Protein AF-0000000086677355 (afdb_homodimer)

Structure (mmCIF, N/CA/C/O backbone):
data_AF-0000000086677355-model_v1
#
loop_
_entity.id
_entity.type
_entity.pdbx_description
1 polymer 'NAD-dependent epimerase'
#
loop_
_atom_site.group_PDB
_atom_site.id
_atom_site.type_symbol
_atom_site.label_atom_id
_atom_site.label_alt_id
_atom_site.label_comp_id
_atom_site.label_asym_id
_atom_site.label_entity_id
_atom_site.label_seq_id
_atom_site.pdbx_PDB_ins_code
_atom_site.Cartn_x
_atom_site.Cartn_y
_atom_site.Cartn_z
_atom_site.occupancy
_atom_site.B_iso_or_equiv
_atom_site.auth_seq_id
_atom_site.auth_comp_id
_atom_site.auth_asym_id
_atom_site.auth_atom_id
_atom_site.pdbx_PDB_model_num
ATOM 1 N N . MET A 1 1 ? 23.484 11.992 4.848 1 61.31 1 MET A N 1
ATOM 2 C CA . MET A 1 1 ? 23.391 13.281 5.531 1 61.31 1 MET A CA 1
ATOM 3 C C . MET A 1 1 ? 21.922 13.68 5.719 1 61.31 1 MET A C 1
ATOM 5 O O . MET A 1 1 ? 21.297 14.227 4.805 1 61.31 1 MET A O 1
ATOM 9 N N . THR A 1 2 ? 21.109 13.203 6.734 1 86.5 2 THR A N 1
ATOM 10 C CA . THR A 1 2 ? 19.656 13.07 6.742 1 86.5 2 THR A CA 1
ATOM 11 C C . THR A 1 2 ? 19 14.336 7.293 1 86.5 2 THR A C 1
ATOM 13 O O . THR A 1 2 ? 17.875 14.688 6.898 1 86.5 2 THR A O 1
ATOM 16 N N . ALA A 1 3 ? 19.844 15.25 7.812 1 96.44 3 ALA A N 1
ATOM 17 C CA . ALA A 1 3 ? 19.25 16.484 8.312 1 96.44 3 ALA A CA 1
ATOM 18 C C . ALA A 1 3 ? 19.406 17.609 7.297 1 96.44 3 ALA A C 1
ATOM 20 O O . ALA A 1 3 ? 20.484 17.828 6.75 1 96.44 3 ALA A O 1
ATOM 21 N N . VAL A 1 4 ? 18.375 18.438 7.023 1 98.06 4 VAL A N 1
ATOM 22 C CA . VAL A 1 4 ? 18.406 19.547 6.082 1 98.06 4 VAL A CA 1
ATOM 23 C C . VAL A 1 4 ? 17.906 20.812 6.766 1 98.06 4 VAL A C 1
ATOM 25 O O . VAL A 1 4 ? 16.734 20.922 7.117 1 98.06 4 VAL A O 1
ATOM 28 N N . PRO A 1 5 ? 18.781 21.781 6.934 1 98.19 5 PRO A N 1
ATOM 29 C CA . PRO A 1 5 ? 18.344 23.031 7.559 1 98.19 5 PRO A CA 1
ATOM 30 C C . PRO A 1 5 ? 17.344 23.781 6.703 1 98.19 5 PRO A C 1
ATOM 32 O O . PRO A 1 5 ? 17.438 23.781 5.473 1 98.19 5 PRO A O 1
ATOM 35 N N . VAL A 1 6 ? 16.438 24.453 7.375 1 98.69 6 VAL A N 1
ATOM 36 C CA . VAL A 1 6 ? 15.445 25.25 6.668 1 98.69 6 VAL A CA 1
ATOM 37 C C . VAL A 1 6 ? 16.094 26.531 6.156 1 98.69 6 VAL A C 1
ATOM 39 O O . VAL A 1 6 ? 15.797 26.984 5.047 1 98.69 6 VAL A O 1
ATOM 42 N N . LYS A 1 7 ? 16.953 27.078 7.027 1 98.56 7 LYS A N 1
ATOM 43 C CA . LYS A 1 7 ? 17.625 28.312 6.637 1 98.56 7 LYS A CA 1
ATOM 44 C C . LYS A 1 7 ? 18.406 28.141 5.344 1 98.56 7 LYS A C 1
ATOM 46 O O . LYS A 1 7 ? 19.266 27.25 5.25 1 98.56 7 LYS A O 1
ATOM 51 N N . GLY A 1 8 ? 18.047 28.891 4.375 1 98.56 8 GLY A N 1
ATOM 52 C CA . GLY A 1 8 ? 18.766 28.859 3.113 1 98.56 8 GLY A CA 1
ATOM 53 C C . GLY A 1 8 ? 18.25 27.797 2.16 1 98.56 8 GLY A C 1
ATOM 54 O O . GLY A 1 8 ? 18.703 27.703 1.016 1 98.56 8 GLY A O 1
ATOM 55 N N . ALA A 1 9 ? 17.266 27.078 2.584 1 98.69 9 ALA A N 1
ATOM 56 C CA . ALA A 1 9 ? 16.797 25.938 1.79 1 98.69 9 ALA A CA 1
ATOM 57 C C . ALA A 1 9 ? 15.844 26.391 0.697 1 98.69 9 ALA A C 1
ATOM 59 O O . ALA A 1 9 ? 15.211 27.453 0.817 1 98.69 9 ALA A O 1
ATOM 60 N N . LYS A 1 10 ? 15.805 25.656 -0.384 1 98.94 10 LYS A N 1
ATOM 61 C CA . LYS A 1 10 ? 14.766 25.719 -1.406 1 98.94 10 LYS A CA 1
ATOM 62 C C . LYS A 1 10 ? 13.781 24.562 -1.269 1 98.94 10 LYS A C 1
ATOM 64 O O . LYS A 1 10 ? 14.188 23.391 -1.275 1 98.94 10 LYS A O 1
ATOM 69 N N . ALA A 1 11 ? 12.477 24.922 -1.156 1 98.94 11 ALA A N 1
ATOM 70 C CA . ALA A 1 11 ? 11.508 23.891 -0.833 1 98.94 11 ALA A CA 1
ATOM 71 C C . ALA A 1 11 ? 10.336 23.906 -1.807 1 98.94 11 ALA A C 1
ATOM 73 O O . ALA A 1 11 ? 9.938 24.969 -2.287 1 98.94 11 ALA A O 1
ATOM 74 N N . LEU A 1 12 ? 9.867 22.734 -2.166 1 99 12 LEU A N 1
ATOM 75 C CA . LEU A 1 12 ? 8.57 22.547 -2.807 1 99 12 LEU A CA 1
ATOM 76 C C . LEU A 1 12 ? 7.551 22 -1.814 1 99 12 LEU A C 1
ATOM 78 O O . LEU A 1 12 ? 7.824 21.031 -1.109 1 99 12 LEU A O 1
ATOM 82 N N . VAL A 1 13 ? 6.398 22.641 -1.669 1 99 13 VAL A N 1
ATOM 83 C CA . VAL A 1 13 ? 5.301 22.172 -0.831 1 99 13 VAL A CA 1
ATOM 84 C C . VAL A 1 13 ? 4.078 21.875 -1.697 1 99 13 VAL A C 1
ATOM 86 O O . VAL A 1 13 ? 3.422 22.797 -2.191 1 99 13 VAL A O 1
ATOM 89 N N . THR A 1 14 ? 3.785 20.609 -1.92 1 98.94 14 THR A N 1
ATOM 90 C CA . THR A 1 14 ? 2.521 20.297 -2.574 1 98.94 14 THR A CA 1
ATOM 91 C C . THR A 1 14 ? 1.366 20.344 -1.578 1 98.94 14 THR A C 1
ATOM 93 O O . THR A 1 14 ? 1.521 19.953 -0.42 1 98.94 14 THR A O 1
ATOM 96 N N . GLY A 1 15 ? 0.233 20.812 -2.07 1 98.62 15 GLY A N 1
ATOM 97 C CA . GLY A 1 15 ? -0.863 21.031 -1.139 1 98.62 15 GLY A CA 1
ATOM 98 C C . GLY A 1 15 ? -0.597 22.156 -0.156 1 98.62 15 GLY A C 1
ATOM 99 O O . GLY A 1 15 ? -1.086 22.125 0.975 1 98.62 15 GLY A O 1
ATOM 100 N N . GLY A 1 16 ? 0.199 23.109 -0.591 1 98.75 16 GLY A N 1
ATOM 101 C CA . GLY A 1 16 ? 0.692 24.125 0.321 1 98.75 16 GLY A CA 1
ATOM 102 C C . GLY A 1 16 ? -0.352 25.172 0.67 1 98.75 16 GLY A C 1
ATOM 103 O O . GLY A 1 16 ? -0.162 25.969 1.597 1 98.75 16 GLY A O 1
ATOM 104 N N . ALA A 1 17 ? -1.46 25.156 -0.023 1 98.25 17 ALA A N 1
ATOM 105 C CA . ALA A 1 17 ? -2.529 26.109 0.282 1 98.25 17 ALA A CA 1
ATOM 106 C C . ALA A 1 17 ? -3.604 25.453 1.152 1 98.25 17 ALA A C 1
ATOM 108 O O . ALA A 1 17 ? -4.625 26.078 1.455 1 98.25 17 ALA A O 1
ATOM 109 N N . GLY A 1 18 ? -3.373 24.219 1.511 1 97 18 GLY A N 1
ATOM 110 C CA . GLY A 1 18 ? -4.301 23.5 2.373 1 97 18 GLY A CA 1
ATOM 111 C C . GLY A 1 18 ? -4.086 23.797 3.848 1 97 18 GLY A C 1
ATOM 112 O O . GLY A 1 18 ? -3.334 24.703 4.207 1 97 18 GLY A O 1
ATOM 113 N N . THR A 1 19 ? -4.77 23.031 4.703 1 96.19 19 THR A N 1
ATOM 114 C CA . THR A 1 19 ? -4.754 23.219 6.152 1 96.19 19 THR A CA 1
ATOM 115 C C . THR A 1 19 ? -3.342 23.047 6.703 1 96.19 19 THR A C 1
ATOM 117 O O . THR A 1 19 ? -2.756 23.984 7.246 1 96.19 19 THR A O 1
ATOM 120 N N . ILE A 1 20 ? -2.723 21.891 6.512 1 98.12 20 ILE A N 1
ATOM 121 C CA . ILE A 1 20 ? -1.401 21.594 7.059 1 98.12 20 ILE A CA 1
ATOM 122 C C . ILE A 1 20 ? -0.333 22.312 6.234 1 98.12 20 ILE A C 1
ATOM 124 O O . ILE A 1 20 ? 0.571 22.938 6.789 1 98.12 20 ILE A O 1
ATOM 128 N N . GLY A 1 21 ? -0.482 22.266 4.902 1 98.75 21 GLY A N 1
ATOM 129 C CA . GLY A 1 21 ? 0.514 22.812 3.994 1 98.75 21 GLY A CA 1
ATOM 130 C C . GLY A 1 21 ? 0.771 24.281 4.207 1 98.75 21 GLY A C 1
ATOM 131 O O . GLY A 1 21 ? 1.92 24.734 4.195 1 98.75 21 GLY A O 1
ATOM 132 N N . SER A 1 22 ? -0.271 25.062 4.445 1 98.69 22 SER A N 1
ATOM 133 C CA . SER A 1 22 ? -0.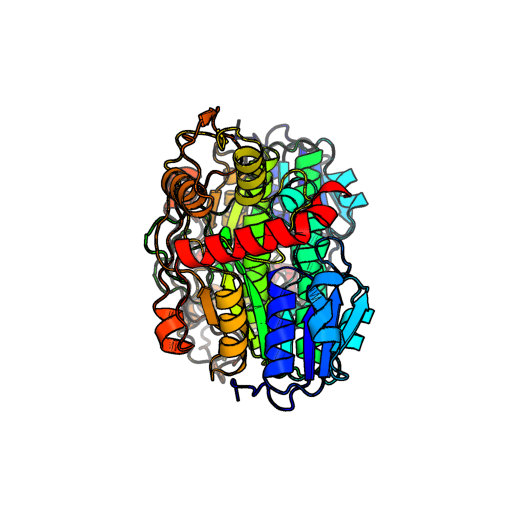108 26.5 4.594 1 98.69 22 SER A CA 1
ATOM 134 C C . SER A 1 22 ? 0.648 26.844 5.875 1 98.69 22 SER A C 1
ATOM 136 O O . SER A 1 22 ? 1.409 27.812 5.91 1 98.69 22 SER A O 1
ATOM 138 N N . HIS A 1 23 ? 0.451 26.062 6.914 1 98.75 23 HIS A N 1
ATOM 139 C CA . HIS A 1 23 ? 1.209 26.25 8.141 1 98.75 23 HIS A CA 1
ATOM 140 C C . HIS A 1 23 ? 2.676 25.891 7.953 1 98.75 23 HIS A C 1
ATOM 142 O O . HIS A 1 23 ? 3.562 26.531 8.516 1 98.75 23 HIS A O 1
ATOM 148 N N . VAL A 1 24 ? 2.934 24.812 7.172 1 98.94 24 VAL A N 1
ATOM 149 C CA . VAL A 1 24 ? 4.305 24.422 6.863 1 98.94 24 VAL A CA 1
ATOM 150 C C . VAL A 1 24 ? 4.996 25.531 6.074 1 98.94 24 VAL A C 1
ATOM 152 O O . VAL A 1 24 ? 6.148 25.859 6.352 1 98.94 24 VAL A O 1
ATOM 155 N N . VAL A 1 25 ? 4.281 26.109 5.102 1 98.94 25 VAL A N 1
ATOM 156 C CA . VAL A 1 25 ? 4.82 27.203 4.297 1 98.94 25 VAL A CA 1
ATOM 157 C C . VAL A 1 25 ? 5.207 28.359 5.203 1 98.94 25 VAL A C 1
ATOM 159 O O . VAL A 1 25 ? 6.297 28.922 5.07 1 98.94 25 VAL A O 1
ATOM 162 N N . ASP A 1 26 ? 4.336 28.719 6.184 1 98.88 26 ASP A N 1
ATOM 163 C CA . ASP A 1 26 ? 4.645 29.797 7.129 1 98.88 26 ASP A CA 1
ATOM 164 C C . ASP A 1 26 ? 5.938 29.5 7.883 1 98.88 26 ASP A C 1
ATOM 166 O O . ASP A 1 26 ? 6.797 30.375 8.016 1 98.88 26 ASP A O 1
ATOM 170 N N . LEU A 1 27 ? 6.074 28.297 8.352 1 98.88 27 LEU A N 1
ATOM 171 C CA . LEU A 1 27 ? 7.23 27.922 9.164 1 98.88 27 LEU A CA 1
ATOM 172 C C . LEU A 1 27 ? 8.508 27.922 8.32 1 98.88 27 LEU A C 1
ATOM 174 O O . LEU A 1 27 ? 9.586 28.234 8.82 1 98.88 27 LEU A O 1
ATOM 178 N N . LEU A 1 28 ? 8.398 27.516 7.043 1 98.94 28 LEU A N 1
ATOM 179 C CA . LEU A 1 28 ? 9.547 27.562 6.148 1 98.94 28 LEU A CA 1
ATOM 180 C C . LEU A 1 28 ? 10.039 29 5.953 1 98.94 28 LEU A C 1
ATOM 182 O O . LEU A 1 28 ? 11.242 29.25 5.992 1 98.94 28 LEU A O 1
ATOM 186 N N . VAL A 1 29 ? 9.086 29.922 5.746 1 98.75 29 VAL A N 1
ATOM 187 C CA . VAL A 1 29 ? 9.43 31.328 5.578 1 98.75 29 VAL A CA 1
ATOM 188 C C . VAL A 1 29 ? 10.078 31.859 6.855 1 98.75 29 VAL A C 1
ATOM 190 O O . VAL A 1 29 ? 11.141 32.469 6.809 1 98.75 29 VAL A O 1
ATOM 193 N N . GLU A 1 30 ? 9.43 31.547 7.973 1 98.44 30 GLU A N 1
ATOM 194 C CA . GLU A 1 30 ? 9.945 31.984 9.273 1 98.44 30 GLU A CA 1
ATOM 195 C C . GLU A 1 30 ? 11.336 31.406 9.531 1 98.44 30 GLU A C 1
ATOM 197 O O . GLU A 1 30 ? 12.172 32.062 10.164 1 98.44 30 GLU A O 1
ATOM 202 N N . GLY A 1 31 ? 11.586 30.219 9.062 1 98.5 31 GLY A N 1
ATOM 203 C CA . GLY A 1 31 ? 12.844 29.516 9.289 1 98.5 31 GLY A CA 1
ATOM 204 C C . GLY A 1 31 ? 13.953 29.984 8.367 1 98.5 31 GLY A C 1
ATOM 205 O O . GLY A 1 31 ? 15.102 29.562 8.508 1 98.5 31 GLY A O 1
ATOM 206 N N . GLY A 1 32 ? 13.633 30.734 7.359 1 98.5 32 GLY A N 1
ATOM 207 C CA . GLY A 1 32 ? 14.664 31.344 6.539 1 98.5 32 GLY A CA 1
ATOM 208 C C . GLY A 1 32 ? 14.883 30.625 5.223 1 98.5 32 GLY A C 1
ATOM 209 O O . GLY A 1 32 ? 15.961 30.719 4.629 1 98.5 32 GLY A O 1
ATOM 210 N N . ALA A 1 33 ? 13.906 29.906 4.77 1 98.81 33 ALA A N 1
ATOM 211 C CA . ALA A 1 33 ? 14.016 29.328 3.43 1 98.81 33 ALA A CA 1
ATOM 212 C C . ALA A 1 33 ? 14.18 30.422 2.377 1 98.81 33 ALA A C 1
ATOM 214 O O . ALA A 1 33 ? 13.531 31.469 2.453 1 98.81 33 ALA A O 1
ATOM 215 N N . THR A 1 34 ? 15.023 30.172 1.412 1 98.62 34 THR A N 1
ATOM 216 C CA . THR A 1 34 ? 15.297 31.188 0.412 1 98.62 34 THR A CA 1
ATOM 217 C C . THR A 1 34 ? 14.289 31.109 -0.734 1 98.62 34 THR A C 1
ATOM 219 O O . THR A 1 34 ? 14.086 32.094 -1.458 1 98.62 34 THR A O 1
ATOM 222 N N . GLU A 1 35 ? 13.711 29.938 -0.895 1 98.88 35 GLU A N 1
ATOM 223 C CA . GLU A 1 35 ? 12.68 29.719 -1.906 1 98.88 35 GLU A CA 1
ATOM 224 C C . GLU A 1 35 ? 11.664 28.688 -1.438 1 98.88 35 GLU A C 1
ATOM 226 O O . GLU A 1 35 ? 12.031 27.609 -0.965 1 98.88 35 GLU A O 1
ATOM 231 N N . VAL A 1 36 ? 10.438 29.062 -1.499 1 98.94 36 VAL A N 1
ATOM 232 C CA . VAL A 1 36 ? 9.344 28.141 -1.235 1 98.94 36 VAL A CA 1
ATOM 233 C C . VAL A 1 36 ? 8.352 28.172 -2.398 1 98.94 36 VAL A C 1
ATOM 235 O O . VAL A 1 36 ? 7.66 29.172 -2.609 1 98.94 36 VAL A O 1
ATOM 238 N N . VAL A 1 37 ? 8.305 27.094 -3.178 1 98.94 37 VAL A N 1
ATOM 239 C CA . VAL A 1 37 ? 7.301 26.953 -4.227 1 98.94 37 VAL A CA 1
ATOM 240 C C . VAL A 1 37 ? 6.121 26.125 -3.705 1 98.94 37 VAL A C 1
ATOM 242 O O . VAL A 1 37 ? 6.297 25.016 -3.223 1 98.94 37 VAL A O 1
ATOM 245 N N . VAL A 1 38 ? 4.953 26.719 -3.768 1 98.94 38 VAL A N 1
ATOM 246 C CA . VAL A 1 38 ? 3.713 26.062 -3.385 1 98.94 38 VAL A CA 1
ATOM 247 C C . VAL A 1 38 ? 3.006 25.531 -4.629 1 98.94 38 VAL A C 1
ATOM 249 O O . VAL A 1 38 ? 2.711 26.281 -5.555 1 98.94 38 VAL A O 1
ATOM 252 N N . LEU A 1 39 ? 2.814 24.25 -4.711 1 98.94 39 LEU A N 1
ATOM 253 C CA . LEU A 1 39 ? 1.989 23.625 -5.742 1 98.94 39 LEU A CA 1
ATOM 254 C C . LEU A 1 39 ? 0.632 23.219 -5.184 1 98.94 39 LEU A C 1
ATOM 256 O O . LEU A 1 39 ? 0.558 22.406 -4.262 1 98.94 39 LEU A O 1
ATOM 260 N N . ASP A 1 40 ? -0.403 23.812 -5.707 1 98.75 40 ASP A N 1
ATOM 261 C CA . ASP A 1 40 ? -1.759 23.516 -5.242 1 98.75 40 ASP A CA 1
ATOM 262 C C . ASP A 1 40 ? -2.775 23.734 -6.363 1 98.75 40 ASP A C 1
ATOM 264 O O . ASP A 1 40 ? -2.656 24.672 -7.148 1 98.75 40 ASP A O 1
ATOM 268 N N . ASN A 1 41 ? -3.781 22.828 -6.402 1 98.12 41 ASN A N 1
ATOM 269 C CA . ASN A 1 41 ? -4.809 23.016 -7.422 1 98.12 41 ASN A CA 1
ATOM 270 C C . ASN A 1 41 ? -6.039 23.719 -6.855 1 98.12 41 ASN A C 1
ATOM 272 O O . ASN A 1 41 ? -7.031 23.906 -7.559 1 98.12 41 ASN A O 1
ATOM 276 N N . LEU A 1 42 ? -6.086 23.969 -5.574 1 95.62 42 LEU A N 1
ATOM 277 C CA . LEU A 1 42 ? -7.027 24.812 -4.84 1 95.62 42 LEU A CA 1
ATOM 278 C C . LEU A 1 42 ? -8.391 24.141 -4.742 1 95.62 42 LEU A C 1
ATOM 280 O O . LEU A 1 42 ? -9.406 24.812 -4.516 1 95.62 42 LEU A O 1
ATOM 284 N N . VAL A 1 43 ? -8.406 22.781 -4.969 1 90.25 43 VAL A N 1
ATOM 285 C CA . VAL A 1 43 ? -9.664 22.062 -4.781 1 90.25 43 VAL A CA 1
ATOM 286 C C . VAL A 1 43 ? -10.031 22.047 -3.301 1 90.25 43 VAL A C 1
ATOM 288 O O . VAL A 1 43 ? -11.203 22.188 -2.947 1 90.25 43 VAL A O 1
ATOM 291 N N . ARG A 1 44 ? -8.992 21.875 -2.451 1 87.62 44 ARG A N 1
ATOM 292 C CA . ARG A 1 44 ? -9.219 21.875 -1.008 1 87.62 44 ARG A CA 1
ATOM 293 C C . ARG A 1 44 ? -8.484 23.031 -0.337 1 87.62 44 ARG A C 1
ATOM 295 O O . ARG A 1 44 ? -8.766 23.359 0.816 1 87.62 44 ARG A O 1
ATOM 302 N N . GLY A 1 45 ? -7.508 23.562 -1.072 1 92.25 45 GLY A N 1
ATOM 303 C CA . GLY A 1 45 ? -6.738 24.688 -0.562 1 92.25 45 GLY A CA 1
ATOM 304 C C . GLY A 1 45 ? -7.383 26.031 -0.851 1 92.25 45 GLY A C 1
ATOM 305 O O . GLY A 1 45 ? -8.273 26.141 -1.701 1 92.25 45 GLY A O 1
ATOM 306 N N . ARG A 1 46 ? -6.922 27.016 -0.056 1 93.62 46 ARG A N 1
ATOM 307 C CA . ARG A 1 46 ? -7.402 28.375 -0.245 1 93.62 46 ARG A CA 1
ATOM 308 C C . ARG A 1 46 ? -6.242 29.359 -0.378 1 93.62 46 ARG A C 1
ATOM 310 O O . ARG A 1 46 ? -5.25 29.25 0.35 1 93.62 46 ARG A O 1
ATOM 317 N N . LEU A 1 47 ? -6.5 30.281 -1.272 1 95.56 47 LEU A N 1
ATOM 318 C CA . LEU A 1 47 ? -5.477 31.297 -1.479 1 95.56 47 LEU A CA 1
ATOM 319 C C . LEU A 1 47 ? -5.25 32.094 -0.205 1 95.56 47 LEU A C 1
ATOM 321 O O . LEU A 1 47 ? -4.117 32.469 0.103 1 95.56 47 LEU A O 1
ATOM 325 N N . SER A 1 48 ? -6.32 32.344 0.538 1 94.38 48 SER A N 1
ATOM 326 C CA . SER A 1 48 ? -6.254 33.188 1.734 1 94.38 48 SER A CA 1
ATOM 327 C C . SER A 1 48 ? -5.387 32.531 2.811 1 94.38 48 SER A C 1
ATOM 329 O O . SER A 1 48 ? -4.875 33.219 3.699 1 94.38 48 SER A O 1
ATOM 331 N N . ASN A 1 49 ? -5.211 31.203 2.729 1 96.5 49 ASN A N 1
ATOM 332 C CA . ASN A 1 49 ? -4.348 30.5 3.678 1 96.5 49 ASN A CA 1
ATOM 333 C C . ASN A 1 49 ? -2.891 30.922 3.518 1 96.5 49 ASN A C 1
ATOM 335 O O . ASN A 1 49 ? -2.08 30.719 4.426 1 96.5 49 ASN A O 1
ATOM 339 N N . LEU A 1 50 ? -2.578 31.531 2.373 1 97.75 50 LEU A N 1
ATOM 340 C CA . LEU A 1 50 ? -1.193 31.875 2.061 1 97.75 50 LEU A CA 1
ATOM 341 C C . LEU A 1 50 ? -0.971 33.375 2.143 1 97.75 50 LEU A C 1
ATOM 343 O O . LEU A 1 50 ? 0.102 33.875 1.787 1 97.75 50 LEU A O 1
ATOM 347 N N . ASP A 1 51 ? -1.962 34.156 2.561 1 95.81 51 ASP A N 1
ATOM 348 C CA . ASP A 1 51 ? -1.888 35.594 2.561 1 95.81 51 ASP A CA 1
ATOM 349 C C . ASP A 1 51 ? -0.623 36.094 3.266 1 95.81 51 ASP A C 1
ATOM 351 O O . ASP A 1 51 ? 0.083 36.969 2.752 1 95.81 51 ASP A O 1
ATOM 355 N N . GLY A 1 52 ? -0.328 35.531 4.422 1 95.81 52 GLY A N 1
ATOM 356 C CA . GLY A 1 52 ? 0.861 35.938 5.164 1 95.81 52 GLY A CA 1
ATOM 357 C C . GLY A 1 52 ? 2.152 35.531 4.465 1 95.81 52 GLY A C 1
ATOM 358 O O . GLY A 1 52 ? 3.061 36.375 4.332 1 95.81 52 GLY A O 1
ATOM 359 N N . ALA A 1 53 ? 2.186 34.375 3.98 1 97.75 53 ALA A N 1
ATOM 360 C CA . ALA A 1 53 ? 3.402 33.812 3.379 1 97.75 53 ALA A CA 1
ATOM 361 C C . ALA A 1 53 ? 3.73 34.531 2.07 1 97.75 53 ALA A C 1
ATOM 363 O O . ALA A 1 53 ? 4.902 34.719 1.741 1 97.75 53 ALA A O 1
ATOM 364 N N . LEU A 1 54 ? 2.701 34.906 1.324 1 97.06 54 LEU A N 1
ATOM 365 C CA . LEU A 1 54 ? 2.885 35.469 -0.001 1 97.06 54 LEU A CA 1
ATOM 366 C C . LEU A 1 54 ? 3.43 36.906 0.098 1 97.06 54 LEU A C 1
ATOM 368 O O . LEU A 1 54 ? 3.828 37.469 -0.91 1 97.06 54 LEU A O 1
ATOM 372 N N . ARG A 1 55 ? 3.5 37.438 1.275 1 96.56 55 ARG A N 1
ATOM 373 C CA . ARG A 1 55 ? 4.141 38.719 1.476 1 96.56 55 ARG A CA 1
ATOM 374 C C . ARG A 1 55 ? 5.66 38.594 1.367 1 96.56 55 ARG A C 1
ATOM 376 O O . ARG A 1 55 ? 6.352 39.594 1.171 1 96.56 55 ARG A O 1
ATOM 383 N N . SER A 1 56 ? 6.121 37.438 1.585 1 96.75 56 SER A N 1
ATOM 384 C CA . SER A 1 56 ? 7.547 37.156 1.428 1 96.75 56 SER A CA 1
ATOM 385 C C . SER A 1 56 ? 7.914 36.969 -0.038 1 96.75 56 SER A C 1
ATOM 387 O O . SER A 1 56 ? 7.203 36.281 -0.768 1 96.75 56 SER A O 1
ATOM 389 N N . ASP A 1 57 ? 9.031 37.438 -0.473 1 96.69 57 ASP A N 1
ATOM 390 C CA . ASP A 1 57 ? 9.531 37.281 -1.834 1 96.69 57 ASP A CA 1
ATOM 391 C C . ASP A 1 57 ? 10.023 35.844 -2.055 1 96.69 57 ASP A C 1
ATOM 393 O O . ASP A 1 57 ? 10.234 35.438 -3.193 1 96.69 57 ASP A O 1
ATOM 397 N N . ALA A 1 58 ? 10.117 35.125 -0.936 1 97.94 58 ALA A N 1
ATOM 398 C CA . ALA A 1 58 ? 10.648 33.781 -1.016 1 97.94 58 ALA A CA 1
ATOM 399 C C . ALA A 1 58 ? 9.578 32.781 -1.455 1 97.94 58 ALA A C 1
ATOM 401 O O . ALA A 1 58 ? 9.883 31.641 -1.818 1 97.94 58 ALA A O 1
ATOM 402 N N . VAL A 1 59 ? 8.312 33.25 -1.488 1 98.81 59 VAL A N 1
ATOM 403 C CA . VAL A 1 59 ? 7.219 32.281 -1.694 1 98.81 59 VAL A CA 1
ATOM 404 C C . VAL A 1 59 ? 6.543 32.562 -3.037 1 98.81 59 VAL A C 1
ATOM 406 O O . VAL A 1 59 ? 6.27 33.719 -3.373 1 98.81 59 VAL A O 1
ATOM 409 N N . ARG A 1 60 ? 6.293 31.578 -3.791 1 98.25 60 ARG A N 1
ATOM 410 C CA . ARG A 1 60 ? 5.449 31.703 -4.977 1 98.25 60 ARG A CA 1
ATOM 411 C C . ARG A 1 60 ? 4.469 30.531 -5.074 1 98.25 60 ARG A C 1
ATOM 413 O O . ARG A 1 60 ? 4.82 29.391 -4.77 1 98.25 60 ARG A O 1
ATOM 420 N N . LEU A 1 61 ? 3.311 30.828 -5.512 1 98.62 61 LEU A N 1
ATOM 421 C CA . LEU A 1 61 ? 2.262 29.828 -5.723 1 98.62 61 LEU A CA 1
ATOM 422 C C . LEU A 1 61 ? 2.17 29.438 -7.191 1 98.62 61 LEU A C 1
ATOM 424 O O . LEU A 1 61 ? 2.152 30.312 -8.07 1 98.62 61 LEU A O 1
ATOM 428 N N . VAL A 1 62 ? 2.168 28.188 -7.461 1 98.88 62 VAL A N 1
ATOM 429 C CA . VAL A 1 62 ? 1.842 27.625 -8.766 1 98.88 62 VAL A CA 1
ATOM 430 C C . VAL A 1 62 ? 0.534 26.844 -8.68 1 98.88 62 VAL A C 1
ATOM 432 O O . VAL A 1 62 ? 0.462 25.812 -8.008 1 98.88 62 VAL A O 1
ATOM 435 N N . GLU A 1 63 ? -0.49 27.391 -9.305 1 98.75 63 GLU A N 1
ATOM 436 C CA . GLU A 1 63 ? -1.726 26.609 -9.391 1 98.75 63 GLU A CA 1
ATOM 437 C C . GLU A 1 63 ? -1.586 25.453 -10.383 1 98.75 63 GLU A C 1
ATOM 439 O O . GLU A 1 63 ? -1.376 25.688 -11.578 1 98.75 63 GLU A O 1
ATOM 444 N N . GLY A 1 64 ? -1.594 24.234 -9.867 1 98.75 64 GLY A N 1
ATOM 445 C CA . GLY A 1 64 ? -1.388 23.047 -10.672 1 98.75 64 GLY A CA 1
ATOM 446 C C . GLY A 1 64 ? -1.707 21.766 -9.93 1 98.75 64 GLY A C 1
ATOM 447 O O . GLY A 1 64 ? -2.121 21.797 -8.773 1 98.75 64 GLY A O 1
ATOM 448 N N . ASP A 1 65 ? -1.621 20.703 -10.641 1 98.69 65 ASP A N 1
ATOM 449 C CA . ASP A 1 65 ? -2.023 19.375 -10.164 1 98.69 65 ASP A CA 1
ATOM 450 C C . ASP A 1 65 ? -0.833 18.422 -10.117 1 98.69 65 ASP A C 1
ATOM 452 O O . ASP A 1 65 ? 0.002 18.422 -11.031 1 98.69 65 ASP A O 1
ATOM 456 N N . ILE A 1 66 ? -0.757 17.656 -9.031 1 98.88 66 ILE A N 1
ATOM 457 C CA . ILE A 1 66 ? 0.378 16.75 -8.898 1 98.88 66 ILE A CA 1
ATOM 458 C C . ILE A 1 66 ? 0.246 15.609 -9.906 1 98.88 66 ILE A C 1
ATOM 460 O O . ILE A 1 66 ? 1.195 14.852 -10.117 1 98.88 66 ILE A O 1
ATOM 464 N N . ARG A 1 67 ? -0.903 15.398 -10.547 1 98.75 67 ARG A N 1
ATOM 465 C CA . ARG A 1 67 ? -1.076 14.406 -11.602 1 98.75 67 ARG A CA 1
ATOM 466 C C . ARG A 1 67 ? -0.313 14.797 -12.859 1 98.75 67 ARG A C 1
ATOM 468 O O . ARG A 1 67 ? -0.094 13.969 -13.742 1 98.75 67 ARG A O 1
ATOM 475 N N . ASP A 1 68 ? 0.014 16.078 -12.984 1 98.88 68 ASP A N 1
ATOM 476 C CA . ASP A 1 68 ? 0.839 16.562 -14.086 1 98.88 68 ASP A CA 1
ATOM 477 C C . ASP A 1 68 ? 2.318 16.281 -13.828 1 98.88 68 ASP A C 1
ATOM 479 O O . ASP A 1 68 ? 3.016 17.109 -13.242 1 98.88 68 ASP A O 1
ATOM 483 N N . ALA A 1 69 ? 2.812 15.195 -14.359 1 98.75 69 ALA A N 1
ATOM 484 C CA . ALA A 1 69 ? 4.172 14.734 -14.094 1 98.75 69 ALA A CA 1
ATOM 485 C C . ALA A 1 69 ? 5.203 15.758 -14.57 1 98.75 69 ALA A C 1
ATOM 487 O O . ALA A 1 69 ? 6.227 15.961 -13.914 1 98.75 69 ALA A O 1
ATOM 488 N N . GLY A 1 70 ? 4.93 16.297 -15.734 1 98.81 70 GLY A N 1
ATOM 489 C CA . GLY A 1 70 ? 5.848 17.297 -16.25 1 98.81 70 GLY A CA 1
ATOM 490 C C . GLY A 1 70 ? 5.977 18.516 -15.352 1 98.81 70 GLY A C 1
ATOM 491 O O . GLY A 1 70 ? 7.086 18.984 -15.094 1 98.81 70 GLY A O 1
ATOM 492 N N . LEU A 1 71 ? 4.906 19.031 -14.875 1 98.94 71 LEU A N 1
ATOM 493 C CA . LEU A 1 71 ? 4.902 20.188 -13.969 1 98.94 71 LEU A CA 1
ATOM 494 C C . LEU A 1 71 ? 5.625 19.859 -12.672 1 98.94 71 LEU A C 1
ATOM 496 O O . LEU A 1 71 ? 6.43 20.656 -12.18 1 98.94 71 LEU A O 1
ATOM 500 N N . VAL A 1 72 ? 5.316 18.703 -12.117 1 98.94 72 VAL A N 1
ATOM 501 C CA . VAL A 1 72 ? 5.926 18.281 -10.859 1 98.94 72 VAL A CA 1
ATOM 502 C C . VAL A 1 72 ? 7.441 18.188 -11.023 1 98.94 72 VAL A C 1
ATOM 504 O O . VAL A 1 72 ? 8.195 18.656 -10.172 1 98.94 72 VAL A O 1
ATOM 507 N N . LYS A 1 73 ? 7.879 17.594 -12.102 1 98.88 73 LYS A N 1
ATOM 508 C CA . LYS A 1 73 ? 9.305 17.484 -12.383 1 98.88 73 LYS A CA 1
ATOM 509 C C . LYS A 1 73 ? 9.969 18.859 -12.477 1 98.88 73 LYS A C 1
ATOM 511 O O . LYS A 1 73 ? 11.031 19.078 -11.891 1 98.88 73 LYS A O 1
ATOM 516 N N . GLU A 1 74 ? 9.336 19.719 -13.203 1 98.88 74 GLU A N 1
ATOM 517 C CA . GLU A 1 74 ? 9.859 21.078 -13.367 1 98.88 74 GLU A CA 1
ATOM 518 C C . GLU A 1 74 ? 10.008 21.766 -12.023 1 98.88 74 GLU A C 1
ATOM 520 O O . GLU A 1 74 ? 11.062 22.328 -11.719 1 98.88 74 GLU A O 1
ATOM 525 N N . LEU A 1 75 ? 8.984 21.719 -11.18 1 98.94 75 LEU A N 1
ATOM 526 C CA . LEU A 1 75 ? 8.953 22.469 -9.922 1 98.94 75 LEU A CA 1
ATOM 527 C C . LEU A 1 75 ? 9.891 21.828 -8.898 1 98.94 75 LEU A C 1
ATOM 529 O O . LEU A 1 75 ? 10.336 22.516 -7.965 1 98.94 75 LEU A O 1
ATOM 533 N N . THR A 1 76 ? 10.172 20.547 -9.016 1 98.94 76 THR A N 1
ATOM 534 C CA . THR A 1 76 ? 11.023 19.844 -8.07 1 98.94 76 THR A CA 1
ATOM 535 C C . THR A 1 76 ? 12.5 20.141 -8.328 1 98.94 76 THR A C 1
ATOM 537 O O . THR A 1 76 ? 13.32 20.047 -7.418 1 98.94 76 THR A O 1
ATOM 540 N N . GLY A 1 77 ? 12.828 20.484 -9.609 1 98.81 77 GLY A N 1
ATOM 541 C CA . GLY A 1 77 ? 14.211 20.766 -9.969 1 98.81 77 GLY A CA 1
ATOM 542 C C . GLY A 1 77 ? 14.867 21.797 -9.078 1 98.81 77 GLY A C 1
ATOM 543 O O . GLY A 1 77 ? 14.305 22.859 -8.836 1 98.81 77 GLY A O 1
ATOM 544 N N . GLY A 1 78 ? 16.109 21.469 -8.492 1 98.56 78 GLY A N 1
ATOM 545 C CA . GLY A 1 78 ? 16.906 22.406 -7.723 1 98.56 78 GLY A CA 1
ATOM 546 C C . GLY A 1 78 ? 16.453 22.531 -6.281 1 98.56 78 GLY A C 1
ATOM 547 O O . GLY A 1 78 ? 16.984 23.344 -5.52 1 98.56 78 GLY A O 1
ATOM 548 N N . LYS A 1 79 ? 15.461 21.812 -5.848 1 98.88 79 LYS A N 1
ATOM 549 C CA . LYS A 1 79 ? 14.945 21.922 -4.48 1 98.88 79 LYS A CA 1
ATOM 550 C C . LYS A 1 79 ? 15.758 21.047 -3.527 1 98.88 79 LYS A C 1
ATOM 552 O O . LYS A 1 79 ? 16.219 19.953 -3.898 1 98.88 79 LYS A O 1
ATOM 557 N N . ASP A 1 80 ? 15.922 21.516 -2.314 1 98.81 80 ASP A N 1
ATOM 558 C CA . ASP A 1 80 ? 16.531 20.75 -1.235 1 98.81 80 ASP A CA 1
ATOM 559 C C . ASP A 1 80 ? 15.508 19.859 -0.537 1 98.81 80 ASP A C 1
ATOM 561 O O . ASP A 1 80 ? 15.797 18.719 -0.19 1 98.81 80 ASP A O 1
ATOM 565 N N . LEU A 1 81 ? 14.32 20.469 -0.33 1 98.94 81 LEU A N 1
ATOM 566 C CA . LEU A 1 81 ? 13.266 19.828 0.449 1 98.94 81 LEU A CA 1
ATOM 567 C C . LEU A 1 81 ? 11.969 19.75 -0.355 1 98.94 81 LEU A C 1
ATOM 569 O O . LEU A 1 81 ? 11.625 20.672 -1.084 1 98.94 81 LEU A O 1
ATOM 573 N N . VAL A 1 82 ? 11.305 18.641 -0.244 1 99 82 VAL A N 1
ATOM 574 C CA . VAL A 1 82 ? 9.938 18.516 -0.73 1 99 82 VAL A CA 1
ATOM 575 C C . VAL A 1 82 ? 9.016 18.109 0.419 1 99 82 VAL A C 1
ATOM 577 O O . VAL A 1 82 ? 9.258 17.109 1.092 1 99 82 VAL A O 1
ATOM 580 N N . PHE A 1 83 ? 8.039 18.922 0.72 1 99 83 PHE A N 1
ATOM 581 C CA . PHE A 1 83 ? 6.938 18.578 1.609 1 99 83 PHE A CA 1
ATOM 582 C C . PHE A 1 83 ? 5.703 18.172 0.812 1 99 83 PHE A C 1
ATOM 584 O O . PHE A 1 83 ? 5.094 19 0.137 1 99 83 PHE A O 1
ATOM 591 N N . HIS A 1 84 ? 5.344 16.906 0.857 1 99 84 HIS A N 1
ATOM 592 C CA . HIS A 1 84 ? 4.219 16.406 0.077 1 99 84 HIS A CA 1
ATOM 593 C C . HIS A 1 84 ? 2.959 16.297 0.931 1 99 84 HIS A C 1
ATOM 595 O O . HIS A 1 84 ? 2.752 15.281 1.612 1 99 84 HIS A O 1
ATOM 601 N N . LEU A 1 85 ? 2.08 17.297 0.768 1 98.81 85 LEU A N 1
ATOM 602 C CA . LEU A 1 85 ? 0.904 17.391 1.625 1 98.81 85 LEU A CA 1
ATOM 603 C C . LEU A 1 85 ? -0.375 17.391 0.794 1 98.81 85 LEU A C 1
ATOM 605 O O . LEU A 1 85 ? -1.478 17.422 1.344 1 98.81 85 LEU A O 1
ATOM 609 N N . ALA A 1 86 ? -0.259 17.297 -0.53 1 98.5 86 ALA A N 1
ATOM 610 C CA . ALA A 1 86 ? -1.43 17.266 -1.403 1 98.5 86 ALA A CA 1
ATOM 611 C C . ALA A 1 86 ? -2.203 15.969 -1.232 1 98.5 86 ALA A C 1
ATOM 613 O O . ALA A 1 86 ? -1.621 14.883 -1.274 1 98.5 86 ALA A O 1
ATOM 614 N N . ALA A 1 87 ? -3.418 16.062 -1.022 1 96.81 87 ALA A N 1
ATOM 615 C CA . ALA A 1 87 ? -4.297 14.906 -0.906 1 96.81 87 ALA A CA 1
ATOM 616 C C . ALA A 1 87 ? -5.754 15.297 -1.108 1 96.81 87 ALA A C 1
ATOM 618 O O . ALA A 1 87 ? -6.09 16.484 -1.114 1 96.81 87 ALA A O 1
ATOM 619 N N . ILE A 1 88 ? -6.566 14.359 -1.33 1 94.62 88 ILE A N 1
ATOM 620 C CA . ILE A 1 88 ? -8.008 14.547 -1.294 1 94.62 88 ILE A CA 1
ATOM 621 C C . ILE A 1 88 ? -8.594 13.812 -0.089 1 94.62 88 ILE A C 1
ATOM 623 O O . ILE A 1 88 ? -7.926 12.977 0.521 1 94.62 88 ILE A O 1
ATOM 627 N N . ARG A 1 89 ? -9.797 14.148 0.255 1 91 89 ARG A N 1
ATOM 628 C CA . ARG A 1 89 ? -10.398 13.625 1.475 1 91 89 ARG A CA 1
ATOM 629 C C . ARG A 1 89 ? -10.766 12.156 1.317 1 91 89 ARG A C 1
ATOM 631 O O . ARG A 1 89 ? -11.016 11.688 0.203 1 91 89 ARG A O 1
ATOM 638 N N . ILE A 1 90 ? -10.859 11.516 2.467 1 92.19 90 ILE A N 1
ATOM 639 C CA . ILE A 1 90 ? -11.18 10.094 2.537 1 92.19 90 ILE A CA 1
ATOM 640 C C . ILE A 1 90 ? -12.539 9.844 1.881 1 92.19 90 ILE A C 1
ATOM 642 O O . ILE A 1 90 ? -12.711 8.859 1.157 1 92.19 90 ILE A O 1
ATOM 646 N N . THR A 1 91 ? -13.516 10.703 2.09 1 88.56 91 THR A N 1
ATOM 647 C CA . THR A 1 91 ? -14.859 10.508 1.561 1 88.56 91 THR A CA 1
ATOM 648 C C . THR A 1 91 ? -14.867 10.617 0.039 1 88.56 91 THR A C 1
ATOM 650 O O . THR A 1 91 ? -15.586 9.875 -0.64 1 88.56 91 THR A O 1
ATOM 653 N N . GLN A 1 92 ? -14.047 11.539 -0.421 1 91.88 92 GLN A N 1
ATOM 654 C CA . GLN A 1 92 ? -13.93 11.68 -1.869 1 91.88 92 GLN A CA 1
ATOM 655 C C . GLN A 1 92 ? -13.281 10.445 -2.49 1 91.88 92 GLN A C 1
ATOM 657 O O . GLN A 1 92 ? -13.625 10.055 -3.607 1 91.88 92 GLN A O 1
ATOM 662 N N . CYS A 1 93 ? -12.344 9.836 -1.812 1 94.75 93 CYS A N 1
ATOM 663 C CA . CYS A 1 93 ? -11.711 8.609 -2.289 1 94.75 93 CYS A CA 1
ATOM 664 C C . CYS A 1 93 ? -12.742 7.496 -2.453 1 94.75 93 CYS A C 1
ATOM 666 O O . CYS A 1 93 ? -12.672 6.719 -3.404 1 94.75 93 CYS A O 1
ATOM 668 N N . ALA A 1 94 ? -13.672 7.43 -1.541 1 93.81 94 ALA A N 1
ATOM 669 C CA . ALA A 1 94 ? -14.719 6.418 -1.608 1 93.81 94 ALA A CA 1
ATOM 670 C C . ALA A 1 94 ? -15.695 6.715 -2.742 1 93.81 94 ALA A C 1
ATOM 672 O O . ALA A 1 94 ? -16.156 5.797 -3.424 1 93.81 94 ALA A O 1
ATOM 673 N N . GLU A 1 95 ? -15.961 8 -2.936 1 94.19 95 GLU A N 1
ATOM 674 C CA . GLU A 1 95 ? -16.906 8.43 -3.957 1 94.19 95 GLU A CA 1
ATOM 675 C C . GLU A 1 95 ? -16.344 8.211 -5.359 1 94.19 95 GLU A C 1
ATOM 677 O O . GLU A 1 95 ? -17.094 7.875 -6.285 1 94.19 95 GLU A O 1
ATOM 682 N N . ASP A 1 96 ? -15.148 8.422 -5.48 1 97.31 96 ASP A N 1
ATOM 683 C CA . ASP A 1 96 ? -14.469 8.305 -6.766 1 97.31 96 ASP A CA 1
ATOM 684 C C . ASP A 1 96 ? -13.086 7.664 -6.602 1 97.31 96 ASP A C 1
ATOM 686 O O . ASP A 1 96 ? -12.07 8.352 -6.66 1 97.31 96 ASP A O 1
ATOM 690 N N . PRO A 1 97 ? -13.07 6.324 -6.527 1 98 97 PRO A N 1
ATOM 691 C CA . PRO A 1 97 ? -11.805 5.633 -6.285 1 98 97 PRO A CA 1
ATOM 692 C C . PRO A 1 97 ? -10.797 5.836 -7.414 1 98 97 PRO A C 1
ATOM 694 O O . PRO A 1 97 ? -9.586 5.848 -7.176 1 98 97 PRO A O 1
ATOM 697 N N . ARG A 1 98 ? -11.266 5.953 -8.664 1 98.44 98 ARG A N 1
ATOM 698 C CA . ARG A 1 98 ? -10.352 6.211 -9.773 1 98.44 98 ARG A CA 1
ATOM 699 C C . ARG A 1 98 ? -9.617 7.531 -9.586 1 98.44 98 ARG A C 1
ATOM 701 O O . ARG A 1 98 ? -8.398 7.598 -9.75 1 98.44 98 ARG A O 1
ATOM 708 N N . LEU A 1 99 ? -10.375 8.555 -9.242 1 98.19 99 LEU A N 1
ATOM 709 C CA . LEU A 1 99 ? -9.742 9.836 -8.938 1 98.19 99 LEU A CA 1
ATOM 710 C C . LEU A 1 99 ? -8.75 9.688 -7.793 1 98.19 99 LEU A C 1
ATOM 712 O O . LEU A 1 99 ? -7.656 10.258 -7.836 1 98.19 99 LEU A O 1
ATOM 716 N N . ALA A 1 100 ? -9.141 8.969 -6.762 1 98.5 100 ALA A N 1
ATOM 717 C CA . ALA A 1 100 ? -8.258 8.742 -5.617 1 98.5 100 ALA A CA 1
ATOM 718 C C . ALA A 1 100 ? -6.953 8.086 -6.059 1 98.5 100 ALA A C 1
ATOM 720 O O . ALA A 1 100 ? -5.871 8.484 -5.621 1 98.5 100 ALA A O 1
ATOM 721 N N . ASN A 1 101 ? -7.031 7.051 -6.918 1 98.88 101 ASN A N 1
ATOM 722 C CA . ASN A 1 101 ? -5.844 6.387 -7.445 1 98.88 101 ASN A CA 1
ATOM 723 C C . ASN A 1 101 ? -4.957 7.359 -8.219 1 98.88 101 ASN A C 1
ATOM 725 O O . ASN A 1 101 ? -3.734 7.355 -8.055 1 98.88 101 ASN A O 1
ATOM 729 N N . GLU A 1 102 ? -5.539 8.164 -9 1 98.75 102 GLU A N 1
ATOM 730 C CA . GLU A 1 102 ? -4.809 9.102 -9.844 1 98.75 102 GLU A CA 1
ATOM 731 C C . GLU A 1 102 ? -4.098 10.164 -9 1 98.75 102 GLU A C 1
ATOM 733 O O . GLU A 1 102 ? -2.965 10.547 -9.297 1 98.75 102 GLU A O 1
ATOM 738 N N . VAL A 1 103 ? -4.738 10.609 -7.945 1 98.69 103 VAL A N 1
ATOM 739 C CA . VAL A 1 103 ? -4.195 11.711 -7.16 1 98.69 103 VAL A CA 1
ATOM 740 C C . VAL A 1 103 ? -3.25 11.164 -6.09 1 98.69 103 VAL A C 1
ATOM 742 O O . VAL A 1 103 ? -2.068 11.516 -6.062 1 98.69 103 VAL A O 1
ATOM 745 N N . LEU A 1 104 ? -3.709 10.25 -5.285 1 98.81 104 LEU A N 1
ATOM 746 C CA . LEU A 1 104 ? -2.971 9.836 -4.098 1 98.81 104 LEU A CA 1
ATOM 747 C C . LEU A 1 104 ? -1.876 8.844 -4.457 1 98.81 104 LEU A C 1
ATOM 749 O O . LEU A 1 104 ? -0.863 8.75 -3.76 1 98.81 104 LEU A O 1
ATOM 753 N N . VAL A 1 105 ? -2.076 8.086 -5.547 1 98.88 105 VAL A N 1
ATOM 754 C CA . VAL A 1 105 ? -1.104 7.055 -5.902 1 98.88 105 VAL A CA 1
ATOM 755 C C . VAL A 1 105 ? -0.208 7.559 -7.031 1 98.88 105 VAL A C 1
ATOM 757 O O . VAL A 1 105 ? 0.977 7.824 -6.82 1 98.88 105 VAL A O 1
ATOM 760 N N . ASP A 1 106 ? -0.816 7.875 -8.18 1 98.88 106 ASP A N 1
ATOM 761 C CA . ASP A 1 106 ? -0.035 8.312 -9.328 1 98.88 106 ASP A CA 1
ATOM 762 C C . ASP A 1 106 ? 0.587 9.688 -9.078 1 98.88 106 ASP A C 1
ATOM 764 O O . ASP A 1 106 ? 1.745 9.922 -9.43 1 98.88 106 ASP A O 1
ATOM 768 N N . GLY A 1 107 ? -0.201 10.617 -8.555 1 98.94 107 GLY A N 1
ATOM 769 C CA . GLY A 1 107 ? 0.326 11.93 -8.234 1 98.94 107 GLY A CA 1
ATOM 770 C C . GLY A 1 107 ? 1.479 11.891 -7.25 1 98.94 107 GLY A C 1
ATOM 771 O O . GLY A 1 107 ? 2.486 12.578 -7.438 1 98.94 107 GLY A O 1
ATOM 772 N N . THR A 1 108 ? 1.315 11.117 -6.164 1 98.94 108 THR A N 1
ATOM 773 C CA . THR A 1 108 ? 2.389 10.969 -5.188 1 98.94 108 THR A CA 1
ATOM 774 C C . THR A 1 108 ? 3.613 10.312 -5.824 1 98.94 108 THR A C 1
ATOM 776 O O . THR A 1 108 ? 4.746 10.711 -5.551 1 98.94 108 THR A O 1
ATOM 779 N N . PHE A 1 109 ? 3.396 9.297 -6.684 1 98.94 109 PHE A N 1
ATOM 780 C CA . PHE A 1 109 ? 4.5 8.68 -7.414 1 98.94 109 PHE A CA 1
ATOM 781 C C . PHE A 1 109 ? 5.27 9.727 -8.211 1 98.94 109 PHE A C 1
ATOM 783 O O . PHE A 1 109 ? 6.5 9.719 -8.234 1 98.94 109 PHE A O 1
ATOM 790 N N . ASN A 1 110 ? 4.523 10.648 -8.914 1 98.94 110 ASN A N 1
ATOM 791 C CA . ASN A 1 110 ? 5.168 11.727 -9.648 1 98.94 110 ASN A CA 1
ATOM 792 C C . ASN A 1 110 ? 6.09 12.547 -8.75 1 98.94 110 ASN A C 1
ATOM 794 O O . ASN A 1 110 ? 7.199 12.898 -9.148 1 98.94 110 ASN A O 1
ATOM 798 N N . VAL A 1 111 ? 5.656 12.836 -7.559 1 99 111 VAL A N 1
ATOM 799 C CA . VAL A 1 111 ? 6.414 13.648 -6.613 1 99 111 VAL A CA 1
ATOM 800 C C . VAL A 1 111 ? 7.668 12.898 -6.176 1 99 111 VAL A C 1
ATOM 802 O O . VAL A 1 111 ? 8.766 13.461 -6.184 1 99 111 VAL A O 1
ATOM 805 N N . VAL A 1 112 ? 7.52 11.633 -5.809 1 98.94 112 VAL A N 1
ATOM 806 C CA . VAL A 1 112 ? 8.625 10.828 -5.312 1 98.94 112 VAL A CA 1
ATOM 807 C C . VAL A 1 112 ? 9.656 10.617 -6.422 1 98.94 112 VAL A C 1
ATOM 809 O O . VAL A 1 112 ? 10.859 10.758 -6.195 1 98.94 112 VAL A O 1
ATOM 812 N N . GLU A 1 113 ? 9.156 10.281 -7.617 1 98.94 113 GLU A N 1
ATOM 813 C CA . GLU A 1 113 ? 10.039 10.062 -8.758 1 98.94 113 GLU A CA 1
ATOM 814 C C . GLU A 1 113 ? 10.812 11.328 -9.102 1 98.94 113 GLU A C 1
ATOM 816 O O . GLU A 1 113 ? 12.023 11.281 -9.32 1 98.94 113 GLU A O 1
ATOM 821 N N . ALA A 1 114 ? 10.109 12.453 -9.156 1 98.94 114 ALA A N 1
ATOM 822 C CA . ALA A 1 114 ? 10.75 13.727 -9.461 1 98.94 114 ALA A CA 1
ATOM 823 C C . ALA A 1 114 ? 11.805 14.078 -8.414 1 98.94 114 ALA A C 1
ATOM 825 O O . ALA A 1 114 ? 12.883 14.57 -8.758 1 98.94 114 ALA A O 1
ATOM 826 N N . ALA A 1 115 ? 11.5 13.875 -7.152 1 98.94 115 ALA A N 1
ATOM 827 C CA . ALA A 1 115 ? 12.438 14.164 -6.07 1 98.94 115 ALA A CA 1
ATOM 828 C C . ALA A 1 115 ? 13.711 13.336 -6.211 1 98.94 115 ALA A C 1
ATOM 830 O O . ALA A 1 115 ? 14.82 13.859 -6.078 1 98.94 115 ALA A O 1
ATOM 831 N N . ALA A 1 116 ? 13.531 12.039 -6.449 1 98.81 116 ALA A N 1
ATOM 832 C CA . ALA A 1 116 ? 14.688 11.156 -6.621 1 98.81 116 ALA A CA 1
ATOM 833 C C . ALA A 1 116 ? 15.547 11.602 -7.797 1 98.81 116 ALA A C 1
ATOM 835 O O . ALA A 1 116 ? 16.781 11.656 -7.691 1 98.81 116 ALA A O 1
ATOM 836 N N . GLU A 1 117 ? 14.906 11.938 -8.906 1 98.62 117 GLU A N 1
ATOM 837 C CA . GLU A 1 117 ? 15.609 12.32 -10.125 1 98.62 117 GLU A CA 1
ATOM 838 C C . GLU A 1 117 ? 16.344 13.656 -9.945 1 98.62 117 GLU A C 1
ATOM 840 O O . GLU A 1 117 ? 17.422 13.852 -10.484 1 98.62 117 GLU A O 1
ATOM 845 N N . ALA A 1 118 ? 15.742 14.523 -9.172 1 98.75 118 ALA A N 1
ATOM 846 C CA . ALA A 1 118 ? 16.281 15.875 -9.023 1 98.75 118 ALA A CA 1
ATOM 847 C C . ALA A 1 118 ? 17.344 15.922 -7.938 1 98.75 118 ALA A C 1
ATOM 849 O O . ALA A 1 118 ? 18.016 16.938 -7.762 1 98.75 118 ALA A O 1
ATOM 850 N N . GLY A 1 119 ? 17.5 14.812 -7.199 1 98.25 119 GLY A N 1
ATOM 851 C CA . GLY A 1 119 ? 18.469 14.797 -6.117 1 98.25 119 GLY A CA 1
ATOM 852 C C . GLY A 1 119 ? 18.031 15.609 -4.91 1 98.25 119 GLY A C 1
ATOM 853 O O . GLY A 1 119 ? 18.844 16.266 -4.266 1 98.25 119 GLY A O 1
ATOM 854 N N . VAL A 1 120 ? 16.734 15.734 -4.648 1 98.75 120 VAL A N 1
ATOM 855 C CA . VAL A 1 120 ? 16.203 16.344 -3.438 1 98.75 120 VAL A CA 1
ATOM 856 C C . VAL A 1 120 ? 16.859 15.719 -2.209 1 98.75 120 VAL A C 1
ATOM 858 O O . VAL A 1 120 ? 17.047 14.5 -2.158 1 98.75 120 VAL A O 1
ATOM 861 N N . LYS A 1 121 ? 17.172 16.547 -1.26 1 98.75 121 LYS A N 1
ATOM 862 C CA . LYS A 1 121 ? 17.891 16.047 -0.095 1 98.75 121 LYS A CA 1
ATOM 863 C C . LYS A 1 121 ? 16.984 15.242 0.817 1 98.75 121 LYS A C 1
ATOM 865 O O . LYS A 1 121 ? 17.406 14.234 1.39 1 98.75 121 LYS A O 1
ATOM 870 N N . LYS A 1 122 ? 15.758 15.664 0.96 1 98.88 122 LYS A N 1
ATOM 871 C CA . LYS A 1 122 ? 14.844 14.938 1.837 1 98.88 122 LYS A CA 1
ATOM 872 C C . LYS A 1 122 ? 13.391 15.227 1.479 1 98.88 122 LYS A C 1
ATOM 874 O O . LYS A 1 122 ? 13.023 16.375 1.235 1 98.88 122 LYS A O 1
ATOM 879 N N . VAL A 1 123 ? 12.57 14.219 1.4 1 98.94 123 VAL A N 1
ATOM 880 C CA . VAL A 1 123 ? 11.125 14.336 1.229 1 98.94 123 VAL A CA 1
ATOM 881 C C . VAL A 1 123 ? 10.422 14.133 2.57 1 98.94 123 VAL A C 1
ATOM 883 O O . VAL A 1 123 ? 10.695 13.148 3.27 1 98.94 123 VAL A O 1
ATOM 886 N N . ILE A 1 124 ? 9.602 15.07 3.021 1 98.94 124 ILE A N 1
ATOM 887 C CA . ILE A 1 124 ? 8.695 14.891 4.148 1 98.94 124 ILE A CA 1
ATOM 888 C C . ILE A 1 124 ? 7.277 14.641 3.633 1 98.94 124 ILE A C 1
ATOM 890 O O . ILE A 1 124 ? 6.68 15.516 3.002 1 98.94 124 ILE A O 1
ATOM 894 N N . ALA A 1 125 ? 6.816 13.445 3.879 1 98.94 125 ALA A N 1
ATOM 895 C CA . ALA A 1 125 ? 5.551 13.031 3.273 1 98.94 125 ALA A CA 1
ATOM 896 C C . ALA A 1 125 ? 4.461 12.883 4.328 1 98.94 125 ALA A C 1
ATOM 898 O O . ALA A 1 125 ? 4.723 12.406 5.434 1 98.94 125 ALA A O 1
ATOM 899 N N . SER A 1 126 ? 3.281 13.273 3.91 1 98.75 126 SER A N 1
ATOM 900 C CA . SER A 1 126 ? 2.113 13.07 4.762 1 98.75 126 SER A CA 1
ATOM 901 C C . SER A 1 126 ? 1.572 11.656 4.633 1 98.75 126 SER A C 1
ATOM 903 O O . SER A 1 126 ? 1.258 11.203 3.529 1 98.75 126 SER A O 1
ATOM 905 N N . SER A 1 127 ? 1.51 10.992 5.691 1 98.81 127 SER A N 1
ATOM 906 C CA . SER A 1 127 ? 0.738 9.758 5.82 1 98.81 127 SER A CA 1
ATOM 907 C C . SER A 1 127 ? -0.433 9.938 6.781 1 98.81 127 SER A C 1
ATOM 909 O O . SER A 1 127 ? -0.999 11.031 6.879 1 98.81 127 SER A O 1
ATOM 911 N N . SER A 1 128 ? -0.971 8.859 7.297 1 98.44 128 SER A N 1
ATOM 912 C CA . SER A 1 128 ? -2.223 8.977 8.039 1 98.44 128 SER A CA 1
ATOM 913 C C . SER A 1 128 ? -2.398 7.812 9.008 1 98.44 128 SER A C 1
ATOM 915 O O . SER A 1 128 ? -1.957 6.695 8.734 1 98.44 128 SER A O 1
ATOM 917 N N . ALA A 1 129 ? -3.09 8.141 10.094 1 98 129 ALA A N 1
ATOM 918 C CA . ALA A 1 129 ? -3.52 7.086 11.008 1 98 129 ALA A CA 1
ATOM 919 C C . ALA A 1 129 ? -4.445 6.098 10.305 1 98 129 ALA A C 1
ATOM 921 O O . ALA A 1 129 ? -4.645 4.977 10.781 1 98 129 ALA A O 1
ATOM 922 N N . SER A 1 130 ? -5.027 6.473 9.148 1 97.38 130 SER A N 1
ATOM 923 C CA . SER A 1 130 ? -5.945 5.613 8.414 1 97.38 130 SER A CA 1
ATOM 924 C C . SER A 1 130 ? -5.258 4.324 7.965 1 97.38 130 SER A C 1
ATOM 926 O O . SER A 1 130 ? -5.922 3.342 7.637 1 97.38 130 SER A O 1
ATOM 928 N N . VAL A 1 131 ? -3.916 4.289 7.957 1 98.56 131 VAL A N 1
ATOM 929 C CA . VAL A 1 131 ? -3.18 3.098 7.551 1 98.56 131 VAL A CA 1
ATOM 930 C C . VAL A 1 131 ? -3.506 1.942 8.492 1 98.56 131 VAL A C 1
ATOM 932 O O . VAL A 1 131 ? -3.506 0.779 8.086 1 98.56 131 VAL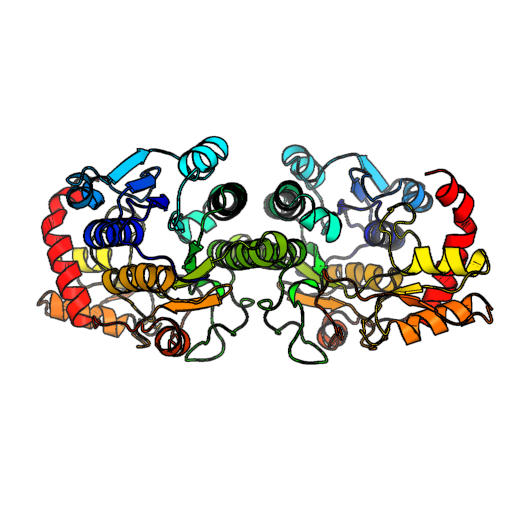 A O 1
ATOM 935 N N . TYR A 1 132 ? -3.916 2.27 9.719 1 98.25 132 TYR A N 1
ATOM 936 C CA . TYR A 1 132 ? -4.098 1.243 10.742 1 98.25 132 TYR A CA 1
ATOM 937 C C . TYR A 1 132 ? -5.508 0.672 10.695 1 98.25 132 TYR A C 1
ATOM 939 O O . TYR A 1 132 ? -5.773 -0.393 11.258 1 98.25 132 TYR A O 1
ATOM 947 N N . GLY A 1 133 ? -6.445 1.326 10.008 1 96.94 133 GLY A N 1
ATOM 948 C CA . GLY A 1 133 ? -7.828 0.966 10.281 1 96.94 133 GLY A CA 1
ATOM 949 C C . GLY A 1 133 ? -8.148 0.894 11.758 1 96.94 133 GLY A C 1
ATOM 950 O O . GLY A 1 133 ? -7.738 1.765 12.531 1 96.94 133 GLY A O 1
ATOM 951 N N . LEU A 1 134 ? -8.977 0.009 12.125 1 96.25 134 LEU A N 1
ATOM 952 C CA . LEU A 1 134 ? -9.164 -0.204 13.555 1 96.25 134 LEU A CA 1
ATOM 953 C C . LEU A 1 134 ? -8.023 -1.027 14.141 1 96.25 134 LEU A C 1
ATOM 955 O O . LEU A 1 134 ? -8.023 -2.256 14.039 1 96.25 134 LEU A O 1
ATOM 959 N N . ALA A 1 135 ? -7.074 -0.346 14.773 1 97.62 135 ALA A N 1
ATOM 960 C CA . ALA A 1 135 ? -5.914 -1.002 15.375 1 97.62 135 ALA A CA 1
ATOM 961 C C . ALA A 1 135 ? -6.344 -2.018 16.422 1 97.62 135 ALA A C 1
ATOM 963 O O . ALA A 1 135 ? -7.469 -1.964 16.938 1 97.62 135 ALA A O 1
ATOM 964 N N . GLU A 1 136 ? -5.457 -2.922 16.766 1 97.75 136 GLU A N 1
ATOM 965 C CA . GLU A 1 136 ? -5.734 -3.965 17.75 1 97.75 136 GLU A CA 1
ATOM 966 C C . GLU A 1 136 ? -5.02 -3.686 19.078 1 97.75 136 GLU A C 1
ATOM 968 O O . GLU A 1 136 ? -5.332 -4.297 20.094 1 97.75 136 GLU A O 1
ATOM 973 N N . GLN A 1 137 ? -4.098 -2.785 19.016 1 97.94 137 GLN A N 1
ATOM 974 C CA . GLN A 1 137 ? -3.297 -2.447 20.188 1 97.94 137 GLN A CA 1
ATOM 975 C C . GLN A 1 137 ? -3.25 -0.937 20.406 1 97.94 137 GLN A C 1
ATOM 977 O O . GLN A 1 137 ? -3.08 -0.172 19.453 1 97.94 137 GLN A O 1
ATOM 982 N N . PHE A 1 138 ? -3.41 -0.537 21.719 1 98.19 138 PHE A N 1
ATOM 983 C CA . PHE A 1 138 ? -3.396 0.875 22.078 1 98.19 138 PHE A CA 1
ATOM 984 C C . PHE A 1 138 ? -2.494 1.113 23.297 1 98.19 138 PHE A C 1
ATOM 986 O O . PHE A 1 138 ? -2.463 0.303 24.219 1 98.19 138 PHE A O 1
ATOM 993 N N . PRO A 1 139 ? -1.845 2.139 23.406 1 98.62 139 PRO A N 1
ATOM 994 C CA . PRO A 1 139 ? -1.637 3.016 22.25 1 98.62 139 PRO A CA 1
ATOM 995 C C . PRO A 1 139 ? -0.979 2.297 21.078 1 98.62 139 PRO A C 1
ATOM 997 O O . PRO A 1 139 ? -0.224 1.341 21.281 1 98.62 139 PRO A O 1
ATOM 1000 N N . THR A 1 140 ? -1.3 2.668 19.844 1 98.81 140 THR A N 1
ATOM 1001 C CA . THR A 1 140 ? -0.87 2.021 18.609 1 98.81 140 THR A CA 1
ATOM 1002 C C . THR A 1 140 ? 0.514 2.514 18.203 1 98.81 140 THR A C 1
ATOM 1004 O O . THR A 1 140 ? 0.73 3.717 18.047 1 98.81 140 THR A O 1
ATOM 1007 N N . THR A 1 141 ? 1.464 1.652 18.031 1 98.75 141 THR A N 1
ATOM 1008 C CA . THR A 1 141 ? 2.805 2.02 17.594 1 98.75 141 THR A CA 1
ATOM 1009 C C . THR A 1 141 ? 2.9 1.992 16.078 1 98.75 141 THR A C 1
ATOM 1011 O O . THR A 1 141 ? 2.002 1.484 15.398 1 98.75 141 THR A O 1
ATOM 1014 N N . GLU A 1 142 ? 3.98 2.492 15.531 1 98.69 142 GLU A N 1
ATOM 1015 C CA . GLU A 1 142 ? 4.188 2.57 14.086 1 98.69 142 GLU A CA 1
ATOM 1016 C C . GLU A 1 142 ? 4.402 1.185 13.484 1 98.69 142 GLU A C 1
ATOM 1018 O O . GLU A 1 142 ? 4.367 1.021 12.266 1 98.69 142 GLU A O 1
ATOM 1023 N N . ARG A 1 143 ? 4.508 0.176 14.297 1 98 143 ARG A N 1
ATOM 1024 C CA . ARG A 1 143 ? 4.793 -1.172 13.812 1 98 143 ARG A CA 1
ATOM 1025 C C . ARG A 1 143 ? 3.508 -1.982 13.672 1 98 143 ARG A C 1
ATOM 1027 O O . ARG A 1 143 ? 3.525 -3.09 13.133 1 98 143 ARG A O 1
ATOM 1034 N N . HIS A 1 144 ? 2.391 -1.448 14.18 1 98.56 144 HIS A N 1
ATOM 1035 C CA . HIS A 1 144 ? 1.108 -2.125 14.016 1 98.56 144 HIS A CA 1
ATOM 1036 C C . HIS A 1 144 ? 0.79 -2.346 12.539 1 98.56 144 HIS A C 1
ATOM 1038 O O . HIS A 1 144 ? 1.008 -1.458 11.711 1 98.56 144 HIS A O 1
ATOM 1044 N N . HIS A 1 145 ? 0.299 -3.533 12.133 1 98.12 145 HIS A N 1
ATOM 1045 C CA . HIS A 1 145 ? 0.024 -3.865 10.742 1 98.12 145 HIS A CA 1
ATOM 1046 C C . HIS A 1 145 ? -1.134 -3.035 10.195 1 98.12 145 HIS A C 1
ATOM 1048 O O . HIS A 1 145 ? -1.982 -2.568 10.961 1 98.12 145 HIS A O 1
ATOM 1054 N N . PRO A 1 146 ? -1.216 -2.854 8.914 1 98.25 146 PRO A N 1
ATOM 1055 C CA . PRO A 1 146 ? -2.248 -2.02 8.297 1 98.25 146 PRO A CA 1
ATOM 1056 C C . PRO A 1 146 ? -3.461 -2.826 7.836 1 98.25 146 PRO A C 1
ATOM 1058 O O . PRO A 1 146 ? -4.316 -2.307 7.117 1 98.25 146 PRO A O 1
ATOM 1061 N N . TYR A 1 147 ? -3.627 -4.059 8.18 1 97.94 147 TYR A N 1
ATOM 1062 C CA . TYR A 1 147 ? -4.504 -4.988 7.477 1 97.94 147 TYR A CA 1
ATOM 1063 C C . TYR A 1 147 ? -5.945 -4.844 7.953 1 97.94 147 TYR A C 1
ATOM 1065 O O . TYR A 1 147 ? -6.855 -5.449 7.387 1 97.94 147 TYR A O 1
ATOM 1073 N N . ASN A 1 148 ? -6.176 -3.896 8.945 1 97.25 148 ASN A N 1
ATOM 1074 C CA . ASN A 1 148 ? -7.547 -3.611 9.359 1 97.25 148 ASN A CA 1
ATOM 1075 C C . ASN A 1 148 ? -8.102 -2.375 8.656 1 97.25 148 ASN A C 1
ATOM 1077 O O . ASN A 1 148 ? -9.25 -1.99 8.883 1 97.25 148 ASN A O 1
ATOM 1081 N N . ASN A 1 149 ? -7.344 -1.74 7.852 1 97.06 149 ASN A N 1
ATOM 1082 C CA . ASN A 1 149 ? -7.84 -0.635 7.039 1 97.06 149 ASN A CA 1
ATOM 1083 C C . ASN A 1 149 ? -8.727 -1.132 5.898 1 97.06 149 ASN A C 1
ATOM 1085 O O . ASN A 1 149 ? -8.344 -2.037 5.156 1 97.06 149 ASN A O 1
ATOM 1089 N N . ASP A 1 150 ? -9.883 -0.529 5.758 1 96.19 150 ASP A N 1
ATOM 1090 C CA . ASP A 1 150 ? -10.766 -0.909 4.664 1 96.19 150 ASP A CA 1
ATOM 1091 C C . ASP A 1 150 ? -11.094 0.291 3.779 1 96.19 150 ASP A C 1
ATOM 1093 O O . ASP A 1 150 ? -12.086 0.279 3.047 1 96.19 150 ASP A O 1
ATOM 1097 N N . THR A 1 151 ? -10.328 1.387 3.875 1 96.75 151 THR A N 1
ATOM 1098 C CA . THR A 1 151 ? -10.523 2.559 3.027 1 96.75 151 THR A CA 1
ATOM 1099 C C . THR A 1 151 ? -9.453 2.619 1.938 1 96.75 151 THR A C 1
ATOM 1101 O O . THR A 1 151 ? -8.297 2.264 2.174 1 96.75 151 THR A O 1
ATOM 1104 N N . PHE A 1 152 ? -9.891 3.125 0.762 1 98.06 152 PHE A N 1
ATOM 1105 C CA . PHE A 1 152 ? -8.922 3.324 -0.312 1 98.06 152 PHE A CA 1
ATOM 1106 C C . PHE A 1 152 ? -7.891 4.375 0.078 1 98.06 152 PHE A C 1
ATOM 1108 O O . PHE A 1 152 ? -6.719 4.266 -0.287 1 98.06 152 PHE A O 1
ATOM 1115 N N . TYR A 1 153 ? -8.305 5.398 0.848 1 98 153 TYR A N 1
ATOM 1116 C CA . TYR A 1 153 ? -7.418 6.445 1.349 1 98 153 TYR A CA 1
ATOM 1117 C C . TYR A 1 153 ? -6.277 5.848 2.16 1 98 153 TYR A C 1
ATOM 1119 O O . TYR A 1 153 ? -5.105 6.121 1.887 1 98 153 TYR A O 1
ATOM 1127 N N . GLY A 1 154 ? -6.598 4.98 3.168 1 98.12 154 GLY A N 1
ATOM 1128 C CA . GLY A 1 154 ? -5.578 4.336 3.975 1 98.12 154 GLY A CA 1
ATOM 1129 C C . GLY A 1 154 ? -4.66 3.434 3.17 1 98.12 154 GLY A C 1
ATOM 1130 O O . GLY A 1 154 ? -3.453 3.385 3.416 1 98.12 154 GLY A O 1
ATOM 1131 N N . ALA A 1 155 ? -5.234 2.742 2.201 1 98.62 155 ALA A N 1
ATOM 1132 C CA . ALA A 1 155 ? -4.43 1.884 1.334 1 98.62 155 ALA A CA 1
ATOM 1133 C C . ALA A 1 155 ? -3.426 2.703 0.528 1 98.62 155 ALA A C 1
ATOM 1135 O O . ALA A 1 155 ? -2.264 2.314 0.392 1 98.62 155 ALA A O 1
ATOM 1136 N N . ALA A 1 156 ? -3.908 3.83 0.01 1 98.88 156 ALA A N 1
ATOM 1137 C CA . ALA A 1 156 ? -3.039 4.703 -0.778 1 98.88 156 ALA A CA 1
ATOM 1138 C C . ALA A 1 156 ? -1.905 5.262 0.076 1 98.88 156 ALA A C 1
ATOM 1140 O O . ALA A 1 156 ? -0.756 5.316 -0.367 1 98.88 156 ALA A O 1
ATOM 1141 N N . LYS A 1 157 ? -2.219 5.676 1.264 1 98.88 157 LYS A N 1
ATOM 1142 C CA . LYS A 1 157 ? -1.192 6.238 2.137 1 98.88 157 LYS A CA 1
ATOM 1143 C C . LYS A 1 157 ? -0.171 5.176 2.537 1 98.88 157 LYS A C 1
ATOM 1145 O O . LYS A 1 157 ? 1.029 5.453 2.59 1 98.88 157 LYS A O 1
ATOM 1150 N N . ALA A 1 158 ? -0.612 3.961 2.855 1 98.88 158 ALA A N 1
ATOM 1151 C CA . ALA A 1 158 ? 0.321 2.869 3.129 1 98.88 158 ALA A CA 1
ATOM 1152 C C . ALA A 1 158 ? 1.215 2.598 1.923 1 98.88 158 ALA A C 1
ATOM 1154 O O . ALA A 1 158 ? 2.414 2.355 2.074 1 98.88 158 ALA A O 1
ATOM 1155 N N . PHE A 1 159 ? 0.613 2.66 0.803 1 98.94 159 PHE A N 1
ATOM 1156 C CA . PHE A 1 159 ? 1.374 2.471 -0.426 1 98.94 159 PHE A CA 1
ATOM 1157 C C . PHE A 1 159 ? 2.414 3.572 -0.595 1 98.94 159 PHE A C 1
ATOM 1159 O O . PHE A 1 159 ? 3.537 3.311 -1.027 1 98.94 159 PHE A O 1
ATOM 1166 N N . ASN A 1 160 ? 2.049 4.828 -0.352 1 98.94 160 ASN A N 1
ATOM 1167 C CA . ASN A 1 160 ? 2.99 5.941 -0.433 1 98.94 160 ASN A CA 1
ATOM 1168 C C . ASN A 1 160 ? 4.223 5.699 0.431 1 98.94 160 ASN A C 1
ATOM 1170 O O . ASN A 1 160 ? 5.348 5.973 0.007 1 98.94 160 ASN A O 1
ATOM 1174 N N . GLU A 1 161 ? 4.027 5.191 1.671 1 98.94 161 GLU A N 1
ATOM 1175 C CA . GLU A 1 161 ? 5.152 4.855 2.541 1 98.94 161 GLU A CA 1
ATOM 1176 C C . GLU A 1 161 ? 6.059 3.812 1.892 1 98.94 161 GLU A C 1
ATOM 1178 O O . GLU A 1 161 ? 7.281 3.949 1.915 1 98.94 161 GLU A O 1
ATOM 1183 N N . GLY A 1 162 ? 5.414 2.748 1.334 1 98.75 162 GLY A N 1
ATOM 1184 C CA . GLY A 1 162 ? 6.176 1.718 0.649 1 98.75 162 GLY A CA 1
ATOM 1185 C C . GLY A 1 162 ? 6.941 2.24 -0.552 1 98.75 162 GLY A C 1
ATOM 1186 O O . GLY A 1 162 ? 8.062 1.807 -0.816 1 98.75 162 GLY A O 1
ATOM 1187 N N . THR A 1 163 ? 6.34 3.148 -1.293 1 98.88 163 THR A N 1
ATOM 1188 C CA . THR A 1 163 ? 6.988 3.766 -2.447 1 98.88 163 THR A CA 1
ATOM 1189 C C . THR A 1 163 ? 8.219 4.559 -2.016 1 98.88 163 THR A C 1
ATOM 1191 O O . THR A 1 163 ? 9.297 4.406 -2.6 1 98.88 163 THR A O 1
ATOM 1194 N N . LEU A 1 164 ? 8.062 5.336 -0.992 1 98.88 164 LEU A N 1
ATOM 1195 C CA . LEU A 1 164 ? 9.188 6.105 -0.465 1 98.88 164 LEU A CA 1
ATOM 1196 C C . LEU A 1 164 ? 10.328 5.184 -0.039 1 98.88 164 LEU A C 1
ATOM 1198 O O . LEU A 1 164 ? 11.484 5.426 -0.381 1 98.88 164 LEU A O 1
ATOM 1202 N N . ARG A 1 165 ? 10 4.152 0.692 1 98.19 165 ARG A N 1
ATOM 1203 C CA . ARG A 1 165 ? 11.016 3.223 1.171 1 98.19 165 ARG A CA 1
ATOM 1204 C C . ARG A 1 165 ? 11.719 2.531 0.006 1 98.19 165 ARG A C 1
ATOM 1206 O O . ARG A 1 165 ? 12.938 2.332 0.038 1 98.19 165 ARG A O 1
ATOM 1213 N N . SER A 1 166 ? 10.938 2.146 -1.015 1 97.62 166 SER A N 1
ATOM 1214 C CA . SER A 1 166 ? 11.539 1.504 -2.18 1 97.62 166 SER A CA 1
ATOM 1215 C C . SER A 1 166 ? 12.5 2.443 -2.898 1 97.62 166 SER A C 1
ATOM 1217 O O . SER A 1 166 ? 13.57 2.025 -3.338 1 97.62 166 SER A O 1
ATOM 1219 N N . PHE A 1 167 ? 12.133 3.719 -3.043 1 98.25 167 PHE A N 1
ATOM 1220 C CA . PHE A 1 167 ? 13 4.684 -3.713 1 98.25 167 PHE A CA 1
ATOM 1221 C C . PHE A 1 167 ? 14.219 4.996 -2.861 1 98.25 167 PHE A C 1
ATOM 1223 O O . PHE A 1 167 ? 15.297 5.297 -3.391 1 98.25 167 PHE A O 1
ATOM 1230 N N . HIS A 1 168 ? 14.062 4.965 -1.541 1 97.81 168 HIS A N 1
ATOM 1231 C CA . HIS A 1 168 ? 15.234 5.074 -0.678 1 97.81 168 HIS A CA 1
ATOM 1232 C C . HIS A 1 168 ? 16.219 3.938 -0.938 1 97.81 168 HIS A C 1
ATOM 1234 O O . HIS A 1 168 ? 17.422 4.168 -1.062 1 97.81 168 HIS A O 1
ATOM 1240 N N . ALA A 1 169 ? 15.703 2.762 -1.019 1 95.88 169 ALA A N 1
ATOM 1241 C CA . ALA A 1 169 ? 16.531 1.573 -1.222 1 95.88 169 ALA A CA 1
ATOM 1242 C C . ALA A 1 169 ? 17.172 1.584 -2.604 1 95.88 169 ALA A C 1
ATOM 1244 O O . ALA A 1 169 ? 18.344 1.235 -2.75 1 95.88 169 ALA A O 1
ATOM 1245 N N . MET A 1 170 ? 16.422 2.004 -3.602 1 94.88 170 MET A N 1
ATOM 1246 C CA . MET A 1 170 ? 16.859 1.887 -4.988 1 94.88 170 MET A CA 1
ATOM 1247 C C . MET A 1 170 ? 17.734 3.074 -5.387 1 94.88 170 MET A C 1
ATOM 1249 O O . MET A 1 170 ? 18.656 2.932 -6.191 1 94.88 170 MET A O 1
ATOM 1253 N N . LYS A 1 171 ? 17.375 4.254 -4.855 1 95.88 171 LYS A N 1
ATOM 1254 C CA . LYS A 1 171 ? 17.969 5.469 -5.418 1 95.88 171 LYS A CA 1
ATOM 1255 C C . LYS A 1 171 ? 18.594 6.332 -4.328 1 95.88 171 LYS A C 1
ATOM 1257 O O . LYS A 1 171 ? 19.172 7.383 -4.617 1 95.88 171 LYS A O 1
ATOM 1262 N N . GLY A 1 172 ? 18.484 5.938 -3.092 1 97.12 172 GLY A N 1
ATOM 1263 C CA . GLY A 1 172 ? 19.094 6.676 -1.999 1 97.12 172 GLY A CA 1
ATOM 1264 C C . GLY A 1 172 ? 18.312 7.898 -1.581 1 97.12 172 GLY A C 1
ATOM 1265 O O . GLY A 1 172 ? 18.828 8.766 -0.879 1 97.12 172 GLY A O 1
ATOM 1266 N N . LEU A 1 173 ? 17.031 8.023 -1.994 1 98.38 173 LEU A N 1
ATOM 1267 C CA . LEU A 1 173 ? 16.203 9.172 -1.646 1 98.38 173 LEU A CA 1
ATOM 1268 C C . LEU A 1 173 ? 15.883 9.18 -0.153 1 98.38 173 LEU A C 1
ATOM 1270 O O . LEU A 1 173 ? 15.234 8.266 0.354 1 98.38 173 LEU A O 1
ATOM 1274 N N . ASP A 1 174 ? 16.344 10.172 0.589 1 98.81 174 ASP A N 1
ATOM 1275 C CA . ASP A 1 174 ? 15.992 10.305 2.002 1 98.81 174 ASP A CA 1
ATOM 1276 C C . ASP A 1 174 ? 14.562 10.812 2.172 1 98.81 174 ASP A C 1
ATOM 1278 O O . ASP A 1 174 ? 14.109 11.68 1.418 1 98.81 174 ASP A O 1
ATOM 1282 N N . TYR A 1 175 ? 13.891 10.25 3.201 1 98.81 175 TYR A N 1
ATOM 1283 C CA . TYR A 1 175 ? 12.508 10.656 3.449 1 98.81 175 TYR A CA 1
ATOM 1284 C C . TYR A 1 175 ? 12.125 10.438 4.906 1 98.81 175 TYR A C 1
ATOM 1286 O O . TYR A 1 175 ? 12.812 9.711 5.633 1 98.81 175 TYR A O 1
ATOM 1294 N N . VAL A 1 176 ? 11.102 11.133 5.348 1 98.88 176 VAL A N 1
ATOM 1295 C CA . VAL A 1 176 ? 10.344 10.859 6.562 1 98.88 176 VAL A CA 1
ATOM 1296 C C . VAL A 1 176 ? 8.844 10.945 6.262 1 98.88 176 VAL A C 1
ATOM 1298 O O . VAL A 1 176 ? 8.398 11.867 5.57 1 98.88 176 VAL A O 1
ATOM 1301 N N . ALA A 1 177 ? 8.125 9.938 6.645 1 98.94 177 ALA A N 1
ATOM 1302 C CA . ALA A 1 177 ? 6.668 10 6.543 1 98.94 177 ALA A CA 1
ATOM 1303 C C . ALA A 1 177 ? 6.027 10.211 7.914 1 98.94 177 ALA A C 1
ATOM 1305 O O . ALA A 1 177 ? 6.492 9.656 8.914 1 98.94 177 ALA A O 1
ATOM 1306 N N . LEU A 1 178 ? 5.012 11.016 7.957 1 99 178 LEU A N 1
ATOM 1307 C CA . LEU A 1 178 ? 4.336 11.375 9.195 1 99 178 LEU A CA 1
ATOM 1308 C C . LEU A 1 178 ? 2.881 10.922 9.18 1 99 178 LEU A C 1
ATOM 1310 O O . LEU A 1 178 ? 2.098 11.367 8.336 1 99 178 LEU A O 1
ATOM 1314 N N . ARG A 1 179 ? 2.502 10.031 10.055 1 98.94 179 ARG A N 1
ATOM 1315 C CA . ARG A 1 179 ? 1.124 9.562 10.18 1 98.94 179 ARG A CA 1
ATOM 1316 C C . ARG A 1 179 ? 0.321 10.477 11.102 1 98.94 179 ARG A C 1
ATOM 1318 O O . ARG A 1 179 ? 0.397 10.352 12.32 1 98.94 179 ARG A O 1
ATOM 1325 N N . TYR A 1 180 ? -0.454 11.344 10.477 1 98.75 180 TYR A N 1
ATOM 1326 C CA . TYR A 1 180 ? -1.26 12.297 11.242 1 98.75 180 TYR A CA 1
ATOM 1327 C C . TYR A 1 180 ? -2.486 11.609 11.836 1 98.75 180 TYR A C 1
ATOM 1329 O O . TYR A 1 180 ? -3.139 10.805 11.172 1 98.75 180 TYR A O 1
ATOM 1337 N N . PHE A 1 181 ? -2.723 11.984 13.125 1 97.94 181 PHE A N 1
ATOM 1338 C CA . PHE A 1 181 ? -3.955 11.547 13.766 1 97.94 181 PHE A CA 1
ATOM 1339 C C . PHE A 1 181 ? -4.953 12.695 13.859 1 97.94 181 PHE A C 1
ATOM 1341 O O . PHE A 1 181 ? -4.676 13.711 14.5 1 97.94 181 PHE A O 1
ATOM 1348 N N . ASN A 1 182 ? -6.121 12.703 13.328 1 95.25 182 ASN A N 1
ATOM 1349 C CA . ASN A 1 182 ? -7.293 13.57 13.438 1 95.25 182 ASN A CA 1
ATOM 1350 C C . ASN A 1 182 ? -6.898 15.031 13.602 1 95.25 182 ASN A C 1
ATOM 1352 O O . ASN A 1 182 ? -7.137 15.633 14.648 1 95.25 182 ASN A O 1
ATOM 1356 N N . VAL A 1 183 ? -6.445 15.602 12.602 1 96.62 183 VAL A N 1
ATOM 1357 C CA . VAL A 1 183 ? -5.926 16.969 12.562 1 96.62 183 VAL A CA 1
ATOM 1358 C C . VAL A 1 183 ? -7.078 17.969 12.68 1 96.62 183 VAL A C 1
ATOM 1360 O O . VAL A 1 183 ? -8.141 17.75 12.086 1 96.62 183 VAL A O 1
ATOM 1363 N N . TYR A 1 184 ? -6.879 18.984 13.453 1 95.56 184 TYR A N 1
ATOM 1364 C CA . TYR A 1 184 ? -7.836 20.094 13.516 1 95.56 184 TYR A CA 1
ATOM 1365 C C . TYR A 1 184 ? -7.129 21.422 13.742 1 95.56 184 TYR A C 1
ATOM 1367 O O . TYR A 1 184 ? -5.98 21.453 14.195 1 95.56 184 TYR A O 1
ATOM 1375 N N . GLY A 1 185 ? -7.742 22.469 13.383 1 96.5 185 GLY A N 1
ATOM 1376 C CA . GLY A 1 185 ? -7.211 23.797 13.68 1 96.5 185 GLY A CA 1
ATOM 1377 C C . GLY A 1 185 ? -7.547 24.828 12.617 1 96.5 185 GLY A C 1
ATOM 1378 O O . GLY A 1 185 ? -8.312 24.547 11.688 1 96.5 185 GLY A O 1
ATOM 1379 N N . PRO A 1 186 ? -7.078 26 12.805 1 95.31 186 PRO A N 1
ATOM 1380 C CA . PRO A 1 186 ? -7.328 27.078 11.844 1 95.31 186 PRO A CA 1
ATOM 1381 C C . PRO A 1 186 ? -6.957 26.703 10.414 1 95.31 186 PRO A C 1
ATOM 1383 O O . PRO A 1 186 ? -6.043 25.891 10.203 1 95.31 186 PRO A O 1
ATOM 1386 N N . ARG A 1 187 ? -7.676 27.25 9.43 1 94.31 187 ARG A N 1
ATOM 1387 C CA . ARG A 1 187 ? -7.473 27.109 7.992 1 94.31 187 ARG A CA 1
ATOM 1388 C C . ARG A 1 187 ? -7.992 25.766 7.492 1 94.31 187 ARG A C 1
ATOM 1390 O O . ARG A 1 187 ? -7.812 25.422 6.324 1 94.31 187 ARG A O 1
ATOM 1397 N N . MET A 1 188 ? -8.656 25.047 8.453 1 91.62 188 MET A N 1
ATOM 1398 C CA . MET A 1 188 ? -9.266 23.797 8 1 91.62 188 MET A CA 1
ATOM 1399 C C . MET A 1 188 ? -10.438 24.062 7.062 1 91.62 188 MET A C 1
ATOM 1401 O O . MET A 1 188 ? -10.922 25.203 6.988 1 91.62 188 MET A O 1
ATOM 1405 N N . ASP A 1 189 ? -10.75 23.109 6.277 1 78.88 189 ASP A N 1
ATOM 1406 C CA . ASP A 1 189 ? -11.789 23.234 5.262 1 78.88 189 ASP A CA 1
ATOM 1407 C C . ASP A 1 189 ? -13.133 23.578 5.898 1 78.88 189 ASP A C 1
ATOM 1409 O O . ASP A 1 189 ? -13.633 22.828 6.742 1 78.88 189 ASP A O 1
ATOM 1413 N N . ILE A 1 190 ? -13.75 24.703 5.586 1 69.62 190 ILE A N 1
ATOM 1414 C CA . ILE A 1 190 ? -15 25.141 6.195 1 69.62 190 ILE A CA 1
ATOM 1415 C C . ILE A 1 190 ? -16.156 24.938 5.215 1 69.62 190 ILE A C 1
ATOM 1417 O O . ILE A 1 190 ? -17.328 25.078 5.586 1 69.62 190 ILE A O 1
ATOM 1421 N N . HIS A 1 191 ? -15.891 24.766 3.922 1 57.97 191 HIS A N 1
ATOM 1422 C CA . HIS A 1 191 ? -16.969 24.75 2.938 1 57.97 191 HIS A CA 1
ATOM 1423 C C . HIS A 1 191 ? -17.359 23.312 2.561 1 57.97 191 HIS A C 1
ATOM 1425 O O . HIS A 1 191 ? -18.328 23.109 1.848 1 57.97 191 HIS A O 1
ATOM 1431 N N . GLY A 1 192 ? -16.672 22.453 2.916 1 51.12 192 GLY A N 1
ATOM 1432 C CA . GLY A 1 192 ? -17.062 21.172 2.322 1 51.12 192 GLY A CA 1
ATOM 1433 C C . GLY A 1 192 ? -18.344 20.625 2.904 1 51.12 192 GLY A C 1
ATOM 1434 O O . GLY A 1 192 ? -18.578 20.703 4.113 1 51.12 192 GLY A O 1
ATOM 1435 N N . LEU A 1 193 ? -19.469 20.547 2.041 1 44.78 193 LEU A N 1
ATOM 1436 C CA . LEU A 1 193 ? -20.734 19.938 2.416 1 44.78 193 LEU A CA 1
ATOM 1437 C C . LEU A 1 193 ? -20.547 18.922 3.539 1 44.78 193 LEU A C 1
ATOM 1439 O O . LEU A 1 193 ? -21.375 18.812 4.441 1 44.78 193 LEU A O 1
ATOM 1443 N N . TYR A 1 194 ? -19.656 18.078 3.32 1 44.69 194 TYR A N 1
ATOM 1444 C CA . TYR A 1 194 ? -19.344 17.047 4.312 1 44.69 194 TYR A CA 1
ATOM 1445 C C . TYR A 1 194 ? -18.156 17.469 5.172 1 44.69 194 TYR A C 1
ATOM 1447 O O . TYR A 1 194 ? -17.016 17.062 4.918 1 44.69 194 TYR A O 1
ATOM 1455 N N . THR A 1 195 ? -18.312 18.672 5.594 1 54.72 195 THR A N 1
ATOM 1456 C CA . THR A 1 195 ? -17.203 19.203 6.379 1 54.72 195 THR A CA 1
ATOM 1457 C C . THR A 1 195 ? -17.031 18.422 7.68 1 54.72 195 THR A C 1
ATOM 1459 O O . THR A 1 195 ? -17.922 17.672 8.078 1 54.72 195 THR A O 1
ATOM 1462 N N . GLU A 1 196 ? -15.961 18.719 8.383 1 67.94 196 GLU A N 1
ATOM 1463 C CA . GLU A 1 196 ? -15.438 18.141 9.617 1 67.94 196 GLU A CA 1
ATOM 1464 C C . GLU A 1 196 ? -16.406 18.359 10.781 1 67.94 196 GLU A C 1
ATOM 1466 O O . GLU A 1 196 ? -17.078 19.375 10.852 1 67.94 196 GLU A O 1
ATOM 1471 N N . VAL A 1 197 ? -16.812 17.422 11.492 1 82.81 197 VAL A N 1
ATOM 1472 C CA . VAL A 1 197 ? -17.688 17.344 12.664 1 82.81 197 VAL A CA 1
ATOM 1473 C C . VAL A 1 197 ? -17.547 18.625 13.484 1 82.81 197 VAL A C 1
ATOM 1475 O O . VAL A 1 197 ? -18.531 19.188 13.953 1 82.81 197 VAL A O 1
ATOM 1478 N N . LEU A 1 198 ? -16.453 19.234 13.523 1 91.06 198 LEU A N 1
ATOM 1479 C CA . LEU A 1 198 ? -16.188 20.406 14.344 1 91.06 198 LEU A CA 1
ATOM 1480 C C . LEU A 1 198 ? -16.844 21.656 13.758 1 91.06 198 LEU A C 1
ATOM 1482 O O . LEU A 1 198 ? -17.422 22.453 14.484 1 91.06 198 LEU A O 1
ATOM 1486 N N . ILE A 1 199 ? -16.781 21.766 12.469 1 89.12 199 ILE A N 1
ATOM 1487 C CA . ILE A 1 199 ? -17.359 22.938 11.812 1 89.12 199 ILE A CA 1
ATOM 1488 C C . ILE A 1 199 ? -18.891 22.906 11.945 1 89.12 199 ILE A C 1
ATOM 1490 O O . ILE A 1 199 ? -19.5 23.906 12.305 1 89.12 199 ILE A O 1
ATOM 1494 N N . ARG A 1 200 ? -19.438 21.766 11.734 1 89.38 200 ARG A N 1
ATOM 1495 C CA . ARG A 1 200 ? -20.875 21.609 11.852 1 89.38 200 ARG A CA 1
ATOM 1496 C C . ARG A 1 200 ? -21.344 21.891 13.281 1 89.38 200 ARG A C 1
ATOM 1498 O O . ARG A 1 200 ? -22.375 22.531 13.492 1 89.38 200 ARG A O 1
ATOM 1505 N N . TRP A 1 201 ? -20.609 21.438 14.156 1 94.06 201 TRP A N 1
ATOM 1506 C CA . TRP A 1 201 ? -20.969 21.656 15.555 1 94.06 201 TRP A CA 1
ATOM 1507 C C . TRP A 1 201 ? -20.859 23.125 15.93 1 94.06 201 TRP A C 1
ATOM 1509 O O . TRP A 1 201 ? -21.719 23.656 16.625 1 94.06 201 TRP A O 1
ATOM 1519 N N . MET A 1 202 ? -19.844 23.781 15.492 1 94.25 202 MET A N 1
ATOM 1520 C CA . MET A 1 202 ? -19.672 25.203 15.789 1 94.25 202 MET A CA 1
ATOM 1521 C C . MET A 1 202 ? -20.828 26.016 15.203 1 94.25 202 MET A C 1
ATOM 1523 O O . MET A 1 202 ? -21.344 26.922 15.859 1 94.25 202 MET A O 1
ATOM 1527 N N . GLU A 1 203 ? -21.219 25.609 14.023 1 92 203 GLU A N 1
ATOM 1528 C CA . GLU A 1 203 ? -22.344 26.281 13.391 1 92 203 GLU A CA 1
ATOM 1529 C C . GLU A 1 203 ? -23.625 26.094 14.195 1 92 203 GLU A C 1
ATOM 1531 O O . GLU A 1 203 ? -24.375 27.047 14.414 1 92 203 GLU A O 1
ATOM 1536 N N . ARG A 1 204 ? -23.859 24.938 14.594 1 94.38 204 ARG A N 1
ATOM 1537 C CA . ARG A 1 204 ? -25.062 24.625 15.367 1 94.38 204 ARG A CA 1
ATOM 1538 C C . ARG A 1 204 ? -25.062 25.375 16.703 1 94.38 204 ARG A C 1
ATOM 1540 O O . ARG A 1 204 ? -26.031 26.047 17.047 1 94.38 204 ARG A O 1
ATOM 1547 N N . ILE A 1 205 ? -24.016 25.312 17.375 1 96.19 205 ILE A N 1
ATOM 1548 C CA . ILE A 1 205 ? -23.891 25.938 18.688 1 96.19 205 ILE A CA 1
ATOM 1549 C C . ILE A 1 205 ? -24.078 27.453 18.562 1 96.19 205 ILE A C 1
ATOM 1551 O O . ILE A 1 205 ? -24.797 28.062 19.359 1 96.19 205 ILE A O 1
ATOM 1555 N N . GLU A 1 206 ? -23.422 28 17.562 1 94.56 206 GLU A N 1
ATOM 1556 C CA . GLU A 1 206 ? -23.547 29.438 17.328 1 94.56 206 GLU A CA 1
ATOM 1557 C C . GLU A 1 206 ? -24.984 29.812 17.047 1 94.56 206 GLU A C 1
ATOM 1559 O O . GLU A 1 206 ? -25.438 30.906 17.422 1 94.56 206 GLU A O 1
ATOM 1564 N N . ALA A 1 207 ? -25.719 28.938 16.422 1 95.31 207 ALA A N 1
ATOM 1565 C CA . ALA A 1 207 ? -27.109 29.172 16.078 1 95.31 207 ALA A CA 1
ATOM 1566 C C . ALA A 1 207 ? -28.031 28.844 17.25 1 95.31 207 ALA A C 1
ATOM 1568 O O . ALA A 1 207 ? -29.266 28.953 17.125 1 95.31 207 ALA A O 1
ATOM 1569 N N . GLY A 1 208 ? -27.469 28.391 18.234 1 96.88 208 GLY A N 1
ATOM 1570 C CA . GLY A 1 208 ? -28.266 28.062 19.406 1 96.88 208 GLY A CA 1
ATOM 1571 C C . GLY A 1 208 ? -28.859 26.672 19.375 1 96.88 208 GLY A C 1
ATOM 1572 O O . GLY A 1 208 ? -29.828 26.375 20.078 1 96.88 208 GLY A O 1
ATOM 1573 N N . THR A 1 209 ? -28.328 25.875 18.547 1 97.12 209 THR A N 1
ATOM 1574 C CA . THR A 1 209 ? -28.781 24.5 18.438 1 97.12 209 THR A CA 1
ATOM 1575 C C . THR A 1 209 ? -27.688 23.531 18.938 1 97.12 209 THR A C 1
ATOM 1577 O O . THR A 1 209 ? -26.5 23.781 18.734 1 97.12 209 THR A O 1
ATOM 1580 N N . PRO A 1 210 ? -28.109 22.453 19.609 1 97.25 210 PRO A N 1
ATOM 1581 C CA . PRO A 1 210 ? -27.141 21.5 20.141 1 97.25 210 PRO A CA 1
ATOM 1582 C C . PRO A 1 210 ? -26.281 20.844 19.047 1 97.25 210 PRO A C 1
ATOM 1584 O O . PRO A 1 210 ? -26.797 20.547 17.953 1 97.25 210 PRO A O 1
ATOM 1587 N N . PRO A 1 211 ? -24.984 20.672 19.344 1 96.38 211 PRO A N 1
ATOM 1588 C CA . PRO A 1 211 ? -24.25 19.797 18.422 1 96.38 211 PRO A CA 1
ATOM 1589 C C . PRO A 1 211 ? -24.844 18.391 18.328 1 96.38 211 PRO A C 1
ATOM 1591 O O . PRO A 1 211 ? -25.328 17.844 19.328 1 96.38 211 PRO A O 1
ATOM 1594 N N . LEU A 1 212 ? -24.859 17.828 17.188 1 94.75 212 LEU A N 1
ATOM 1595 C CA . LEU A 1 212 ? -25.469 16.516 16.922 1 94.75 212 LEU A CA 1
ATOM 1596 C C . LEU A 1 212 ? -24.391 15.438 16.828 1 94.75 212 LEU A C 1
ATOM 1598 O O . LEU A 1 212 ? -23.5 15.508 15.977 1 94.75 212 LEU A O 1
ATOM 1602 N N . ILE A 1 213 ? -24.406 14.516 17.688 1 93.5 213 ILE A N 1
ATOM 1603 C CA . ILE A 1 213 ? -23.516 13.367 17.656 1 93.5 213 ILE A CA 1
ATOM 1604 C C . ILE A 1 213 ? -24.219 12.172 17.016 1 93.5 213 ILE A C 1
ATOM 1606 O O . ILE A 1 213 ? -25.266 11.734 17.5 1 93.5 213 ILE A O 1
ATOM 1610 N N . LEU A 1 214 ? -23.797 11.758 15.93 1 88.69 214 LEU A N 1
ATOM 1611 C CA . LEU A 1 214 ? -24.328 10.539 15.336 1 88.69 214 LEU A CA 1
ATOM 1612 C C . LEU A 1 214 ? -23.797 9.305 16.062 1 88.69 214 LEU A C 1
ATOM 1614 O O . LEU A 1 214 ? -22.578 9.078 16.078 1 88.69 214 LEU A O 1
ATOM 1618 N N . GLY A 1 215 ? -24.625 8.484 16.609 1 89.69 215 GLY A N 1
ATOM 1619 C CA . GLY A 1 215 ? -24.234 7.414 17.516 1 89.69 215 GLY A CA 1
ATOM 1620 C C . GLY A 1 215 ? -24.312 7.812 18.969 1 89.69 215 GLY A C 1
ATOM 1621 O O . GLY A 1 215 ? -25.125 8.648 19.359 1 89.69 215 GLY A O 1
ATOM 1622 N N . ASP A 1 216 ? -23.5 7.086 19.797 1 92.44 216 ASP A N 1
ATOM 1623 C CA . ASP A 1 216 ? -23.594 7.336 21.219 1 92.44 216 ASP A CA 1
ATOM 1624 C C . ASP A 1 216 ? -22.438 8.211 21.703 1 92.44 216 ASP A C 1
ATOM 1626 O O . ASP A 1 216 ? -22.328 8.508 22.891 1 92.44 216 ASP A O 1
ATOM 1630 N N . GLY A 1 217 ? -21.562 8.516 20.781 1 93.06 217 GLY A N 1
ATOM 1631 C CA . GLY A 1 217 ? -20.5 9.469 21.047 1 93.06 217 GLY A CA 1
ATOM 1632 C C . GLY A 1 217 ? -19.328 8.859 21.797 1 93.06 217 GLY A C 1
ATOM 1633 O O . GLY A 1 217 ? -18.422 9.57 22.219 1 93.06 217 GLY A O 1
ATOM 1634 N N . THR A 1 218 ? -19.312 7.523 21.875 1 94.38 218 THR A N 1
ATOM 1635 C CA . THR A 1 218 ? -18.281 6.871 22.688 1 94.38 218 THR A CA 1
ATOM 1636 C C . THR A 1 218 ? -17.031 6.59 21.859 1 94.38 218 THR A C 1
ATOM 1638 O O . THR A 1 218 ? -15.977 6.277 22.406 1 94.38 218 THR A O 1
ATOM 1641 N N . GLN A 1 219 ? -17.141 6.715 20.516 1 93.38 219 GLN A N 1
ATOM 1642 C CA . GLN A 1 219 ? -15.961 6.559 19.672 1 93.38 219 GLN A CA 1
ATOM 1643 C C . GLN A 1 219 ? -14.891 7.594 20.031 1 93.38 219 GLN A C 1
ATOM 1645 O O . GLN A 1 219 ? -15.219 8.734 20.375 1 93.38 219 GLN A O 1
ATOM 1650 N N . THR A 1 220 ? -13.664 7.164 20.031 1 95.69 220 THR A N 1
ATOM 1651 C CA . THR A 1 220 ? -12.586 8.039 20.484 1 95.69 220 THR A CA 1
ATOM 1652 C C . THR A 1 220 ? -11.617 8.328 19.344 1 95.69 220 THR A C 1
ATOM 1654 O O . THR A 1 220 ? -11.492 7.527 18.406 1 95.69 220 THR A O 1
ATOM 1657 N N . MET A 1 221 ? -11.023 9.461 19.344 1 96.31 221 MET A N 1
ATOM 1658 C CA . MET A 1 221 ? -9.984 9.922 18.438 1 96.31 221 MET A CA 1
ATOM 1659 C C . MET A 1 221 ? -8.812 10.531 19.188 1 96.31 221 MET A C 1
ATOM 1661 O O . MET A 1 221 ? -8.922 10.828 20.391 1 96.31 221 MET A O 1
ATOM 1665 N N . ASP A 1 222 ? -7.707 10.586 18.609 1 98 222 ASP A N 1
ATOM 1666 C CA . ASP A 1 222 ? -6.516 11.266 19.109 1 98 222 ASP A CA 1
ATOM 1667 C C . ASP A 1 222 ? -6.242 12.547 18.328 1 98 222 ASP A C 1
ATOM 1669 O O . ASP A 1 222 ? -5.469 12.539 17.375 1 98 222 ASP A O 1
ATOM 1673 N N . PHE A 1 223 ? -6.836 13.672 18.797 1 97.19 223 PHE A N 1
ATOM 1674 C CA . PHE A 1 223 ? -6.812 14.938 18.062 1 97.19 223 PHE A CA 1
ATOM 1675 C C . PHE A 1 223 ? -5.465 15.633 18.234 1 97.19 223 PHE A C 1
ATOM 1677 O O . PHE A 1 223 ? -4.887 15.625 19.312 1 97.19 223 PHE A O 1
ATOM 1684 N N . VAL A 1 224 ? -4.984 16.172 17.156 1 98.25 224 VAL A N 1
ATOM 1685 C CA . VAL A 1 224 ? -3.74 16.922 17.203 1 98.25 224 VAL A CA 1
ATOM 1686 C C . VAL A 1 224 ? -3.895 18.219 16.406 1 98.25 224 VAL A C 1
ATOM 1688 O O . VAL A 1 224 ? -4.449 18.219 15.305 1 98.25 224 VAL A O 1
ATOM 1691 N N . HIS A 1 225 ? -3.498 19.297 17 1 98.44 225 HIS A N 1
ATOM 1692 C CA . HIS A 1 225 ? -3.658 20.625 16.422 1 98.44 225 HIS A CA 1
ATOM 1693 C C . HIS A 1 225 ? -2.74 20.812 15.219 1 98.44 225 HIS A C 1
ATOM 1695 O O . HIS A 1 225 ? -1.589 20.375 15.234 1 98.44 225 HIS A O 1
ATOM 1701 N N . VAL A 1 226 ? -3.164 21.516 14.234 1 98.19 226 VAL A N 1
ATOM 1702 C CA . VAL A 1 226 ? -2.469 21.688 12.961 1 98.19 226 VAL A CA 1
ATOM 1703 C C . VAL A 1 226 ? -1.128 22.375 13.188 1 98.19 226 VAL A C 1
ATOM 1705 O O . VAL A 1 226 ? -0.146 22.094 12.5 1 98.19 226 VAL A O 1
ATOM 1708 N N . ALA A 1 227 ? -1.035 23.266 14.117 1 98.56 227 ALA A N 1
ATOM 1709 C CA . ALA A 1 227 ? 0.226 23.938 14.414 1 98.56 227 ALA A CA 1
ATOM 1710 C C . ALA A 1 227 ? 1.293 22.938 14.852 1 98.56 227 ALA A C 1
ATOM 1712 O O . ALA A 1 227 ? 2.461 23.062 14.477 1 98.56 227 ALA A O 1
ATOM 1713 N N . ASP A 1 228 ? 0.884 22 15.68 1 98.81 228 ASP A N 1
ATOM 1714 C CA . ASP A 1 228 ? 1.806 20.953 16.125 1 98.81 228 ASP A CA 1
ATOM 1715 C C . ASP A 1 228 ? 2.203 20.047 14.969 1 98.81 228 ASP A C 1
ATOM 1717 O O . ASP A 1 228 ? 3.35 19.594 14.891 1 98.81 228 ASP A O 1
ATOM 1721 N N . ILE A 1 229 ? 1.284 19.75 14.094 1 98.75 229 ILE A N 1
ATOM 1722 C CA . ILE A 1 229 ? 1.566 18.938 12.914 1 98.75 229 ILE A CA 1
ATOM 1723 C C . ILE A 1 229 ? 2.588 19.656 12.023 1 98.75 229 ILE A C 1
ATOM 1725 O O . ILE A 1 229 ? 3.533 19.031 11.539 1 98.75 229 ILE A O 1
ATOM 1729 N N . ALA A 1 230 ? 2.365 20.922 11.789 1 98.88 230 ALA A N 1
ATOM 1730 C CA . ALA A 1 230 ? 3.297 21.703 10.969 1 98.88 230 ALA A CA 1
ATOM 1731 C C . ALA A 1 230 ? 4.703 21.672 11.555 1 98.88 230 ALA A C 1
ATOM 1733 O O . ALA A 1 230 ? 5.684 21.5 10.828 1 98.88 230 ALA A O 1
ATOM 1734 N N . LYS A 1 231 ? 4.77 21.797 12.859 1 98.88 231 LYS A N 1
ATOM 1735 C CA . LYS A 1 231 ? 6.062 21.734 13.547 1 98.88 231 LYS A CA 1
ATOM 1736 C C . LYS A 1 231 ? 6.727 20.375 13.344 1 98.88 231 LYS A C 1
ATOM 1738 O O . LYS A 1 231 ? 7.945 20.297 13.18 1 98.88 231 LYS A O 1
ATOM 1743 N N . ALA A 1 232 ? 5.934 19.328 13.406 1 98.94 232 ALA A N 1
ATOM 1744 C CA . ALA A 1 232 ? 6.469 17.984 13.172 1 98.94 232 ALA A CA 1
ATOM 1745 C C . ALA A 1 232 ? 7.121 17.891 11.797 1 98.94 232 ALA A C 1
ATOM 1747 O O . ALA A 1 232 ? 8.141 17.219 11.633 1 98.94 232 ALA A O 1
ATOM 1748 N N . ASN A 1 233 ? 6.555 18.531 10.797 1 98.94 233 ASN A N 1
ATOM 1749 C CA . ASN A 1 233 ? 7.117 18.516 9.453 1 98.94 233 ASN A CA 1
ATOM 1750 C C . ASN A 1 233 ? 8.492 19.172 9.414 1 98.94 233 ASN A C 1
ATOM 1752 O O . ASN A 1 233 ? 9.43 18.641 8.828 1 98.94 233 ASN A O 1
ATOM 1756 N N . ILE A 1 234 ? 8.625 20.297 10.07 1 98.94 234 ILE A N 1
ATOM 1757 C CA . ILE A 1 234 ? 9.891 21.031 10.086 1 98.94 234 ILE A CA 1
ATOM 1758 C C . ILE A 1 234 ? 10.938 20.219 10.836 1 98.94 234 ILE A C 1
ATOM 1760 O O . ILE A 1 234 ? 12.078 20.078 10.383 1 98.94 234 ILE A O 1
ATOM 1764 N N . LEU A 1 235 ? 10.516 19.641 11.984 1 98.88 235 LEU A N 1
ATOM 1765 C CA . LEU A 1 235 ? 11.453 18.844 12.766 1 98.88 235 LEU A CA 1
ATOM 1766 C C . LEU A 1 235 ? 11.898 17.609 11.992 1 98.88 235 LEU A C 1
ATOM 1768 O O . LEU A 1 235 ? 13.055 17.203 12.078 1 98.88 235 LEU A O 1
ATOM 1772 N N . ALA A 1 236 ? 10.969 17.016 11.266 1 98.88 236 ALA A N 1
ATOM 1773 C CA . ALA A 1 236 ? 11.32 15.859 10.445 1 98.88 236 ALA A CA 1
ATOM 1774 C C . ALA A 1 236 ? 12.367 16.234 9.398 1 98.88 236 ALA A C 1
ATOM 1776 O O . ALA A 1 236 ? 13.266 15.438 9.094 1 98.88 236 ALA A O 1
ATOM 1777 N N . ALA A 1 237 ? 12.266 17.422 8.797 1 98.81 237 ALA A N 1
ATOM 1778 C CA . ALA A 1 237 ? 13.219 17.891 7.797 1 98.81 237 ALA A CA 1
ATOM 1779 C C . ALA A 1 237 ? 14.602 18.094 8.414 1 98.81 237 ALA A C 1
ATOM 1781 O O . ALA A 1 237 ? 15.617 17.781 7.797 1 98.81 237 A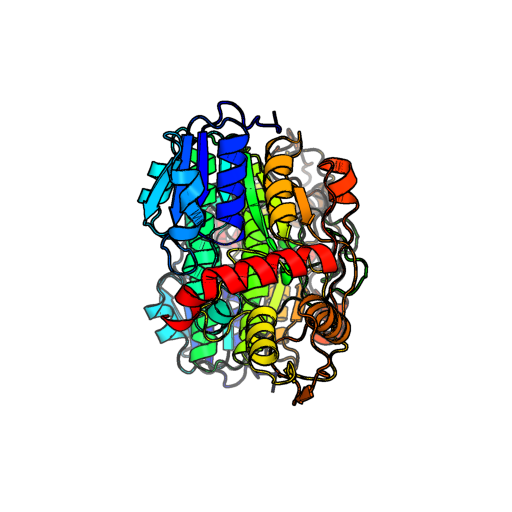LA A O 1
ATOM 1782 N N . THR A 1 238 ? 14.609 18.547 9.641 1 98.62 238 THR A N 1
ATOM 1783 C CA . THR A 1 238 ? 15.859 19.047 10.219 1 98.62 238 THR A CA 1
ATOM 1784 C C . THR A 1 238 ? 16.484 17.984 11.117 1 98.62 238 THR A C 1
ATOM 1786 O O . THR A 1 238 ? 17.625 18.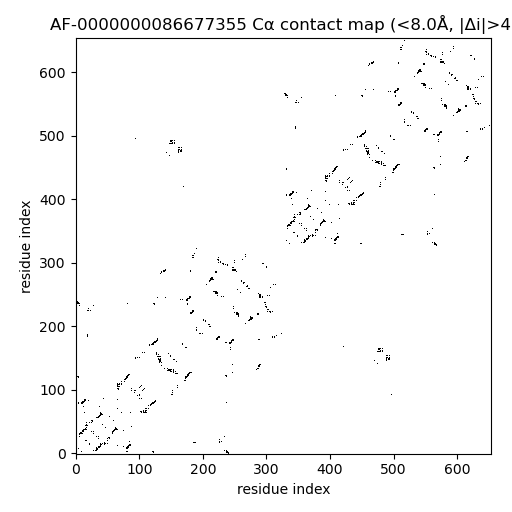141 11.555 1 98.62 238 THR A O 1
ATOM 1789 N N . ALA A 1 239 ? 15.758 16.922 11.461 1 98.25 239 ALA A N 1
ATOM 1790 C CA . ALA A 1 239 ? 16.328 15.836 12.25 1 98.25 239 ALA A CA 1
ATOM 1791 C C . ALA A 1 239 ? 17.188 14.922 11.383 1 98.25 239 ALA A C 1
ATOM 1793 O O . ALA A 1 239 ? 16.922 14.766 10.18 1 98.25 239 ALA A O 1
ATOM 1794 N N . PRO A 1 240 ? 18.219 14.305 11.969 1 98 240 PRO A N 1
ATOM 1795 C CA . PRO A 1 240 ? 19.047 13.359 11.219 1 98 240 PRO A CA 1
ATOM 1796 C C . PRO A 1 240 ? 18.453 11.961 11.141 1 98 240 PRO A C 1
ATOM 1798 O O . PRO A 1 240 ? 19.078 10.992 11.57 1 98 240 PRO A O 1
ATOM 1801 N N . VAL A 1 241 ? 17.266 11.914 10.695 1 98.31 241 VAL A N 1
ATOM 1802 C CA . VAL A 1 241 ? 16.531 10.656 10.555 1 98.31 241 VAL A CA 1
ATOM 1803 C C . VAL A 1 241 ? 16.078 10.477 9.109 1 98.31 241 VAL A C 1
ATOM 1805 O O . VAL A 1 241 ? 15.797 11.461 8.414 1 98.31 241 VAL A O 1
ATOM 1808 N N . THR A 1 242 ? 16.109 9.305 8.562 1 98.5 242 THR A N 1
ATOM 1809 C CA . THR A 1 242 ? 15.586 8.938 7.25 1 98.5 242 THR A CA 1
ATOM 1810 C C . THR A 1 242 ? 15.023 7.516 7.273 1 98.5 242 THR A C 1
ATOM 1812 O O . THR A 1 242 ? 15.203 6.789 8.25 1 98.5 242 THR A O 1
ATOM 1815 N N . ASP A 1 243 ? 14.211 7.168 6.211 1 98.25 243 ASP A N 1
ATOM 1816 C CA . ASP A 1 243 ? 13.703 5.812 6.062 1 98.25 243 ASP A CA 1
ATOM 1817 C C . ASP A 1 243 ? 12.898 5.391 7.289 1 98.25 243 ASP A C 1
ATOM 1819 O O . ASP A 1 243 ? 13.141 4.332 7.871 1 98.25 243 ASP A O 1
ATOM 1823 N N . ASP A 1 244 ? 11.945 6.352 7.68 1 98.38 244 ASP A N 1
ATOM 1824 C CA . ASP A 1 244 ? 11.203 6.121 8.914 1 98.38 244 ASP A CA 1
ATOM 1825 C C . ASP A 1 244 ? 9.836 6.797 8.867 1 98.38 244 ASP A C 1
ATOM 1827 O O . ASP A 1 244 ? 9.578 7.633 8 1 98.38 244 ASP A O 1
ATOM 1831 N N . VAL A 1 245 ? 8.953 6.312 9.68 1 98.81 245 VAL A N 1
ATOM 1832 C CA . VAL A 1 245 ? 7.598 6.832 9.805 1 98.81 245 VAL A CA 1
ATOM 1833 C C . VAL A 1 245 ? 7.305 7.156 11.273 1 98.81 245 VAL A C 1
ATOM 1835 O O . VAL A 1 245 ? 7.816 6.488 12.172 1 98.81 245 VAL A O 1
ATOM 1838 N N . PHE A 1 246 ? 6.496 8.203 11.539 1 98.94 246 PHE A N 1
ATOM 1839 C CA . PHE A 1 246 ? 6.219 8.633 12.906 1 98.94 246 PHE A CA 1
ATOM 1840 C C . PHE A 1 246 ? 4.73 8.914 13.094 1 98.94 246 PHE A C 1
ATOM 1842 O O . PHE A 1 246 ? 4.102 9.547 12.242 1 98.94 246 PHE A O 1
ATOM 1849 N N . ASN A 1 247 ? 4.18 8.398 14.172 1 98.94 247 ASN A N 1
ATOM 1850 C CA . ASN A 1 247 ? 2.871 8.859 14.617 1 98.94 247 ASN A CA 1
ATOM 1851 C C . ASN A 1 247 ? 2.926 10.297 15.125 1 98.94 247 ASN A C 1
ATOM 1853 O O . ASN A 1 247 ? 3.756 10.633 15.969 1 98.94 247 ASN A O 1
ATOM 1857 N N . ILE A 1 248 ? 2.086 11.133 14.617 1 98.94 248 ILE A N 1
ATOM 1858 C CA . ILE A 1 248 ? 1.962 12.516 15.055 1 98.94 248 ILE A CA 1
ATOM 1859 C C . ILE A 1 248 ? 0.567 12.75 15.625 1 98.94 248 ILE A C 1
ATOM 1861 O O . ILE A 1 248 ? -0.398 12.93 14.883 1 98.94 248 ILE A O 1
ATOM 1865 N N . ALA A 1 249 ? 0.499 12.766 16.891 1 98.75 249 ALA A N 1
ATOM 1866 C CA . ALA A 1 249 ? -0.751 12.836 17.641 1 98.75 249 ALA A CA 1
ATOM 1867 C C . ALA A 1 249 ? -0.522 13.422 19.031 1 98.75 249 ALA A C 1
ATOM 1869 O O . ALA A 1 249 ? 0.621 13.648 19.438 1 98.75 249 ALA A O 1
ATOM 1870 N N . SER A 1 250 ? -1.573 13.68 19.75 1 98.12 250 SER A N 1
ATOM 1871 C CA . SER A 1 250 ? -1.463 14.219 21.109 1 98.12 250 SER A CA 1
ATOM 1872 C C . SER A 1 250 ? -1.25 13.102 22.125 1 98.12 250 SER A C 1
ATOM 1874 O O . SER A 1 250 ? -0.833 13.359 23.266 1 98.12 250 SER A O 1
ATOM 1876 N N . ALA A 1 251 ? -1.58 11.867 21.719 1 98.31 251 ALA A N 1
ATOM 1877 C CA . ALA A 1 251 ? -1.544 10.703 22.609 1 98.31 251 ALA A CA 1
ATOM 1878 C C . ALA A 1 251 ? -2.59 10.82 23.703 1 98.31 251 ALA A C 1
ATOM 1880 O O . ALA A 1 251 ? -2.385 10.32 24.812 1 98.31 251 ALA A O 1
ATOM 1881 N N . VAL A 1 252 ? -3.598 11.5 23.469 1 98.06 252 VAL A N 1
ATOM 1882 C CA . VAL A 1 252 ? -4.75 11.617 24.359 1 98.06 252 VAL A CA 1
ATOM 1883 C C . VAL A 1 252 ? -6 11.102 23.641 1 98.06 252 VAL A C 1
ATOM 1885 O O . VAL A 1 252 ? -6.336 11.562 22.547 1 98.06 252 VAL A O 1
ATOM 1888 N N . GLU A 1 253 ? -6.578 10.133 24.234 1 96.75 253 GLU A N 1
ATOM 1889 C CA . GLU A 1 253 ? -7.809 9.578 23.688 1 96.75 253 GLU A CA 1
ATOM 1890 C C . GLU A 1 253 ? -9.023 10.43 24.062 1 96.75 253 GLU A C 1
ATOM 1892 O O . GLU A 1 253 ? -9.297 10.633 25.25 1 96.75 253 GLU A O 1
ATOM 1897 N N . THR A 1 254 ? -9.758 10.953 23.047 1 97.19 254 THR A N 1
ATOM 1898 C CA . THR A 1 254 ? -10.883 11.859 23.25 1 97.19 254 THR A CA 1
ATOM 1899 C C . THR A 1 254 ? -12.141 11.32 22.562 1 97.19 254 THR A C 1
ATOM 1901 O O . THR A 1 254 ? -12.125 11.062 21.344 1 97.19 254 THR A O 1
ATOM 1904 N N . SER A 1 255 ? -13.242 11.156 23.312 1 96.56 255 SER A N 1
ATOM 1905 C CA . SER A 1 255 ? -14.5 10.719 22.719 1 96.56 255 SER A CA 1
ATOM 1906 C C . SER A 1 255 ? -15.211 11.875 22.016 1 96.56 255 SER A C 1
ATOM 1908 O O . SER A 1 255 ? -14.883 13.039 22.25 1 96.56 255 SER A O 1
ATOM 1910 N N . LEU A 1 256 ? -16.156 11.547 21.172 1 95.06 256 LEU A N 1
ATOM 1911 C CA . LEU A 1 256 ? -16.984 12.594 20.578 1 95.06 256 LEU A CA 1
ATOM 1912 C C . LEU A 1 256 ? -17.766 13.359 21.641 1 95.06 256 LEU A C 1
ATOM 1914 O O . LEU A 1 256 ? -17.984 14.562 21.5 1 95.06 256 LEU A O 1
ATOM 1918 N N . ASN A 1 257 ? -18.125 12.672 22.672 1 96.69 257 ASN A N 1
ATOM 1919 C CA . ASN A 1 257 ? -18.781 13.344 23.797 1 96.69 257 ASN A CA 1
ATOM 1920 C C . ASN A 1 257 ? -17.844 14.367 24.438 1 96.69 257 ASN A C 1
ATOM 1922 O O . ASN A 1 257 ? -18.234 15.531 24.609 1 96.69 257 ASN A O 1
ATOM 1926 N N . ASP A 1 258 ? -16.656 13.914 24.734 1 97.25 258 ASP A N 1
ATOM 1927 C CA . ASP A 1 258 ? -15.688 14.805 25.344 1 97.25 258 ASP A CA 1
ATOM 1928 C C . ASP A 1 258 ? -15.391 16 24.438 1 97.25 258 ASP A C 1
ATOM 1930 O O . ASP A 1 258 ? -15.242 17.125 24.922 1 97.25 258 ASP A O 1
ATOM 1934 N N . LEU A 1 259 ? -15.281 15.727 23.156 1 97.25 259 LEU A N 1
ATOM 1935 C CA . LEU A 1 259 ? -15.023 16.781 22.172 1 97.25 259 LEU A CA 1
ATOM 1936 C C . LEU A 1 259 ? -16.156 17.797 22.172 1 97.25 259 LEU A C 1
ATOM 1938 O O . LEU A 1 259 ? -15.922 19 22.156 1 97.25 259 LEU A O 1
ATOM 1942 N N . ALA A 1 260 ? -17.391 17.297 22.172 1 97.06 260 ALA A N 1
ATOM 1943 C CA . ALA A 1 260 ? -18.562 18.172 22.141 1 97.06 260 ALA A CA 1
ATOM 1944 C C . ALA A 1 260 ? -18.625 19.047 23.391 1 97.06 260 ALA A C 1
ATOM 1946 O O . ALA A 1 260 ? -18.891 20.25 23.312 1 97.06 260 ALA A O 1
ATOM 1947 N N . PHE A 1 261 ? -18.375 18.453 24.453 1 97.69 261 PHE A N 1
ATOM 1948 C CA . PHE A 1 261 ? -18.422 19.203 25.703 1 97.69 261 PHE A CA 1
ATOM 1949 C C . PHE A 1 261 ? -17.312 20.234 25.75 1 97.69 261 PHE A C 1
ATOM 1951 O O . PHE A 1 261 ? -17.516 21.359 26.234 1 97.69 261 PHE A O 1
ATOM 1958 N N . ALA A 1 262 ? -16.141 19.844 25.312 1 97.62 262 ALA A N 1
ATOM 1959 C CA . ALA A 1 262 ? -15.031 20.781 25.25 1 97.62 262 ALA A CA 1
ATOM 1960 C C . ALA A 1 262 ? -15.359 21.969 24.344 1 97.62 262 ALA A C 1
ATOM 1962 O O . ALA A 1 262 ? -15.062 23.109 24.672 1 97.62 262 ALA A O 1
ATOM 1963 N N . LEU A 1 263 ? -15.961 21.688 23.203 1 97.75 263 LEU A N 1
ATOM 1964 C CA . LEU A 1 263 ? -16.328 22.719 22.25 1 97.75 263 LEU A CA 1
ATOM 1965 C C . LEU A 1 263 ? -17.391 23.656 22.828 1 97.75 263 LEU A C 1
ATOM 1967 O O . LEU A 1 263 ? -17.297 24.875 22.688 1 97.75 263 LEU A O 1
ATOM 1971 N N . LEU A 1 264 ? -18.375 23.062 23.5 1 98.25 264 LEU A N 1
ATOM 1972 C CA . LEU A 1 264 ? -19.422 23.844 24.156 1 98.25 264 LEU A CA 1
ATOM 1973 C C . LEU A 1 264 ? -18.828 24.766 25.203 1 98.25 264 LEU A C 1
ATOM 1975 O O . LEU A 1 264 ? -19.219 25.938 25.297 1 98.25 264 LEU A O 1
ATOM 1979 N N . LYS A 1 265 ? -17.922 24.234 25.922 1 98.06 265 LYS A N 1
ATOM 1980 C CA . LYS A 1 265 ? -17.266 25.047 26.953 1 98.06 265 LYS A CA 1
ATOM 1981 C C . LYS A 1 265 ? -16.5 26.219 26.328 1 98.06 265 LYS A C 1
ATOM 1983 O O . LYS A 1 265 ? -16.625 27.344 26.781 1 98.06 265 LYS A O 1
ATOM 1988 N N . VAL A 1 266 ? -15.742 25.938 25.312 1 98.06 266 VAL A N 1
ATOM 1989 C CA . VAL A 1 266 ? -14.938 26.953 24.641 1 98.06 266 VAL A CA 1
ATOM 1990 C C . VAL A 1 266 ? -15.844 28.016 24.031 1 98.06 266 VAL A C 1
ATOM 1992 O O . VAL A 1 266 ? -15.5 29.188 24.016 1 98.06 266 VAL A O 1
ATOM 1995 N N . MET A 1 267 ? -16.984 27.594 23.562 1 97.94 267 MET A N 1
ATOM 1996 C CA . MET A 1 267 ? -17.906 28.5 22.906 1 97.94 267 MET A CA 1
ATOM 1997 C C . MET A 1 267 ? -18.859 29.141 23.922 1 97.94 267 MET A C 1
ATOM 1999 O O . MET A 1 267 ? -19.781 29.875 23.531 1 97.94 267 MET A O 1
ATOM 2003 N N . LYS A 1 268 ? -18.672 28.797 25.188 1 97.62 268 LYS A N 1
ATOM 2004 C CA . LYS A 1 268 ? -19.438 29.359 26.297 1 97.62 268 LYS A CA 1
ATOM 2005 C C . LYS A 1 268 ? -20.938 29.125 26.094 1 97.62 268 LYS A C 1
ATOM 2007 O O . LYS A 1 268 ? -21.734 30.047 26.219 1 97.62 268 LYS A O 1
ATOM 2012 N N . SER A 1 269 ? -21.203 27.922 25.703 1 97.94 269 SER A N 1
ATOM 2013 C CA . SER A 1 269 ? -22.594 27.531 25.5 1 97.94 269 SER A CA 1
ATOM 2014 C C . SER A 1 269 ? -23.047 26.531 26.562 1 97.94 269 SER A C 1
ATOM 2016 O O . SER A 1 269 ? -22.297 25.656 26.969 1 97.94 269 SER A O 1
ATOM 2018 N N . ASP A 1 270 ? -24.281 26.609 26.969 1 97.06 270 ASP A N 1
ATOM 2019 C CA . ASP A 1 270 ? -24.859 25.703 27.969 1 97.06 270 ASP A CA 1
ATOM 2020 C C . ASP A 1 270 ? -25.688 24.609 27.312 1 97.06 270 ASP A C 1
ATOM 2022 O O . ASP A 1 270 ? -26.391 23.859 27.984 1 97.06 270 ASP A O 1
ATOM 2026 N N . LEU A 1 271 ? -25.625 24.531 26.031 1 97.62 271 LEU A N 1
ATOM 2027 C CA . LEU A 1 271 ? -26.328 23.484 25.297 1 97.62 271 LEU A CA 1
ATOM 2028 C C . LEU A 1 271 ? -25.797 22.094 25.672 1 97.62 271 LEU A C 1
ATOM 2030 O O . LEU A 1 271 ? -24.703 21.984 26.219 1 97.62 271 LEU A O 1
ATOM 2034 N N . THR A 1 272 ? -26.625 21.094 25.453 1 97.19 272 THR A N 1
ATOM 2035 C CA . THR A 1 272 ? -26.203 19.703 25.578 1 97.19 272 THR A CA 1
ATOM 2036 C C . THR A 1 272 ? -26.266 18.984 24.234 1 97.19 272 THR A C 1
ATOM 2038 O O . THR A 1 272 ? -27.188 19.219 23.438 1 97.19 272 THR A O 1
ATOM 2041 N N . PRO A 1 273 ? -25.266 18.109 24.031 1 96.94 273 PRO A N 1
ATOM 2042 C CA . PRO A 1 273 ? -25.281 17.406 22.75 1 96.94 273 PRO A CA 1
ATOM 2043 C C . PRO A 1 273 ? -26.547 16.594 22.531 1 96.94 273 PRO A C 1
ATOM 2045 O O . PRO A 1 273 ? -27.141 16.094 23.5 1 96.94 273 PRO A O 1
ATOM 2048 N N . GLU A 1 274 ? -26.984 16.578 21.344 1 97.12 274 GLU A N 1
ATOM 2049 C CA . GLU A 1 274 ? -28.031 15.656 20.906 1 97.12 274 GLU A CA 1
ATOM 2050 C C . GLU A 1 274 ? -27.438 14.461 20.156 1 97.12 274 GLU A C 1
ATOM 2052 O O . GLU A 1 274 ? -26.328 14.539 19.641 1 97.12 274 GLU A O 1
ATOM 2057 N N . TYR A 1 275 ? -28.188 13.398 20.219 1 95.06 275 TYR A N 1
ATOM 2058 C CA . TYR A 1 275 ? -27.688 12.164 19.609 1 95.06 275 TYR A CA 1
ATOM 2059 C C . TYR A 1 275 ? -28.609 11.711 18.484 1 95.06 275 TYR A C 1
ATOM 2061 O O . TYR A 1 275 ? -29.828 11.828 18.578 1 95.06 275 TYR A O 1
ATOM 2069 N N . GLY A 1 276 ? -28.047 11.391 17.375 1 91.12 276 GLY A N 1
ATOM 2070 C CA . GLY A 1 276 ? -28.75 10.812 16.25 1 91.12 276 GLY A CA 1
ATOM 2071 C C . GLY A 1 276 ? -28.281 9.414 15.898 1 91.12 276 GLY A C 1
ATOM 2072 O O . GLY A 1 276 ? -27.391 8.867 16.562 1 91.12 276 GLY A O 1
ATOM 2073 N N . PRO A 1 277 ? -28.922 8.766 14.953 1 88.31 277 PRO A N 1
ATOM 2074 C CA . PRO A 1 277 ? -28.562 7.398 14.57 1 88.31 277 PRO A CA 1
ATOM 2075 C C . PRO A 1 277 ? -27.109 7.293 14.078 1 88.31 277 PRO A C 1
ATOM 2077 O O . PRO A 1 277 ? -26.609 8.211 13.422 1 88.31 277 PRO A O 1
ATOM 2080 N N . ALA A 1 278 ? -26.516 6.113 14.461 1 80.38 278 ALA A N 1
ATOM 2081 C CA . ALA A 1 278 ? -25.125 5.875 14.055 1 80.38 278 ALA A CA 1
ATOM 2082 C C . ALA A 1 278 ? -25.016 5.777 12.531 1 80.38 278 ALA A C 1
ATOM 2084 O O . ALA A 1 278 ? -25.938 5.301 11.867 1 80.38 278 ALA A O 1
ATOM 2085 N N . ARG A 1 279 ? -23.859 6.406 12.008 1 67.06 279 ARG A N 1
ATOM 2086 C CA . ARG A 1 279 ? -23.562 6.246 10.594 1 67.06 279 ARG A CA 1
ATOM 2087 C C . ARG A 1 279 ? -22.906 4.898 10.312 1 67.06 279 ARG A C 1
ATOM 2089 O O . ARG A 1 279 ? -22.203 4.355 11.172 1 67.06 279 ARG A O 1
ATOM 2096 N N . SER A 1 280 ? -23.219 4.121 9.188 1 58.81 280 SER A N 1
ATOM 2097 C CA . SER A 1 280 ? -22.719 2.816 8.766 1 58.81 280 SER A CA 1
ATOM 2098 C C . SER A 1 280 ? -21.297 2.926 8.219 1 58.81 280 SER A C 1
ATOM 2100 O O . SER A 1 280 ? -20.547 1.95 8.227 1 58.81 280 SER A O 1
ATOM 2102 N N . VAL A 1 281 ? -20.672 4.043 7.871 1 52.75 281 VAL A N 1
ATOM 2103 C CA . VAL A 1 281 ? -19.562 4.062 6.922 1 52.75 281 VAL A CA 1
ATOM 2104 C C . VAL A 1 281 ? -18.25 3.883 7.66 1 52.75 281 VAL A C 1
ATOM 2106 O O . VAL A 1 281 ? -17.328 3.223 7.164 1 52.75 281 VAL A O 1
ATOM 2109 N N . ASN A 1 282 ? -17.922 4.602 8.789 1 60.03 282 ASN A N 1
ATOM 2110 C CA . ASN A 1 282 ? -16.609 4.527 9.398 1 60.03 282 ASN A CA 1
ATOM 2111 C C . ASN A 1 282 ? -16.609 3.619 10.625 1 60.03 282 ASN A C 1
ATOM 2113 O O . ASN A 1 282 ? -17.234 3.938 11.641 1 60.03 282 ASN A O 1
ATOM 2117 N N . SER A 1 283 ? -15.797 2.5 10.328 1 74.12 283 SER A N 1
ATOM 2118 C CA . SER A 1 283 ? -15.891 1.423 11.312 1 74.12 283 SER A CA 1
ATOM 2119 C C . SER A 1 283 ? -14.836 1.575 12.398 1 74.12 283 SER A C 1
ATOM 2121 O O . SER A 1 283 ? -14.812 0.81 13.367 1 74.12 283 SER A O 1
ATOM 2123 N N . VAL A 1 284 ? -14.086 2.76 12.297 1 89.12 284 VAL A N 1
ATOM 2124 C CA . VAL A 1 284 ? -13.023 2.867 13.289 1 89.12 284 VAL A CA 1
ATOM 2125 C C . VAL A 1 284 ? -13.586 3.48 14.578 1 89.12 284 VAL A C 1
ATOM 2127 O O . VAL A 1 284 ? -14.023 4.633 14.578 1 89.12 284 VAL A O 1
ATOM 2130 N N . THR A 1 285 ? -13.453 2.795 15.656 1 92.5 285 THR A N 1
ATOM 2131 C CA . THR A 1 285 ? -14.125 3.221 16.875 1 92.5 285 THR A CA 1
ATOM 2132 C C . THR A 1 285 ? -13.117 3.787 17.875 1 92.5 285 THR A C 1
ATOM 2134 O O . THR A 1 285 ? -13.508 4.41 18.875 1 92.5 285 THR A O 1
ATOM 2137 N N . ARG A 1 286 ? -11.891 3.566 17.656 1 95.38 286 ARG A N 1
ATOM 2138 C CA . ARG A 1 286 ? -10.883 3.986 18.625 1 95.38 286 ARG A CA 1
ATOM 2139 C C . ARG A 1 286 ? -9.57 4.336 17.938 1 95.38 286 ARG A C 1
ATOM 2141 O O . ARG A 1 286 ? -9.117 3.611 17.047 1 95.38 286 ARG A O 1
ATOM 2148 N N . ARG A 1 287 ? -8.992 5.531 18.25 1 96.88 287 ARG A N 1
ATOM 2149 C CA . ARG A 1 287 ? -7.66 5.941 17.828 1 96.88 287 ARG A CA 1
ATOM 2150 C C . ARG A 1 287 ? -6.852 6.484 19 1 96.88 287 ARG A C 1
ATOM 2152 O O . ARG A 1 287 ? -7.32 7.359 19.734 1 96.88 287 ARG A O 1
ATOM 2159 N N . LEU A 1 288 ? -5.754 5.938 19.219 1 98.69 288 LEU A N 1
ATOM 2160 C CA . LEU A 1 288 ? -4.797 6.395 20.219 1 98.69 288 LEU A CA 1
ATOM 2161 C C . LEU A 1 288 ? -3.371 6.031 19.812 1 98.69 288 LEU A C 1
ATOM 2163 O O . LEU A 1 288 ? -3.035 4.848 19.719 1 98.69 288 LEU A O 1
ATOM 2167 N N . ALA A 1 289 ? -2.566 7.012 19.641 1 98.75 289 ALA A N 1
ATOM 2168 C CA . ALA A 1 289 ? -1.229 6.801 19.094 1 98.75 289 ALA A CA 1
ATOM 2169 C C . ALA A 1 289 ? -0.198 6.641 20.203 1 98.75 289 ALA A C 1
ATOM 2171 O O . ALA A 1 289 ? -0.293 7.293 21.25 1 98.75 289 ALA A O 1
ATOM 2172 N N . ASP A 1 290 ? 0.74 5.742 20.047 1 98.88 290 ASP A N 1
ATOM 2173 C CA . ASP A 1 290 ? 2.027 5.852 20.719 1 98.88 290 ASP A CA 1
ATOM 2174 C C . ASP A 1 290 ? 2.945 6.844 20 1 98.88 290 ASP A C 1
ATOM 2176 O O . ASP A 1 290 ? 3.281 6.652 18.844 1 98.88 290 ASP A O 1
ATOM 2180 N N . VAL A 1 291 ? 3.355 7.922 20.703 1 98.88 291 VAL A N 1
ATOM 2181 C CA . VAL A 1 291 ? 4.117 8.977 20.047 1 98.88 291 VAL A CA 1
ATOM 2182 C C . VAL A 1 291 ? 5.551 8.992 20.578 1 98.88 291 VAL A C 1
ATOM 2184 O O . VAL A 1 291 ? 6.277 9.969 20.391 1 98.88 291 VAL A O 1
ATOM 2187 N N . ALA A 1 292 ? 5.949 7.938 21.281 1 98.81 292 ALA A N 1
ATOM 2188 C CA . ALA A 1 292 ? 7.289 7.863 21.844 1 98.81 292 ALA A CA 1
ATOM 2189 C C . ALA A 1 292 ? 8.359 7.973 20.766 1 98.81 292 ALA A C 1
ATOM 2191 O O . ALA A 1 292 ? 9.383 8.625 20.969 1 98.81 292 ALA A O 1
ATOM 2192 N N . HIS A 1 293 ? 8.125 7.34 19.641 1 98.81 293 HIS A N 1
ATOM 2193 C CA . HIS A 1 293 ? 9.086 7.348 18.547 1 98.81 293 HIS A CA 1
ATOM 2194 C C . HIS A 1 293 ? 9.359 8.766 18.062 1 98.81 293 HIS A C 1
ATOM 2196 O O . HIS A 1 293 ? 10.516 9.133 17.844 1 98.81 293 HIS A O 1
ATOM 2202 N N . ALA A 1 294 ? 8.328 9.586 17.906 1 98.88 294 ALA A N 1
ATOM 2203 C CA . ALA A 1 294 ? 8.461 10.977 17.484 1 98.88 294 ALA A CA 1
ATOM 2204 C C . ALA A 1 294 ? 9.195 11.805 18.531 1 98.88 294 ALA A C 1
ATOM 2206 O O . ALA A 1 294 ? 10.047 12.633 18.203 1 98.88 294 ALA A O 1
ATOM 2207 N N . ARG A 1 295 ? 8.852 11.539 19.75 1 98.62 295 ARG A N 1
ATOM 2208 C CA . ARG A 1 295 ? 9.5 12.25 20.859 1 98.62 295 ARG A CA 1
ATOM 2209 C C . ARG A 1 295 ? 11 11.953 20.875 1 98.62 295 ARG A C 1
ATOM 2211 O O . ARG A 1 295 ? 11.82 12.875 20.984 1 98.62 295 ARG A O 1
ATOM 2218 N N . GLU A 1 296 ? 11.352 10.719 20.75 1 98.62 296 GLU A N 1
ATOM 2219 C CA . GLU A 1 296 ? 12.727 10.266 20.938 1 98.62 296 GLU A CA 1
ATOM 2220 C C . GLU A 1 296 ? 13.594 10.625 19.734 1 98.62 296 GLU A C 1
ATOM 2222 O O . GLU A 1 296 ? 14.773 10.961 19.906 1 98.62 296 GLU A O 1
ATOM 2227 N N . ASN A 1 297 ? 13.023 10.656 18.516 1 98.44 297 ASN A N 1
ATOM 2228 C CA . ASN A 1 297 ? 13.867 10.734 17.328 1 98.44 297 ASN A CA 1
ATOM 2229 C C . ASN A 1 297 ? 13.703 12.07 16.609 1 98.44 297 ASN A C 1
ATOM 2231 O O . ASN A 1 297 ? 14.594 12.5 15.875 1 98.44 297 ASN A O 1
ATOM 2235 N N . LEU A 1 298 ? 12.57 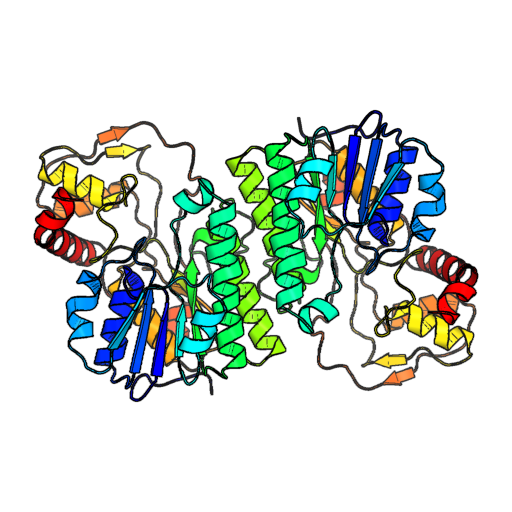12.766 16.828 1 98.56 298 LEU A N 1
ATOM 2236 C CA . LEU A 1 298 ? 12.352 14.062 16.188 1 98.56 298 LEU A CA 1
ATOM 2237 C C . LEU A 1 298 ? 12.406 15.18 17.234 1 98.56 298 LEU A C 1
ATOM 2239 O O . LEU A 1 298 ? 12.477 16.359 16.875 1 98.56 298 LEU A O 1
ATOM 2243 N N . GLY A 1 299 ? 12.312 14.789 18.516 1 98.44 299 GLY A N 1
ATOM 2244 C CA . GLY A 1 299 ? 12.148 15.797 19.547 1 98.44 299 GLY A CA 1
ATOM 2245 C C . GLY A 1 299 ? 10.789 16.469 19.516 1 98.44 299 GLY A C 1
ATOM 2246 O O . GLY A 1 299 ? 10.672 17.656 19.828 1 98.44 299 GLY A O 1
ATOM 2247 N N . TRP A 1 300 ? 9.812 15.734 19.078 1 98.56 300 TRP A N 1
ATOM 2248 C CA . TRP A 1 300 ? 8.5 16.328 18.859 1 98.56 300 TRP A CA 1
ATOM 2249 C C . TRP A 1 300 ? 7.5 15.836 19.906 1 98.56 300 TRP A C 1
ATOM 2251 O O . TRP A 1 300 ? 7.5 14.656 20.266 1 98.56 300 TRP A O 1
ATOM 2261 N N . LYS A 1 301 ? 6.68 16.672 20.344 1 97.88 301 LYS A N 1
ATOM 2262 C CA . LYS A 1 301 ? 5.477 16.375 21.109 1 97.88 301 LYS A CA 1
ATOM 2263 C C . LYS A 1 301 ? 4.395 17.422 20.859 1 97.88 301 LYS A C 1
ATOM 2265 O O . LYS A 1 301 ? 4.699 18.578 20.531 1 97.88 301 LYS A O 1
ATOM 2270 N N . ALA A 1 302 ? 3.209 17.016 21 1 98.38 302 ALA A N 1
ATOM 2271 C CA . ALA A 1 302 ? 2.133 18 20.906 1 98.38 302 ALA A CA 1
ATOM 2272 C C . ALA A 1 302 ? 2.221 19.016 22.031 1 98.38 302 ALA A C 1
ATOM 2274 O O . ALA A 1 302 ? 2.438 18.672 23.188 1 98.38 302 ALA A O 1
ATOM 2275 N N . GLU A 1 303 ? 2.098 20.281 21.688 1 98.19 303 GLU A N 1
ATOM 2276 C CA . GLU A 1 303 ? 2.217 21.328 22.688 1 98.19 303 GLU A CA 1
ATOM 2277 C C . GLU A 1 303 ? 0.853 21.922 23.031 1 98.19 303 GLU A C 1
ATOM 2279 O O . GLU A 1 303 ? 0.643 22.406 24.141 1 98.19 303 GLU A O 1
ATOM 2284 N N . LEU A 1 304 ? -0.063 21.875 22.109 1 97.88 304 LEU A N 1
ATOM 2285 C CA . LEU A 1 304 ? -1.393 22.422 22.344 1 97.88 304 LEU A CA 1
ATOM 2286 C C . LEU A 1 304 ? -2.359 21.328 22.797 1 97.88 304 LEU A C 1
ATOM 2288 O O . LEU A 1 304 ? -2.465 20.281 22.156 1 97.88 304 LEU A O 1
ATOM 2292 N N . ASP A 1 305 ? -3.016 21.594 23.938 1 97.06 305 ASP A N 1
ATOM 2293 C CA . ASP A 1 305 ? -4.055 20.641 24.312 1 97.06 305 ASP A CA 1
ATOM 2294 C C . ASP A 1 305 ? -5.367 20.953 23.594 1 97.06 305 ASP A C 1
ATOM 2296 O O . ASP A 1 305 ? -5.457 21.906 22.844 1 97.06 305 ASP A O 1
ATOM 2300 N N . LEU A 1 306 ? -6.328 20.094 23.859 1 97.38 306 LEU A N 1
ATOM 2301 C CA . LEU A 1 306 ? -7.578 20.156 23.109 1 97.38 306 LEU A CA 1
ATOM 2302 C C . LEU A 1 306 ? -8.281 21.484 23.359 1 97.38 306 LEU A C 1
ATOM 2304 O O . LEU A 1 306 ? -8.797 22.109 22.422 1 97.38 306 LEU A O 1
ATOM 2308 N N . HIS A 1 307 ? -8.312 21.922 24.562 1 96.88 307 HIS A N 1
ATOM 2309 C CA . HIS A 1 307 ? -9.008 23.156 24.922 1 96.88 307 HIS A CA 1
ATOM 2310 C C . HIS A 1 307 ? -8.375 24.359 24.219 1 96.88 307 HIS A C 1
ATOM 2312 O O . HIS A 1 307 ? -9.07 25.172 23.609 1 96.88 307 HIS A O 1
ATOM 2318 N N . GLN A 1 308 ? -7.039 24.484 24.328 1 97.44 308 GLN A N 1
ATOM 2319 C CA . GLN A 1 308 ? -6.309 25.578 23.672 1 97.44 308 GLN A CA 1
ATOM 2320 C C . GLN A 1 308 ? -6.527 25.562 22.172 1 97.44 308 GLN A C 1
ATOM 2322 O O . GLN A 1 308 ? -6.742 26.609 21.562 1 97.44 308 GLN A O 1
ATOM 2327 N N . GLY A 1 309 ? -6.461 24.359 21.609 1 97.81 309 GLY A N 1
ATOM 2328 C CA . GLY A 1 309 ? -6.645 24.234 20.172 1 97.81 309 GLY A CA 1
ATOM 2329 C C . GLY A 1 309 ? -8.031 24.625 19.719 1 97.81 309 GLY A C 1
ATOM 2330 O O . GLY A 1 309 ? -8.188 25.297 18.688 1 97.81 309 GLY A O 1
ATOM 2331 N N . LEU A 1 310 ? -9.047 24.234 20.5 1 97.75 310 LEU A N 1
ATOM 2332 C CA . LEU A 1 310 ? -10.422 24.562 20.141 1 97.75 310 LEU A CA 1
ATOM 2333 C C . LEU A 1 310 ? -10.672 26.062 20.25 1 97.75 310 LEU A C 1
ATOM 2335 O O . LEU A 1 310 ? -11.414 26.641 19.453 1 97.75 310 LEU A O 1
ATOM 2339 N N . GLU A 1 311 ? -10.055 26.703 21.25 1 97.81 311 GLU A N 1
ATOM 2340 C CA . GLU A 1 311 ? -10.188 28.141 21.375 1 97.81 311 GLU A CA 1
ATOM 2341 C C . GLU A 1 311 ? -9.68 28.859 20.125 1 97.81 311 GLU A C 1
ATOM 2343 O O . GLU A 1 311 ? -10.359 29.734 19.578 1 97.81 311 GLU A O 1
ATOM 2348 N N . GLY A 1 312 ? -8.469 28.453 19.703 1 96.75 312 GLY A N 1
ATOM 2349 C CA . GLY A 1 312 ? -7.91 29.016 18.5 1 96.75 312 GLY A CA 1
ATOM 2350 C C . GLY A 1 312 ? -8.758 28.766 17.266 1 96.75 312 GLY A C 1
ATOM 2351 O O . GLY A 1 312 ? -8.922 29.641 16.422 1 96.75 312 GLY A O 1
ATOM 2352 N N . LEU A 1 313 ? -9.312 27.562 17.203 1 96 313 LEU A N 1
ATOM 2353 C CA . LEU A 1 313 ? -10.148 27.188 16.062 1 96 313 LEU A CA 1
ATOM 2354 C C . LEU A 1 313 ? -11.422 28.031 16.031 1 96 313 LEU A C 1
ATOM 2356 O O . LEU A 1 313 ? -11.805 28.531 14.969 1 96 313 LEU A O 1
ATOM 2360 N N . VAL A 1 314 ? -12.078 28.188 17.188 1 95.94 314 VAL A N 1
ATOM 2361 C CA . VAL A 1 314 ? -13.328 28.922 17.266 1 95.94 314 VAL A CA 1
ATOM 2362 C C . VAL A 1 314 ? -13.086 30.391 16.906 1 95.94 314 VAL A C 1
ATOM 2364 O O . VAL A 1 314 ? -13.859 31 16.156 1 95.94 314 VAL A O 1
ATOM 2367 N N . GLU A 1 315 ? -12 30.938 17.406 1 96.38 315 GLU A N 1
ATOM 2368 C CA . GLU A 1 315 ? -11.648 32.312 17.094 1 96.38 315 GLU A CA 1
ATOM 2369 C C . GLU A 1 315 ? -11.43 32.5 15.586 1 96.38 315 GLU A C 1
ATOM 2371 O O . GLU A 1 315 ? -11.945 33.469 14.992 1 96.38 315 GLU A O 1
ATOM 2376 N N . TRP A 1 316 ? -10.672 31.625 15.039 1 94.75 316 TRP A N 1
ATOM 2377 C CA . TRP A 1 316 ? -10.406 31.688 13.602 1 94.75 316 TRP A CA 1
ATOM 2378 C C . TRP A 1 316 ? -11.703 31.547 12.805 1 94.75 316 TRP A C 1
ATOM 2380 O O . TRP A 1 316 ? -11.922 32.281 11.844 1 94.75 316 TRP A O 1
ATOM 2390 N N . TRP A 1 317 ? -12.484 30.531 13.203 1 92.44 317 TRP A N 1
ATOM 2391 C CA . TRP A 1 317 ? -13.742 30.266 12.516 1 92.44 317 TRP A CA 1
ATOM 2392 C C . TRP A 1 317 ? -14.664 31.484 12.57 1 92.44 317 TRP A C 1
ATOM 2394 O O . TRP A 1 317 ? -15.25 31.875 11.555 1 92.44 317 TRP A O 1
ATOM 2404 N N . ARG A 1 318 ? -14.773 32.188 13.648 1 93.25 318 ARG A N 1
ATOM 2405 C CA . ARG A 1 318 ? -15.617 33.375 13.805 1 93.25 318 ARG A CA 1
ATOM 2406 C C . ARG A 1 318 ? -15.117 34.531 12.945 1 93.25 318 ARG A C 1
ATOM 2408 O O . ARG A 1 318 ? -15.914 35.281 12.398 1 93.25 318 ARG A O 1
ATOM 2415 N N . ALA A 1 319 ? -13.805 34.562 12.797 1 91.44 319 ALA A N 1
ATOM 2416 C CA . ALA A 1 319 ? -13.195 35.625 12.016 1 91.44 319 ALA A CA 1
ATOM 2417 C C . ALA A 1 319 ? -13.383 35.375 10.523 1 91.44 319 ALA A C 1
ATOM 2419 O O . ALA A 1 319 ? -13.273 36.312 9.719 1 91.44 319 ALA A O 1
ATOM 2420 N N . ASN A 1 320 ? -13.672 34.188 10.141 1 85.25 320 ASN A N 1
ATOM 2421 C CA . ASN A 1 320 ? -13.719 33.844 8.727 1 85.25 320 ASN A CA 1
ATOM 2422 C C . ASN A 1 320 ? -15.117 33.406 8.305 1 85.25 320 ASN A C 1
ATOM 2424 O O . ASN A 1 320 ? -15.289 32.781 7.246 1 85.25 320 ASN A O 1
ATOM 2428 N N . LYS A 1 321 ? -16.047 33.656 9.219 1 74.31 321 LYS A N 1
ATOM 2429 C CA . LYS A 1 321 ? -17.422 33.25 9.008 1 74.31 321 LYS A CA 1
ATOM 2430 C C . LYS A 1 321 ? -17.969 33.812 7.703 1 74.31 321 LYS A C 1
ATOM 2432 O O . LYS A 1 321 ? -18.781 33.188 7.031 1 74.31 321 LYS A O 1
ATOM 2437 N N . ALA A 1 322 ? -17.609 35.031 7.496 1 63.91 322 ALA A N 1
ATOM 2438 C CA . ALA A 1 322 ? -18.156 35.688 6.309 1 63.91 322 ALA A CA 1
ATOM 2439 C C . ALA A 1 322 ? -17.75 34.938 5.043 1 63.91 322 ALA A C 1
ATOM 2441 O O . ALA A 1 322 ? -18.5 34.906 4.062 1 63.91 322 ALA A O 1
ATOM 2442 N N . GLU A 1 323 ? -16.703 34.312 5.031 1 58.53 323 GLU A N 1
ATOM 2443 C CA . GLU A 1 323 ? -16.25 33.531 3.902 1 58.53 323 GLU A CA 1
ATOM 2444 C C . GLU A 1 323 ? -16.953 32.156 3.863 1 58.53 323 GLU A C 1
ATOM 2446 O O . GLU A 1 323 ? -17.109 31.578 2.795 1 58.53 323 GLU A O 1
ATOM 2451 N N . VAL A 1 324 ? -17.312 31.766 5 1 53.56 324 VAL A N 1
ATOM 2452 C CA . VAL A 1 324 ? -17.953 30.453 5.176 1 53.56 324 VAL A CA 1
ATOM 2453 C C . VAL A 1 324 ? -19.391 30.516 4.656 1 53.56 324 VAL A C 1
ATOM 2455 O O . VAL A 1 324 ? -19.875 29.562 4.055 1 53.56 324 VAL A O 1
ATOM 2458 N N . ARG A 1 325 ? -20.109 31.719 4.984 1 50.19 325 ARG A N 1
ATOM 2459 C CA . ARG A 1 325 ? -21.484 31.875 4.52 1 50.19 325 ARG A CA 1
ATOM 2460 C C . ARG A 1 325 ? -21.531 32.031 3.004 1 50.19 325 ARG A C 1
ATOM 2462 O O . ARG A 1 325 ? -22.594 31.922 2.398 1 50.19 325 ARG A O 1
ATOM 2469 N N . ALA A 1 326 ? -20.531 32.5 2.342 1 48.78 326 ALA A N 1
ATOM 2470 C CA . ALA A 1 326 ? -20.672 32.75 0.906 1 48.78 326 ALA A CA 1
ATOM 2471 C C . ALA A 1 326 ? -20.391 31.453 0.115 1 48.78 326 ALA A C 1
ATOM 2473 O O . ALA A 1 326 ? -20.594 31.422 -1.101 1 48.78 326 ALA A O 1
ATOM 2474 N N . GLY A 1 327 ? -19.703 30.5 0.424 1 41.41 327 GLY A N 1
ATOM 2475 C CA . GLY A 1 327 ? -19.391 29.328 -0.372 1 41.41 327 GLY A CA 1
ATOM 2476 C C . GLY A 1 327 ? -20.391 28.188 -0.199 1 41.41 327 GLY A C 1
ATOM 2477 O O . GLY A 1 327 ? -21.078 28.109 0.82 1 41.41 327 GLY A O 1
ATOM 2478 N N . MET B 1 1 ? -22.75 -14.797 -1.208 1 61.62 1 MET B N 1
ATOM 2479 C CA . MET B 1 1 ? -22.344 -16.203 -1.229 1 61.62 1 MET B CA 1
ATOM 2480 C C . MET B 1 1 ? -20.938 -16.359 -1.792 1 61.62 1 MET B C 1
ATOM 2482 O O . MET B 1 1 ? -20.672 -15.922 -2.912 1 61.62 1 MET B O 1
ATOM 2486 N N . THR B 1 2 ? -19.859 -16.531 -0.892 1 86.81 2 THR B N 1
ATOM 2487 C CA . THR B 1 2 ? -18.438 -16.328 -1.119 1 86.81 2 THR B CA 1
ATOM 2488 C C . THR B 1 2 ? -17.828 -17.5 -1.886 1 86.81 2 THR B C 1
ATOM 2490 O O . THR B 1 2 ? -16.875 -17.312 -2.648 1 86.81 2 THR B O 1
ATOM 2493 N N . ALA B 1 3 ? -18.609 -18.578 -1.994 1 96.56 3 ALA B N 1
ATOM 2494 C CA . ALA B 1 3 ? -18.078 -19.688 -2.758 1 96.56 3 ALA B CA 1
ATOM 2495 C C . ALA B 1 3 ? -18.594 -19.688 -4.188 1 96.56 3 ALA B C 1
ATOM 2497 O O . ALA B 1 3 ? -19.797 -19.531 -4.41 1 96.56 3 ALA B O 1
ATOM 2498 N N . VAL B 1 4 ? -17.781 -19.906 -5.211 1 98.12 4 VAL B N 1
ATOM 2499 C CA . VAL B 1 4 ? -18.156 -19.922 -6.621 1 98.12 4 VAL B CA 1
ATOM 2500 C C . VAL B 1 4 ? -17.656 -21.203 -7.27 1 98.12 4 VAL B C 1
ATOM 2502 O O . VAL B 1 4 ? -16.453 -21.406 -7.426 1 98.12 4 VAL B O 1
ATOM 2505 N N . PRO B 1 5 ? -18.562 -22.062 -7.688 1 98.19 5 PRO B N 1
ATOM 2506 C CA . PRO B 1 5 ? -18.141 -23.297 -8.352 1 98.19 5 PRO B CA 1
ATOM 2507 C C . PRO B 1 5 ? -17.453 -23.031 -9.695 1 98.19 5 PRO B C 1
ATOM 2509 O O . PRO B 1 5 ? -17.859 -22.125 -10.422 1 98.19 5 PRO B O 1
ATOM 2512 N N . VAL B 1 6 ? -16.484 -23.859 -9.992 1 98.69 6 VAL B N 1
ATOM 2513 C CA . VAL B 1 6 ? -15.805 -23.734 -11.273 1 98.69 6 VAL B CA 1
ATOM 2514 C C . VAL B 1 6 ? -16.703 -24.281 -12.391 1 98.69 6 VAL B C 1
ATOM 2516 O O . VAL B 1 6 ? -16.75 -23.703 -13.484 1 98.69 6 VAL B O 1
ATOM 2519 N N . LYS B 1 7 ? -17.375 -25.391 -12.062 1 98.62 7 LYS B N 1
ATOM 2520 C CA . LYS B 1 7 ? -18.266 -25.969 -13.062 1 98.62 7 LYS B CA 1
ATOM 2521 C C . LYS B 1 7 ? -19.312 -24.969 -13.516 1 98.62 7 LYS B C 1
ATOM 2523 O O . LYS B 1 7 ? -20.047 -24.422 -12.703 1 98.62 7 LYS B O 1
ATOM 2528 N N . GLY B 1 8 ? -19.297 -24.703 -14.773 1 98.56 8 GLY B N 1
ATOM 2529 C CA . GLY B 1 8 ? -20.297 -23.812 -15.344 1 98.56 8 GLY B CA 1
ATOM 2530 C C . GLY B 1 8 ? -19.922 -22.359 -15.258 1 98.56 8 GLY B C 1
ATOM 2531 O O . GLY B 1 8 ? -20.625 -21.484 -15.789 1 98.56 8 GLY B O 1
ATOM 2532 N N . ALA B 1 9 ? -18.781 -22.094 -14.695 1 98.69 9 ALA B N 1
ATOM 2533 C CA . ALA B 1 9 ? -18.406 -20.703 -14.461 1 98.69 9 ALA B CA 1
ATOM 2534 C C . ALA B 1 9 ? -17.797 -20.078 -15.711 1 98.69 9 ALA B C 1
ATOM 2536 O O . ALA B 1 9 ? -17.281 -20.781 -16.578 1 98.69 9 ALA B O 1
ATOM 2537 N N . LYS B 1 10 ? -17.938 -18.781 -15.828 1 98.94 10 LYS B N 1
ATOM 2538 C CA . LYS B 1 10 ? -17.188 -17.938 -16.766 1 98.94 10 LYS B CA 1
ATOM 2539 C C . LYS B 1 10 ? -16.078 -17.172 -16.047 1 98.94 10 LYS B C 1
ATOM 2541 O O . LYS B 1 10 ? -16.344 -16.438 -15.094 1 98.94 10 LYS B O 1
ATOM 2546 N N . ALA B 1 11 ? -14.852 -17.344 -16.578 1 98.94 11 ALA B N 1
ATOM 2547 C CA . ALA B 1 11 ? -13.719 -16.797 -15.828 1 98.94 11 ALA B CA 1
ATOM 2548 C C . ALA B 1 11 ? -12.828 -15.945 -16.734 1 98.94 11 ALA B C 1
ATOM 2550 O O . ALA B 1 11 ? -12.695 -16.234 -17.922 1 98.94 11 ALA B O 1
ATOM 2551 N N . LEU B 1 12 ? -12.32 -14.859 -16.203 1 99 12 LEU B N 1
ATOM 2552 C CA . LEU B 1 12 ? -11.211 -14.109 -16.781 1 99 12 LEU B CA 1
ATOM 2553 C C . LEU B 1 12 ? -9.922 -14.375 -16 1 99 12 LEU B C 1
ATOM 2555 O O . LEU B 1 12 ? -9.898 -14.297 -14.773 1 99 12 LEU B O 1
ATOM 2559 N N . VAL B 1 13 ? -8.852 -14.766 -16.688 1 99 13 VAL B N 1
ATOM 2560 C CA . VAL B 1 13 ? -7.535 -14.961 -16.094 1 99 13 VAL B CA 1
ATOM 2561 C C . VAL B 1 13 ? -6.539 -13.977 -16.703 1 99 13 VAL B C 1
ATOM 2563 O O . VAL B 1 13 ? -6.141 -14.133 -17.859 1 99 13 VAL B O 1
ATOM 2566 N N . THR B 1 14 ? -6.168 -12.953 -15.969 1 98.94 14 THR B N 1
ATOM 2567 C CA . THR B 1 14 ? -5.074 -12.117 -16.438 1 98.94 14 THR B CA 1
ATOM 2568 C C . THR B 1 14 ? -3.725 -12.766 -16.156 1 98.94 14 THR B C 1
ATOM 2570 O O . THR B 1 14 ? -3.543 -13.391 -15.102 1 98.94 14 THR B O 1
ATOM 2573 N N . GLY B 1 15 ? -2.805 -12.562 -17.094 1 98.62 15 GLY B N 1
ATOM 2574 C CA . GLY B 1 15 ? -1.547 -13.281 -16.953 1 98.62 15 GLY B CA 1
ATOM 2575 C C . GLY B 1 15 ? -1.691 -14.781 -17.125 1 98.62 15 GLY B C 1
ATOM 2576 O O . GLY B 1 15 ? -0.94 -15.555 -16.531 1 98.62 15 GLY B O 1
ATOM 2577 N N . GLY B 1 16 ? -2.676 -15.164 -17.906 1 98.75 16 GLY B N 1
ATOM 2578 C CA . GLY B 1 16 ? -3.047 -16.562 -17.984 1 98.75 16 GLY B CA 1
ATOM 2579 C C . GLY B 1 16 ? -2.078 -17.391 -18.812 1 98.75 16 GLY B C 1
ATOM 2580 O O . GLY B 1 16 ? -2.125 -18.625 -18.797 1 98.75 16 GLY B O 1
ATOM 2581 N N . ALA B 1 17 ? -1.18 -16.734 -19.5 1 98.25 17 ALA B N 1
ATOM 2582 C CA . ALA B 1 17 ? -0.183 -17.469 -20.281 1 98.25 17 ALA B CA 1
ATOM 2583 C C . ALA B 1 17 ? 1.138 -17.578 -19.531 1 98.25 17 ALA B C 1
ATOM 2585 O O . ALA B 1 17 ? 2.123 -18.094 -20.062 1 98.25 17 ALA B O 1
ATOM 2586 N N . GLY B 1 18 ? 1.146 -17.062 -18.328 1 97 18 GLY B N 1
ATOM 2587 C CA . GLY B 1 18 ? 2.334 -17.125 -17.5 1 97 18 GLY B CA 1
ATOM 2588 C C . GLY B 1 18 ? 2.465 -18.438 -16.75 1 97 18 GLY B C 1
ATOM 2589 O O . GLY B 1 18 ? 1.732 -19.391 -17.031 1 97 18 GLY B O 1
ATOM 2590 N N . THR B 1 19 ? 3.422 -18.516 -15.82 1 96.06 19 THR B N 1
ATOM 2591 C CA . THR B 1 19 ? 3.744 -19.719 -15.062 1 96.06 19 THR B CA 1
ATOM 2592 C C . THR B 1 19 ? 2.543 -20.172 -14.242 1 96.06 19 THR B C 1
ATOM 2594 O O . THR B 1 19 ? 2.02 -21.266 -14.461 1 96.06 19 THR B O 1
ATOM 2597 N N . ILE B 1 20 ? 2.025 -19.344 -13.359 1 98.06 20 ILE B N 1
ATOM 2598 C CA . ILE B 1 20 ? 0.924 -19.719 -12.477 1 98.06 20 ILE B CA 1
ATOM 2599 C C . ILE B 1 20 ? -0.39 -19.688 -13.25 1 98.06 20 ILE B C 1
ATOM 2601 O O . ILE B 1 20 ? -1.19 -20.625 -13.164 1 98.06 20 ILE B O 1
ATOM 2605 N N . GLY B 1 21 ? -0.574 -18.656 -14.062 1 98.69 21 GLY B N 1
ATOM 2606 C CA . GLY B 1 21 ? -1.821 -18.438 -14.781 1 98.69 21 GLY B CA 1
ATOM 2607 C C . GLY B 1 21 ? -2.186 -19.594 -15.695 1 98.69 21 GLY B C 1
ATOM 2608 O O . GLY B 1 21 ? -3.346 -20.016 -15.75 1 98.69 21 GLY B O 1
ATOM 2609 N N . SER B 1 22 ? -1.215 -20.156 -16.391 1 98.62 22 SER B N 1
ATOM 2610 C CA . SER B 1 22 ? -1.502 -21.234 -17.344 1 98.62 22 SER B CA 1
ATOM 2611 C C . SER B 1 22 ? -1.953 -22.5 -16.625 1 98.62 22 SER B C 1
ATOM 2613 O O . SER B 1 22 ? -2.789 -23.234 -17.141 1 98.62 22 SER B O 1
ATOM 2615 N N . HIS B 1 23 ? -1.411 -22.734 -15.438 1 98.75 23 HIS B N 1
ATOM 2616 C CA . HIS B 1 23 ? -1.86 -23.875 -14.641 1 98.75 23 HIS B CA 1
ATOM 2617 C C . HIS B 1 23 ? -3.275 -23.656 -14.117 1 98.75 23 HIS B C 1
ATOM 2619 O O . HIS B 1 23 ? -4.066 -24.594 -14.039 1 98.75 23 HIS B O 1
ATOM 2625 N N . VAL B 1 24 ? -3.59 -22.406 -13.727 1 98.94 24 VAL B N 1
ATOM 2626 C CA . VAL B 1 24 ? -4.938 -22.062 -13.281 1 98.94 24 VAL B CA 1
ATOM 2627 C C . VAL B 1 24 ? -5.93 -22.281 -14.43 1 98.94 24 VAL B C 1
ATOM 2629 O O . VAL B 1 24 ? -7.008 -22.844 -14.227 1 98.94 24 VAL B O 1
ATOM 2632 N N . VAL B 1 25 ? -5.551 -21.844 -15.641 1 98.94 25 VAL B N 1
ATOM 2633 C CA . VAL B 1 25 ? -6.391 -22.016 -16.812 1 98.94 25 VAL B CA 1
ATOM 2634 C C . VAL B 1 25 ? -6.676 -23.5 -17.031 1 98.94 25 VAL B C 1
ATOM 2636 O O . VAL B 1 25 ? -7.824 -23.891 -17.266 1 98.94 25 VAL B O 1
ATOM 2639 N N . ASP B 1 26 ? -5.641 -24.375 -16.922 1 98.88 26 ASP B N 1
ATOM 2640 C CA . ASP B 1 26 ? -5.828 -25.812 -17.062 1 98.88 26 ASP B CA 1
ATOM 2641 C C . ASP B 1 26 ? -6.855 -26.344 -16.062 1 98.88 26 ASP B C 1
ATOM 2643 O O . ASP B 1 26 ? -7.746 -27.109 -16.422 1 98.88 26 ASP B O 1
ATOM 2647 N N . LEU B 1 27 ? -6.719 -25.922 -14.836 1 98.88 27 LEU B N 1
ATOM 2648 C CA . LEU B 1 27 ? -7.59 -26.422 -13.781 1 98.88 27 LEU B CA 1
ATOM 2649 C C . LEU B 1 27 ? -9.023 -25.938 -13.977 1 98.88 27 LEU B C 1
ATOM 2651 O O . LEU B 1 27 ? -9.977 -26.641 -13.641 1 98.88 27 LEU B O 1
ATOM 2655 N N . LEU B 1 28 ? -9.195 -24.703 -14.477 1 98.94 28 LEU B N 1
ATOM 2656 C CA . LEU B 1 28 ? -10.531 -24.188 -14.773 1 98.94 28 LEU B CA 1
ATOM 2657 C C . LEU B 1 28 ? -11.211 -25.031 -15.844 1 98.94 28 LEU B C 1
ATOM 2659 O O . LEU B 1 28 ? -12.391 -25.375 -15.719 1 98.94 28 LEU B O 1
ATOM 2663 N N . VAL B 1 29 ? -10.453 -25.359 -16.906 1 98.75 29 VAL B N 1
ATOM 2664 C CA . VAL B 1 29 ? -10.984 -26.188 -17.984 1 98.75 29 VAL B CA 1
ATOM 2665 C C . VAL B 1 29 ? -11.359 -27.562 -17.438 1 98.75 29 VAL B C 1
ATOM 2667 O O . VAL B 1 29 ? -12.461 -28.062 -17.656 1 98.75 29 VAL B O 1
ATOM 2670 N N . GLU B 1 30 ? -10.414 -28.141 -16.672 1 98.44 30 GLU B N 1
ATOM 2671 C CA . GLU B 1 30 ? -10.641 -29.453 -16.078 1 98.44 30 GLU B CA 1
ATOM 2672 C C . GLU B 1 30 ? -11.852 -29.438 -15.148 1 98.44 30 GLU B C 1
ATOM 2674 O O . GLU B 1 30 ? -12.57 -30.438 -15.031 1 98.44 30 GLU B O 1
ATOM 2679 N N . GLY B 1 31 ? -12.07 -28.328 -14.477 1 98.5 31 GLY B N 1
ATOM 2680 C CA . GLY B 1 31 ? -13.148 -28.188 -13.508 1 98.5 31 GLY B CA 1
ATOM 2681 C C . GLY B 1 31 ? -14.5 -27.938 -14.148 1 98.5 31 GLY B C 1
ATOM 2682 O O . GLY B 1 31 ? -15.523 -27.891 -13.453 1 98.5 31 GLY B O 1
ATOM 2683 N N . GLY B 1 32 ? -14.523 -27.641 -15.406 1 98.5 32 GLY B N 1
ATOM 2684 C CA . GLY B 1 32 ? -15.789 -27.531 -16.109 1 98.5 32 GLY B CA 1
ATOM 2685 C C . GLY B 1 32 ? -16.234 -26.109 -16.328 1 98.5 32 GLY B C 1
ATOM 2686 O O . GLY B 1 32 ? -17.438 -25.844 -16.5 1 98.5 32 GLY B O 1
ATOM 2687 N N . ALA B 1 33 ? -15.328 -25.188 -16.297 1 98.81 33 ALA B N 1
ATOM 2688 C CA . ALA B 1 33 ? -15.695 -23.812 -16.672 1 98.81 33 ALA B CA 1
ATOM 2689 C C . ALA B 1 33 ? -16.234 -23.766 -18.094 1 98.81 33 ALA B C 1
ATOM 2691 O O . ALA B 1 33 ? -15.711 -24.422 -19 1 98.81 33 ALA B O 1
ATOM 2692 N N . THR B 1 34 ? -17.25 -22.969 -18.297 1 98.69 34 THR B N 1
ATOM 2693 C CA . THR B 1 34 ? -17.875 -22.922 -19.609 1 98.69 34 THR B CA 1
ATOM 2694 C C . THR B 1 34 ? -17.188 -21.891 -20.5 1 98.69 34 THR B C 1
ATOM 2696 O O . THR B 1 34 ? -17.281 -21.969 -21.734 1 98.69 34 THR B O 1
ATOM 2699 N N . GLU B 1 35 ? -16.531 -20.938 -19.875 1 98.88 35 GLU B N 1
ATOM 2700 C CA . GLU B 1 35 ? -15.766 -19.922 -20.578 1 98.88 35 GLU B CA 1
ATOM 2701 C C . GLU B 1 35 ? -14.547 -19.484 -19.781 1 98.88 35 GLU B C 1
ATOM 2703 O O . GLU B 1 35 ? -14.664 -19.188 -18.578 1 98.88 35 GLU B O 1
ATOM 2708 N N . VAL B 1 36 ? -13.438 -19.547 -20.391 1 98.94 36 VAL B N 1
ATOM 2709 C CA . VAL B 1 36 ? -12.211 -19.016 -19.812 1 98.94 36 VAL B CA 1
ATOM 2710 C C . VAL B 1 36 ? -11.547 -18.047 -20.797 1 98.94 36 VAL B C 1
ATOM 2712 O O . VAL B 1 36 ? -11.047 -18.469 -21.844 1 98.94 36 VAL B O 1
ATOM 2715 N N . VAL B 1 37 ? -11.57 -16.75 -20.469 1 98.94 37 VAL B N 1
ATOM 2716 C CA . VAL B 1 37 ? -10.852 -15.758 -21.266 1 98.94 37 VAL B CA 1
ATOM 2717 C C . VAL B 1 37 ? -9.492 -15.484 -20.625 1 98.94 37 VAL B C 1
ATOM 2719 O O . VAL B 1 37 ? -9.414 -15.133 -19.438 1 98.94 37 VAL B O 1
ATOM 2722 N N . VAL B 1 38 ? -8.453 -15.695 -21.391 1 98.94 38 VAL B N 1
ATOM 2723 C CA . VAL B 1 38 ? -7.086 -15.406 -20.953 1 98.94 38 VAL B CA 1
ATOM 2724 C C . VAL B 1 38 ? -6.652 -14.047 -21.5 1 98.94 38 VAL B C 1
ATOM 2726 O O . VAL B 1 38 ? -6.691 -13.812 -22.719 1 98.94 38 VAL B O 1
ATOM 2729 N N . LEU B 1 39 ? -6.34 -13.125 -20.641 1 98.94 39 LEU B N 1
ATOM 2730 C CA . LEU B 1 39 ? -5.73 -11.852 -21.016 1 98.94 39 LEU B CA 1
ATOM 2731 C C . LEU B 1 39 ? -4.242 -11.852 -20.703 1 98.94 39 LEU B C 1
ATOM 2733 O O . LEU B 1 39 ? -3.848 -11.992 -19.547 1 98.94 39 LEU B O 1
ATOM 2737 N N . ASP B 1 40 ? -3.439 -11.719 -21.719 1 98.75 40 ASP B N 1
ATOM 2738 C CA . ASP B 1 40 ? -1.989 -11.719 -21.547 1 98.75 40 ASP B CA 1
ATOM 2739 C C . ASP B 1 40 ? -1.315 -10.898 -22.641 1 98.75 40 ASP B C 1
ATOM 2741 O O . ASP B 1 40 ? -1.737 -10.938 -23.812 1 98.75 40 ASP B O 1
ATOM 2745 N N . ASN B 1 41 ? -0.257 -10.164 -22.25 1 98.12 41 ASN B N 1
ATOM 2746 C CA . ASN B 1 41 ? 0.458 -9.406 -23.266 1 98.12 41 ASN B CA 1
ATOM 2747 C C . ASN B 1 41 ? 1.698 -10.148 -23.75 1 98.12 41 ASN B C 1
ATOM 2749 O O . ASN B 1 41 ? 2.461 -9.625 -24.578 1 98.12 41 ASN B O 1
ATOM 2753 N N . LEU B 1 42 ? 2.035 -11.273 -23.172 1 95.69 42 LEU B N 1
ATOM 2754 C CA . LEU B 1 42 ? 3.025 -12.258 -23.594 1 95.69 42 LEU B CA 1
ATOM 2755 C C . LEU B 1 42 ? 4.441 -11.734 -23.375 1 95.69 42 LEU B C 1
ATOM 2757 O O . LEU B 1 42 ? 5.391 -12.219 -24 1 95.69 42 LEU B O 1
ATOM 2761 N N . VAL B 1 43 ? 4.551 -10.68 -22.5 1 90.06 43 VAL B N 1
ATOM 2762 C CA . VAL B 1 43 ? 5.887 -10.203 -22.156 1 90.06 43 VAL B CA 1
ATOM 2763 C C . VAL B 1 43 ? 6.625 -11.258 -21.344 1 90.06 43 VAL B C 1
ATOM 2765 O O . VAL B 1 43 ? 7.82 -11.477 -21.531 1 90.06 43 VAL B O 1
ATOM 2768 N N . ARG B 1 44 ? 5.871 -11.914 -20.438 1 87.44 44 ARG B N 1
ATOM 2769 C CA . ARG B 1 44 ? 6.453 -12.969 -19.609 1 87.44 44 ARG B CA 1
ATOM 2770 C C . ARG B 1 44 ? 5.773 -14.305 -19.875 1 87.44 44 ARG B C 1
ATOM 2772 O O . ARG B 1 44 ? 6.293 -15.359 -19.5 1 87.44 44 ARG B O 1
ATOM 2779 N N . GLY B 1 45 ? 4.574 -14.227 -20.469 1 92.19 45 GLY B N 1
ATOM 2780 C CA . GLY B 1 45 ? 3.826 -15.422 -20.797 1 92.19 45 GLY B CA 1
ATOM 2781 C C . GLY B 1 45 ? 4.219 -16.016 -22.141 1 92.19 45 GLY B C 1
ATOM 2782 O O . GLY B 1 45 ? 4.852 -15.352 -22.953 1 92.19 45 GLY B O 1
ATOM 2783 N N . ARG B 1 46 ? 3.863 -17.312 -22.266 1 93.75 46 ARG B N 1
ATOM 2784 C CA . ARG B 1 46 ? 4.125 -18 -23.516 1 93.75 46 ARG B CA 1
ATOM 2785 C C . ARG B 1 46 ? 2.859 -18.672 -24.047 1 93.75 46 ARG B C 1
ATOM 2787 O O . ARG B 1 46 ? 2.104 -19.266 -23.281 1 93.75 46 ARG B O 1
ATOM 2794 N N . LEU B 1 47 ? 2.775 -18.578 -25.344 1 95.62 47 LEU B N 1
ATOM 2795 C CA . LEU B 1 47 ? 1.623 -19.203 -25.984 1 95.62 47 LEU B CA 1
ATOM 2796 C C . LEU B 1 47 ? 1.629 -20.703 -25.75 1 95.62 47 LEU B C 1
ATOM 2798 O O . LEU B 1 47 ? 0.572 -21.312 -25.562 1 95.62 47 LEU B O 1
ATOM 2802 N N . SER B 1 48 ? 2.816 -21.297 -25.734 1 94.44 48 SER B N 1
ATOM 2803 C CA . SER B 1 48 ? 2.951 -22.75 -25.609 1 94.44 48 SER B CA 1
ATOM 2804 C C . SER B 1 48 ? 2.455 -23.219 -24.25 1 94.44 48 SER B C 1
ATOM 2806 O O . SER B 1 48 ? 2.102 -24.391 -24.078 1 94.44 48 SER B O 1
ATOM 2808 N N . ASN B 1 49 ? 2.414 -22.312 -23.25 1 96.5 49 ASN B N 1
ATOM 2809 C CA . ASN B 1 49 ? 1.896 -22.672 -21.938 1 96.5 49 ASN B CA 1
ATOM 2810 C C . ASN B 1 49 ? 0.404 -22.984 -21.984 1 96.5 49 ASN B C 1
ATOM 2812 O O . ASN B 1 49 ? -0.13 -23.625 -21.078 1 96.5 49 ASN B O 1
ATOM 2816 N N . LEU B 1 50 ? -0.251 -22.562 -23.078 1 97.81 50 LEU B N 1
ATOM 2817 C CA . LEU B 1 50 ? -1.699 -22.719 -23.172 1 97.81 50 LEU B CA 1
ATOM 2818 C C . LEU B 1 50 ? -2.066 -23.781 -24.203 1 97.81 50 LEU B C 1
ATOM 2820 O O . LEU B 1 50 ? -3.244 -23.953 -24.531 1 97.81 50 LEU B O 1
ATOM 2824 N N . ASP B 1 51 ? -1.103 -24.469 -24.766 1 95.88 51 ASP B N 1
ATOM 2825 C CA . ASP B 1 51 ? -1.342 -25.438 -25.844 1 95.88 51 ASP B CA 1
ATOM 2826 C C . ASP B 1 51 ? -2.439 -26.422 -25.469 1 95.88 51 ASP B C 1
ATOM 2828 O O . ASP B 1 51 ? -3.346 -26.688 -26.266 1 95.88 51 ASP B O 1
ATOM 2832 N N . GLY B 1 52 ? -2.359 -26.969 -24.281 1 95.88 52 GLY B N 1
ATOM 2833 C CA . GLY B 1 52 ? -3.365 -27.906 -23.812 1 95.88 52 GLY B CA 1
ATOM 2834 C C . GLY B 1 52 ? -4.734 -27.281 -23.641 1 95.88 52 GLY B C 1
ATOM 2835 O O . GLY B 1 52 ? -5.734 -27.828 -24.109 1 95.88 52 GLY B O 1
ATOM 2836 N N . ALA B 1 53 ? -4.758 -26.156 -23.031 1 97.75 53 ALA B N 1
ATOM 2837 C CA . ALA B 1 53 ? -6.012 -25.484 -22.703 1 97.75 53 ALA B CA 1
ATOM 2838 C C . ALA B 1 53 ? -6.734 -25.016 -23.953 1 97.75 53 ALA B C 1
ATOM 2840 O O . ALA B 1 53 ? -7.965 -25.031 -24.016 1 97.75 53 ALA B O 1
ATOM 2841 N N . LEU B 1 54 ? -5.977 -24.578 -24.938 1 97.06 54 LEU B N 1
ATOM 2842 C CA . LEU B 1 54 ? -6.547 -23.984 -26.141 1 97.06 54 LEU B CA 1
ATOM 2843 C C . LEU B 1 54 ? -7.207 -25.047 -27.016 1 97.06 54 LEU B C 1
ATOM 2845 O O . LEU B 1 54 ? -7.906 -24.719 -27.969 1 97.06 54 LEU B O 1
ATOM 2849 N N . ARG B 1 55 ? -7.051 -26.281 -26.672 1 96.56 55 ARG B N 1
ATOM 2850 C CA . ARG B 1 55 ? -7.77 -27.359 -27.359 1 96.56 55 ARG B CA 1
ATOM 2851 C C . ARG B 1 55 ? -9.242 -27.375 -26.969 1 96.56 55 ARG B C 1
ATOM 2853 O O . ARG B 1 55 ? -10.07 -27.953 -27.656 1 96.56 55 ARG B O 1
ATOM 2860 N N . SER B 1 56 ? -9.492 -26.812 -25.828 1 96.75 56 SER B N 1
ATOM 2861 C CA . SER B 1 56 ? -10.875 -26.688 -25.375 1 96.75 56 SER B CA 1
ATOM 2862 C C . SER B 1 56 ? -11.562 -25.5 -26.031 1 96.75 56 SER B C 1
ATOM 2864 O O . SER B 1 56 ? -10.984 -24.422 -26.141 1 96.75 56 SER B O 1
ATOM 2866 N N . ASP B 1 57 ? -12.812 -25.625 -26.406 1 96.69 57 ASP B N 1
ATOM 2867 C CA . ASP B 1 57 ? -13.602 -24.547 -26.984 1 96.69 57 ASP B CA 1
ATOM 2868 C C . ASP B 1 57 ? -13.969 -23.5 -25.922 1 96.69 57 ASP B C 1
ATOM 2870 O O . ASP B 1 57 ? -14.406 -22.391 -26.266 1 96.69 57 ASP B O 1
ATOM 2874 N N . ALA B 1 58 ? -13.695 -23.875 -24.672 1 97.94 58 ALA B N 1
ATOM 2875 C CA . ALA B 1 58 ? -14.078 -23 -23.578 1 97.94 58 ALA B CA 1
ATOM 2876 C C . ALA B 1 58 ? -13.039 -21.891 -23.375 1 97.94 58 ALA B C 1
ATOM 2878 O O . ALA B 1 58 ? -13.297 -20.922 -22.672 1 97.94 58 ALA B O 1
ATOM 2879 N N . VAL B 1 59 ? -11.883 -22.031 -24.047 1 98.81 59 VAL B N 1
ATOM 2880 C CA . VAL B 1 59 ? -10.766 -21.141 -23.734 1 98.81 59 VAL B CA 1
ATOM 2881 C C . VAL B 1 59 ? -10.477 -20.234 -24.938 1 98.81 59 VAL B C 1
ATOM 2883 O O . VAL B 1 59 ? -10.438 -20.703 -26.078 1 98.81 59 VAL B O 1
ATOM 2886 N N . ARG B 1 60 ? -10.305 -18.984 -24.719 1 98.25 60 ARG B N 1
ATOM 2887 C CA . ARG B 1 60 ? -9.797 -18.078 -25.75 1 98.25 60 ARG B CA 1
ATOM 2888 C C . ARG B 1 60 ? -8.742 -17.141 -25.172 1 98.25 60 ARG B C 1
ATOM 2890 O O . ARG B 1 60 ? -8.875 -16.656 -24.047 1 98.25 60 ARG B O 1
ATOM 2897 N N . LEU B 1 61 ? -7.781 -16.859 -25.938 1 98.62 61 LEU B N 1
ATOM 2898 C CA . LEU B 1 61 ? -6.711 -15.945 -25.578 1 98.62 61 LEU B CA 1
ATOM 2899 C C . LEU B 1 61 ? -6.938 -14.57 -26.219 1 98.62 61 LEU B C 1
ATOM 2901 O O . LEU B 1 61 ? -7.242 -14.484 -27.406 1 98.62 61 LEU B O 1
ATOM 2905 N N . VAL B 1 62 ? -6.852 -13.539 -25.438 1 98.88 62 VAL B N 1
ATOM 2906 C CA . VAL B 1 62 ? -6.797 -12.164 -25.906 1 98.88 62 VAL B CA 1
ATOM 2907 C C . VAL B 1 62 ? -5.426 -11.562 -25.594 1 98.88 62 VAL B C 1
ATOM 2909 O O . VAL B 1 62 ? -5.07 -11.391 -24.422 1 98.88 62 VAL B O 1
ATOM 2912 N N . GLU B 1 63 ? -4.66 -11.352 -26.641 1 98.75 63 GLU B N 1
ATOM 2913 C CA . GLU B 1 63 ? -3.404 -10.641 -26.422 1 98.75 63 GLU B CA 1
ATOM 2914 C C . GLU B 1 63 ? -3.65 -9.164 -26.125 1 98.75 63 GLU B C 1
ATOM 2916 O O . GLU B 1 63 ? -4.176 -8.438 -26.969 1 98.75 63 GLU B O 1
ATOM 2921 N N . GLY B 1 64 ? -3.373 -8.742 -24.906 1 98.75 64 GLY B N 1
ATOM 2922 C CA . GLY B 1 64 ? -3.635 -7.383 -24.453 1 98.75 64 GLY B CA 1
ATOM 2923 C C . GLY B 1 64 ? -2.996 -7.062 -23.109 1 98.75 64 GLY B C 1
ATOM 2924 O O . GLY B 1 64 ? -2.305 -7.902 -22.531 1 98.75 64 GLY B O 1
ATOM 2925 N N . ASP B 1 65 ? -3.139 -5.859 -22.734 1 98.69 65 ASP B N 1
ATOM 2926 C CA . ASP B 1 65 ? -2.482 -5.305 -21.547 1 98.69 65 ASP B CA 1
ATOM 2927 C C . ASP B 1 65 ? -3.51 -4.848 -20.516 1 98.69 65 ASP B C 1
ATOM 2929 O O . ASP B 1 65 ? -4.535 -4.266 -20.875 1 98.69 65 ASP B O 1
ATOM 2933 N N . ILE B 1 66 ? -3.229 -5.172 -19.25 1 98.88 66 ILE B N 1
ATOM 2934 C CA . ILE B 1 66 ? -4.184 -4.812 -18.219 1 98.88 66 ILE B CA 1
ATOM 2935 C C . ILE B 1 66 ? -4.176 -3.301 -18 1 98.88 66 ILE B C 1
ATOM 2937 O O . ILE B 1 66 ? -5.055 -2.754 -17.328 1 98.88 66 ILE B O 1
ATOM 2941 N N . ARG B 1 67 ? -3.205 -2.547 -18.531 1 98.75 67 ARG B N 1
ATOM 2942 C CA . ARG B 1 67 ? -3.186 -1.089 -18.469 1 98.75 67 ARG B CA 1
ATOM 2943 C C . ARG B 1 67 ? -4.273 -0.488 -19.359 1 98.75 67 ARG B C 1
ATOM 2945 O O . ARG B 1 67 ? -4.609 0.691 -19.219 1 98.75 67 ARG B O 1
ATOM 2952 N N . ASP B 1 68 ? -4.762 -1.263 -20.312 1 98.88 68 ASP B N 1
ATOM 2953 C CA . ASP B 1 68 ? -5.887 -0.851 -21.141 1 98.88 68 ASP B CA 1
ATOM 2954 C C . ASP B 1 68 ? -7.215 -1.036 -20.406 1 98.88 68 ASP B C 1
ATOM 2956 O O . ASP B 1 68 ? -7.832 -2.1 -20.5 1 98.88 68 ASP B O 1
ATOM 2960 N N . ALA B 1 69 ? -7.699 0.009 -19.797 1 98.75 69 ALA B N 1
ATOM 2961 C CA . ALA B 1 69 ? -8.883 -0.053 -18.953 1 98.75 69 ALA B CA 1
ATOM 2962 C C . ALA B 1 69 ? -10.109 -0.48 -19.766 1 98.75 69 ALA B C 1
ATOM 2964 O O . ALA B 1 69 ? -10.961 -1.226 -19.266 1 98.75 69 ALA B O 1
ATOM 2965 N N . GLY B 1 70 ? -10.195 0.069 -20.938 1 98.81 70 GLY B N 1
ATOM 2966 C CA . GLY B 1 70 ? -11.32 -0.301 -21.797 1 98.81 70 GLY B CA 1
ATOM 2967 C C . GLY B 1 70 ? -11.359 -1.781 -22.109 1 98.81 70 GLY B C 1
ATOM 2968 O O . GLY B 1 70 ? -12.422 -2.412 -22.031 1 98.81 70 GLY B O 1
ATOM 2969 N N . LEU B 1 71 ? -10.273 -2.352 -22.484 1 98.94 71 LEU B N 1
ATOM 2970 C CA . LEU B 1 71 ? -10.172 -3.773 -22.781 1 98.94 71 LEU B CA 1
ATOM 2971 C C . LEU B 1 71 ? -10.516 -4.621 -21.562 1 98.94 71 LEU B C 1
ATOM 2973 O O . LEU B 1 71 ? -11.258 -5.598 -21.672 1 98.94 71 LEU B O 1
ATOM 2977 N N . VAL B 1 72 ? -9.953 -4.242 -20.422 1 98.94 72 VAL B N 1
ATOM 2978 C CA . VAL B 1 72 ? -10.18 -4.98 -19.188 1 98.94 72 VAL B CA 1
ATOM 2979 C C . VAL B 1 72 ? -11.672 -4.973 -18.859 1 98.94 72 VAL B C 1
ATOM 2981 O O . VAL B 1 72 ? -12.234 -6.008 -18.484 1 98.94 72 VAL B O 1
ATOM 2984 N N . LYS B 1 73 ? -12.289 -3.84 -18.953 1 98.88 73 LYS B N 1
ATOM 2985 C CA . LYS B 1 73 ? -13.719 -3.713 -18.688 1 98.88 73 LYS B CA 1
ATOM 2986 C C . LYS B 1 73 ? -14.531 -4.621 -19.609 1 98.88 73 LYS B C 1
ATOM 2988 O O . LYS B 1 73 ? -15.438 -5.324 -19.156 1 98.88 73 LYS B O 1
ATOM 2993 N N . GLU B 1 74 ? -14.203 -4.562 -20.859 1 98.88 74 GLU B N 1
ATOM 2994 C CA . GLU B 1 74 ? -14.898 -5.383 -21.844 1 98.88 74 GLU B CA 1
ATOM 2995 C C . GLU B 1 74 ? -14.781 -6.867 -21.516 1 98.88 74 GLU B C 1
ATOM 2997 O O . GLU B 1 74 ? -15.789 -7.578 -21.484 1 98.88 74 GLU B O 1
ATOM 3002 N N . LEU B 1 75 ? -13.594 -7.344 -21.203 1 98.94 75 LEU B N 1
ATOM 3003 C CA . LEU B 1 75 ? -13.336 -8.766 -21 1 98.94 75 LEU B CA 1
ATOM 3004 C C . LEU B 1 75 ? -13.914 -9.234 -19.672 1 98.94 75 LEU B C 1
ATOM 3006 O O . LEU B 1 75 ? -14.188 -10.422 -19.484 1 98.94 75 LEU B O 1
ATOM 3010 N N . THR B 1 76 ? -14.07 -8.336 -18.719 1 98.94 76 THR B N 1
ATOM 3011 C CA . THR B 1 76 ? -14.57 -8.68 -17.391 1 98.94 76 THR B CA 1
ATOM 3012 C C . THR B 1 76 ? -16.094 -8.852 -17.406 1 98.94 76 THR B C 1
ATOM 3014 O O . THR B 1 76 ? -16.656 -9.57 -16.578 1 98.94 76 THR B O 1
ATOM 3017 N N . GLY B 1 77 ? -16.766 -8.156 -18.375 1 98.81 77 GLY B N 1
ATOM 3018 C CA . GLY B 1 77 ? -18.203 -8.219 -18.469 1 98.81 77 GLY B CA 1
ATOM 3019 C C . GLY B 1 77 ? -18.734 -9.641 -18.516 1 98.81 77 GLY B C 1
ATOM 3020 O O . GLY B 1 77 ? -18.266 -10.461 -19.312 1 98.81 77 GLY B O 1
ATOM 3021 N N . GLY B 1 78 ? -19.75 -10.008 -17.609 1 98.56 78 GLY B N 1
ATOM 3022 C CA . GLY B 1 78 ? -20.422 -11.289 -17.641 1 98.56 78 GLY B CA 1
ATOM 3023 C C . GLY B 1 78 ? -19.656 -12.398 -16.953 1 98.56 78 GLY B C 1
ATOM 3024 O O . GLY B 1 78 ? -20.078 -13.555 -16.938 1 98.56 78 GLY B O 1
ATOM 3025 N N . LYS B 1 79 ? -18.516 -12.141 -16.406 1 98.88 79 LYS B N 1
ATOM 3026 C CA . LYS B 1 79 ? -17.688 -13.172 -15.766 1 98.88 79 LYS B CA 1
ATOM 3027 C C . LYS B 1 79 ? -18.141 -13.406 -14.328 1 98.88 79 LYS B C 1
ATOM 3029 O O . LYS B 1 79 ? -18.547 -12.477 -13.633 1 98.88 79 LYS B O 1
ATOM 3034 N N . ASP B 1 80 ? -18.047 -14.648 -13.891 1 98.81 80 ASP B N 1
ATOM 3035 C CA . ASP B 1 80 ? -18.281 -15.023 -12.5 1 98.81 80 ASP B CA 1
ATOM 3036 C C . ASP B 1 80 ? -17.016 -14.852 -11.656 1 98.81 80 ASP B C 1
ATOM 3038 O O . ASP B 1 80 ? -17.078 -14.398 -10.516 1 98.81 80 ASP B O 1
ATOM 3042 N N . LEU B 1 81 ? -15.898 -15.266 -12.273 1 98.94 81 LEU B N 1
ATOM 3043 C CA . LEU B 1 81 ? -14.617 -15.312 -11.578 1 98.94 81 LEU B CA 1
ATOM 3044 C C . LEU B 1 81 ? -13.562 -14.508 -12.328 1 98.94 81 LEU B C 1
ATOM 3046 O O . LEU B 1 81 ? -13.516 -14.531 -13.555 1 98.94 81 LEU B O 1
ATOM 3050 N N . VAL B 1 82 ? -12.766 -13.789 -11.594 1 99 82 VAL B N 1
ATOM 3051 C CA . VAL B 1 82 ? -11.555 -13.188 -12.133 1 99 82 VAL B CA 1
ATOM 3052 C C . VAL B 1 82 ? -10.336 -13.68 -11.352 1 99 82 VAL B C 1
ATOM 3054 O O . VAL B 1 82 ? -10.289 -13.547 -10.125 1 99 82 VAL B O 1
ATOM 3057 N N . PHE B 1 83 ? -9.414 -14.32 -12.023 1 99 83 PHE B N 1
ATOM 3058 C CA . PHE B 1 83 ? -8.094 -14.633 -11.492 1 99 83 PHE B CA 1
ATOM 3059 C C . PHE B 1 83 ? -7.062 -13.633 -11.977 1 99 83 PHE B C 1
ATOM 3061 O O . PHE B 1 83 ? -6.73 -13.602 -13.164 1 99 83 PHE B O 1
ATOM 3068 N N . HIS B 1 84 ? -6.559 -12.797 -11.094 1 99 84 HIS B N 1
ATOM 3069 C CA . HIS B 1 84 ? -5.613 -11.75 -11.477 1 99 84 HIS B CA 1
ATOM 3070 C C . HIS B 1 84 ? -4.18 -12.172 -11.172 1 99 84 HIS B C 1
ATOM 3072 O O . HIS B 1 84 ? -3.699 -12 -10.055 1 99 84 HIS B O 1
ATOM 3078 N N . LEU B 1 85 ? -3.488 -12.602 -12.242 1 98.81 85 LEU B N 1
ATOM 3079 C CA . LEU B 1 85 ? -2.154 -13.164 -12.07 1 98.81 85 LEU B CA 1
ATOM 3080 C C . LEU B 1 85 ? -1.129 -12.398 -12.898 1 98.81 85 LEU B C 1
ATOM 3082 O O . LEU B 1 85 ? 0.064 -12.703 -12.859 1 98.81 85 LEU B O 1
ATOM 3086 N N . ALA B 1 86 ? -1.558 -11.367 -13.633 1 98.5 86 ALA B N 1
ATOM 3087 C CA . ALA B 1 86 ? -0.645 -10.555 -14.43 1 98.5 86 ALA B CA 1
ATOM 3088 C C . ALA B 1 86 ? 0.29 -9.742 -13.547 1 98.5 86 ALA B C 1
ATOM 3090 O O . ALA B 1 86 ? -0.159 -9.062 -12.617 1 98.5 86 ALA B O 1
ATOM 3091 N N . ALA B 1 87 ? 1.498 -9.836 -13.789 1 96.75 87 ALA B N 1
ATOM 3092 C CA . ALA B 1 87 ? 2.502 -9.062 -13.062 1 96.75 87 ALA B CA 1
ATOM 3093 C C . ALA B 1 87 ? 3.811 -8.984 -13.844 1 96.75 87 ALA B C 1
ATOM 3095 O O . ALA B 1 87 ? 3.977 -9.68 -14.852 1 96.75 87 ALA B O 1
ATOM 3096 N N . ILE B 1 88 ? 4.656 -8.133 -13.461 1 94.62 88 ILE B N 1
ATOM 3097 C CA . ILE B 1 88 ? 6.035 -8.109 -13.938 1 94.62 88 ILE B CA 1
ATOM 3098 C C . ILE B 1 88 ? 6.984 -8.461 -12.797 1 94.62 88 ILE B C 1
ATOM 3100 O O . ILE B 1 88 ? 6.586 -8.469 -11.625 1 94.62 88 ILE B O 1
ATOM 3104 N N . ARG B 1 89 ? 8.18 -8.797 -13.133 1 90.94 89 ARG B N 1
ATOM 3105 C CA . ARG B 1 89 ? 9.133 -9.297 -12.148 1 90.94 89 ARG B CA 1
ATOM 3106 C C . ARG B 1 89 ? 9.609 -8.18 -11.227 1 90.94 89 ARG B C 1
ATOM 3108 O O . ARG B 1 89 ? 9.617 -7.008 -11.617 1 90.94 89 ARG B O 1
ATOM 3115 N N . ILE B 1 90 ? 10.047 -8.609 -10.07 1 92.06 90 ILE B N 1
ATOM 3116 C CA . ILE B 1 90 ? 10.547 -7.695 -9.039 1 92.06 90 ILE B CA 1
ATOM 3117 C C . ILE B 1 90 ? 11.711 -6.883 -9.594 1 92.06 90 ILE B C 1
ATOM 3119 O O . ILE B 1 90 ? 11.812 -5.68 -9.352 1 92.06 90 ILE B O 1
ATOM 3123 N N . THR B 1 91 ? 12.609 -7.492 -10.344 1 88.5 91 THR B N 1
ATOM 3124 C CA . THR B 1 91 ? 13.797 -6.82 -10.859 1 88.5 91 THR B CA 1
ATOM 3125 C C . THR B 1 91 ? 13.406 -5.754 -11.875 1 88.5 91 THR B C 1
ATOM 3127 O O . THR B 1 91 ? 14.023 -4.684 -11.93 1 88.5 91 THR B O 1
ATOM 3130 N N . GLN B 1 92 ? 12.398 -6.102 -12.656 1 91.88 92 GLN B N 1
ATOM 3131 C CA . GLN B 1 92 ? 11.914 -5.121 -13.625 1 91.88 92 GLN B CA 1
ATOM 3132 C C . GLN B 1 92 ? 11.281 -3.922 -12.922 1 91.88 92 GLN B C 1
ATOM 3134 O O . GLN B 1 92 ? 11.383 -2.793 -13.406 1 91.88 92 GLN B O 1
ATOM 3139 N N . CYS B 1 93 ? 10.609 -4.148 -11.812 1 94.69 93 CYS B N 1
ATOM 3140 C CA . CYS B 1 93 ? 10.023 -3.061 -11.031 1 94.69 93 CYS B CA 1
ATOM 3141 C C . CYS B 1 93 ? 11.102 -2.096 -10.555 1 94.69 93 CYS B C 1
ATOM 3143 O O . CYS B 1 93 ? 10.898 -0.882 -10.547 1 94.69 93 CYS B O 1
ATOM 3145 N N . ALA B 1 94 ? 12.227 -2.629 -10.172 1 93.75 94 ALA B N 1
ATOM 3146 C CA . ALA B 1 94 ? 13.336 -1.799 -9.711 1 93.75 94 ALA B CA 1
ATOM 3147 C C . ALA B 1 94 ? 13.961 -1.03 -10.875 1 93.75 94 ALA B C 1
ATOM 3149 O O . ALA B 1 94 ? 14.352 0.131 -10.719 1 93.75 94 ALA B O 1
ATOM 3150 N N . GLU B 1 95 ? 14.023 -1.688 -12.023 1 94.12 95 GLU B N 1
ATOM 3151 C CA . GLU B 1 95 ? 14.641 -1.092 -13.203 1 94.12 95 GLU B CA 1
ATOM 3152 C C . GLU B 1 95 ? 13.781 0.037 -13.758 1 94.12 95 GLU B C 1
ATOM 3154 O O . GLU B 1 95 ? 14.305 1.034 -14.266 1 94.12 95 GLU B O 1
ATOM 3159 N N . ASP B 1 96 ? 12.562 -0.155 -13.703 1 97.31 96 ASP B N 1
ATOM 3160 C CA . ASP B 1 96 ? 11.602 0.808 -14.234 1 97.31 96 ASP B CA 1
ATOM 3161 C C . ASP B 1 96 ? 10.391 0.944 -13.32 1 97.31 96 ASP B C 1
ATOM 3163 O O . ASP B 1 96 ? 9.312 0.423 -13.625 1 97.31 96 ASP B O 1
ATOM 3167 N N . PRO B 1 97 ? 10.547 1.764 -12.266 1 98 97 PRO B N 1
ATOM 3168 C CA . PRO B 1 97 ? 9.461 1.886 -11.289 1 98 97 PRO B CA 1
ATOM 3169 C C . PRO B 1 97 ? 8.188 2.486 -11.883 1 98 97 PRO B C 1
ATOM 3171 O O . PRO B 1 97 ? 7.082 2.16 -11.445 1 98 97 PRO B O 1
ATOM 3174 N N . ARG B 1 98 ? 8.32 3.4 -12.852 1 98.44 98 ARG B N 1
ATOM 3175 C CA . ARG B 1 98 ? 7.145 3.963 -13.508 1 98.44 98 ARG B CA 1
ATOM 3176 C C . ARG B 1 98 ? 6.336 2.875 -14.203 1 98.44 98 ARG B C 1
ATOM 3178 O O . ARG B 1 98 ? 5.113 2.812 -14.055 1 98.44 98 ARG B O 1
ATOM 3185 N N . LEU B 1 99 ? 7.035 2.037 -14.945 1 98.19 99 LEU B N 1
ATOM 3186 C CA . LEU B 1 99 ? 6.359 0.9 -15.562 1 98.19 99 LEU B CA 1
ATOM 3187 C C . LEU B 1 99 ? 5.695 0.027 -14.5 1 98.19 99 LEU B C 1
ATOM 3189 O O . LEU B 1 99 ? 4.566 -0.436 -14.688 1 98.19 99 LEU B O 1
ATOM 3193 N N . ALA B 1 100 ? 6.406 -0.239 -13.43 1 98.5 100 ALA B N 1
ATOM 3194 C CA . ALA B 1 100 ? 5.863 -1.049 -12.344 1 98.5 100 ALA B CA 1
ATOM 3195 C C . ALA B 1 100 ? 4.574 -0.441 -11.797 1 98.5 100 ALA B C 1
ATOM 3197 O O . ALA B 1 100 ? 3.596 -1.154 -11.562 1 98.5 100 ALA B O 1
ATOM 3198 N N . ASN B 1 101 ? 4.551 0.889 -11.562 1 98.88 101 ASN B N 1
ATOM 3199 C CA . ASN B 1 101 ? 3.354 1.58 -11.094 1 98.88 101 ASN B CA 1
ATOM 3200 C C . ASN B 1 101 ? 2.197 1.423 -12.078 1 98.88 101 ASN B C 1
ATOM 3202 O O . ASN B 1 101 ? 1.064 1.157 -11.672 1 98.88 101 ASN B O 1
ATOM 3206 N N . GLU B 1 102 ? 2.477 1.546 -13.312 1 98.75 102 GLU B N 1
ATOM 3207 C CA . GLU B 1 102 ? 1.456 1.479 -14.352 1 98.75 102 GLU B CA 1
ATOM 3208 C C . GLU B 1 102 ? 0.861 0.077 -14.453 1 98.75 102 GLU B C 1
ATOM 3210 O O . GLU B 1 102 ? -0.347 -0.078 -14.648 1 98.75 102 GLU B O 1
ATOM 3215 N N . VAL B 1 103 ? 1.684 -0.925 -14.289 1 98.69 103 VAL B N 1
ATOM 3216 C CA . VAL B 1 103 ? 1.229 -2.297 -14.492 1 98.69 103 VAL B CA 1
ATOM 3217 C C . VAL B 1 103 ? 0.645 -2.848 -13.195 1 98.69 103 VAL B C 1
ATOM 3219 O O . VAL B 1 103 ? -0.527 -3.229 -13.148 1 98.69 103 VAL B O 1
ATOM 3222 N N . LEU B 1 104 ? 1.391 -2.807 -12.133 1 98.81 104 LEU B N 1
ATOM 3223 C CA . LEU B 1 104 ? 1.021 -3.512 -10.906 1 98.81 104 LEU B CA 1
ATOM 3224 C C . LEU B 1 104 ? -0.008 -2.717 -10.109 1 98.81 104 LEU B C 1
ATOM 3226 O O . LEU B 1 104 ? -0.803 -3.293 -9.367 1 98.81 104 LEU B O 1
ATOM 3230 N N . VAL B 1 105 ? 0.006 -1.376 -10.266 1 98.88 105 VAL B N 1
ATOM 3231 C CA . VAL B 1 105 ? -0.899 -0.548 -9.477 1 98.88 105 VAL B CA 1
ATOM 3232 C C . VAL B 1 105 ? -2.1 -0.137 -10.328 1 98.88 105 VAL B C 1
ATOM 3234 O O . VAL B 1 105 ? -3.219 -0.604 -10.102 1 98.88 105 VAL B O 1
ATOM 3237 N N . ASP B 1 106 ? -1.83 0.585 -11.414 1 98.88 106 ASP B N 1
ATOM 3238 C CA . ASP B 1 106 ? -2.918 1.073 -12.258 1 98.88 106 ASP B CA 1
ATOM 3239 C C . ASP B 1 106 ? -3.611 -0.08 -12.977 1 98.88 106 ASP B C 1
ATOM 3241 O O . ASP B 1 106 ? -4.84 -0.103 -13.086 1 98.88 106 ASP B O 1
ATOM 3245 N N . GLY B 1 107 ? -2.828 -0.992 -13.555 1 98.94 107 GLY B N 1
ATOM 3246 C CA . GLY B 1 107 ? -3.406 -2.15 -14.219 1 98.94 107 GLY B CA 1
ATOM 3247 C C . GLY B 1 107 ? -4.266 -2.994 -13.297 1 98.94 107 GLY B C 1
ATOM 3248 O O . GLY B 1 107 ? -5.363 -3.416 -13.672 1 98.94 107 GLY B O 1
ATOM 3249 N N . THR B 1 108 ? -3.758 -3.291 -12.086 1 98.94 108 THR B N 1
ATOM 3250 C CA . THR B 1 108 ? -4.531 -4.051 -11.109 1 98.94 108 THR B CA 1
ATOM 3251 C C . THR B 1 108 ? -5.789 -3.287 -10.711 1 98.94 108 THR B C 1
ATOM 3253 O O . THR B 1 108 ? -6.859 -3.881 -10.555 1 98.94 108 THR B O 1
ATOM 3256 N N . PHE B 1 109 ? -5.676 -1.949 -10.531 1 98.94 109 PHE B N 1
ATOM 3257 C CA . PHE B 1 109 ? -6.848 -1.131 -10.25 1 98.94 109 PHE B CA 1
ATOM 3258 C C . PHE B 1 109 ? -7.906 -1.304 -11.328 1 98.94 109 PHE B C 1
ATOM 3260 O O . PHE B 1 109 ? -9.094 -1.429 -11.031 1 98.94 109 PHE B O 1
ATOM 3267 N N . ASN B 1 110 ? -7.465 -1.293 -12.633 1 98.94 110 ASN B N 1
ATOM 3268 C CA . ASN B 1 110 ? -8.391 -1.521 -13.734 1 98.94 110 ASN B CA 1
ATOM 3269 C C . ASN B 1 110 ? -9.148 -2.836 -13.562 1 98.94 110 ASN B C 1
ATOM 3271 O O . ASN B 1 110 ? -10.359 -2.896 -13.797 1 98.94 110 ASN B O 1
ATOM 3275 N N . VAL B 1 111 ? -8.477 -3.877 -13.164 1 99 111 VAL B N 1
ATOM 3276 C CA . VAL B 1 111 ? -9.062 -5.203 -13 1 99 111 VAL B CA 1
ATOM 3277 C C . VAL B 1 111 ? -10.078 -5.18 -11.859 1 99 111 VAL B C 1
ATOM 3279 O O . VAL B 1 111 ? -11.203 -5.664 -12.008 1 99 111 VAL B O 1
ATOM 3282 N N . VAL B 1 112 ? -9.703 -4.613 -10.719 1 98.94 112 VAL B N 1
ATOM 3283 C CA . VAL B 1 112 ? -10.547 -4.582 -9.531 1 98.94 112 VAL B CA 1
ATOM 3284 C C . VAL B 1 112 ? -11.789 -3.734 -9.805 1 98.94 112 VAL B C 1
ATOM 3286 O O . VAL B 1 112 ? -12.906 -4.137 -9.477 1 98.94 112 VAL B O 1
ATOM 3289 N N . GLU B 1 113 ? -11.562 -2.559 -10.406 1 98.94 113 GLU B N 1
ATOM 3290 C CA . GLU B 1 113 ? -12.672 -1.663 -10.727 1 98.94 113 GLU B CA 1
ATOM 3291 C C . GLU B 1 113 ? -13.648 -2.318 -11.695 1 98.94 113 GLU B C 1
ATOM 3293 O O . GLU B 1 113 ? -14.859 -2.268 -11.492 1 98.94 113 GLU B O 1
ATOM 3298 N N . ALA B 1 114 ? -13.109 -2.934 -12.75 1 98.94 114 ALA B N 1
ATOM 3299 C CA . ALA B 1 114 ? -13.953 -3.609 -13.734 1 98.94 114 ALA B CA 1
ATOM 3300 C C . ALA B 1 114 ? -14.742 -4.742 -13.094 1 98.94 114 ALA B C 1
ATOM 3302 O O . ALA B 1 114 ? -15.922 -4.934 -13.398 1 98.94 114 ALA B O 1
ATOM 3303 N N . ALA B 1 115 ? -14.117 -5.523 -12.234 1 98.94 115 ALA B N 1
ATOM 3304 C CA . ALA B 1 115 ? -14.781 -6.629 -11.555 1 98.94 115 ALA B CA 1
ATOM 3305 C C . ALA B 1 115 ? -15.945 -6.129 -10.703 1 98.94 115 ALA B C 1
ATOM 3307 O O . ALA B 1 115 ? -17.047 -6.695 -10.75 1 98.94 115 ALA B O 1
ATOM 3308 N N . ALA B 1 116 ? -15.695 -5.094 -9.93 1 98.81 116 ALA B N 1
ATOM 3309 C CA . ALA B 1 116 ? -16.734 -4.523 -9.086 1 98.81 116 ALA B CA 1
ATOM 3310 C C . ALA B 1 116 ? -17.906 -4.027 -9.93 1 98.81 116 ALA B C 1
ATOM 3312 O O . ALA B 1 116 ? -19.078 -4.281 -9.602 1 98.81 116 ALA B O 1
ATOM 3313 N N . GLU B 1 117 ? -17.609 -3.342 -11.023 1 98.62 117 GLU B N 1
ATOM 3314 C CA . GLU B 1 117 ? -18.625 -2.762 -11.883 1 98.62 117 GLU B CA 1
ATOM 3315 C C . GLU B 1 117 ? -19.438 -3.85 -12.586 1 98.62 117 GLU B C 1
ATOM 3317 O O . GLU B 1 117 ? -20.641 -3.695 -12.805 1 98.62 117 GLU B O 1
ATOM 3322 N N . ALA B 1 118 ? -18.781 -4.922 -12.914 1 98.69 118 ALA B N 1
ATOM 3323 C CA . ALA B 1 118 ? -19.406 -5.977 -13.703 1 98.69 118 ALA B CA 1
ATOM 3324 C C . ALA B 1 118 ? -20.172 -6.945 -12.805 1 98.69 118 ALA B C 1
ATOM 3326 O O . ALA B 1 118 ? -20.891 -7.824 -13.297 1 98.69 118 ALA B O 1
ATOM 3327 N N . GLY B 1 119 ? -20.016 -6.793 -11.484 1 98.25 119 GLY B N 1
ATOM 3328 C CA . GLY B 1 119 ? -20.672 -7.707 -10.57 1 98.25 119 GLY B CA 1
ATOM 3329 C C . GLY B 1 119 ? -20.047 -9.086 -10.539 1 98.25 119 GLY B C 1
ATOM 3330 O O . GLY B 1 119 ? -20.75 -10.094 -10.438 1 98.25 119 GLY B O 1
ATOM 3331 N N . VAL B 1 120 ? -18.75 -9.211 -10.797 1 98.75 120 VAL B N 1
ATOM 3332 C CA . VAL B 1 120 ? -18 -10.461 -10.641 1 98.75 120 VAL B CA 1
ATOM 3333 C C . VAL B 1 120 ? -18.25 -11.047 -9.25 1 98.75 120 VAL B C 1
ATOM 3335 O O . VAL B 1 120 ? -18.281 -10.312 -8.258 1 98.75 120 VAL B O 1
ATOM 3338 N N . LYS B 1 121 ? -18.438 -12.328 -9.211 1 98.75 121 LYS B N 1
ATOM 3339 C CA . LYS B 1 121 ? -18.781 -12.961 -7.941 1 98.75 121 LYS B CA 1
ATOM 3340 C C . LYS B 1 121 ? -17.594 -13.008 -6.996 1 98.75 121 LYS B C 1
ATOM 3342 O O . LYS B 1 121 ? -17.75 -12.844 -5.785 1 98.75 121 LYS B O 1
ATOM 3347 N N . LYS B 1 122 ? -16.391 -13.25 -7.543 1 98.88 122 LYS B N 1
ATOM 3348 C CA . LYS B 1 122 ? -15.211 -13.32 -6.688 1 98.88 122 LYS B CA 1
ATOM 3349 C C . LYS B 1 122 ? -13.938 -13.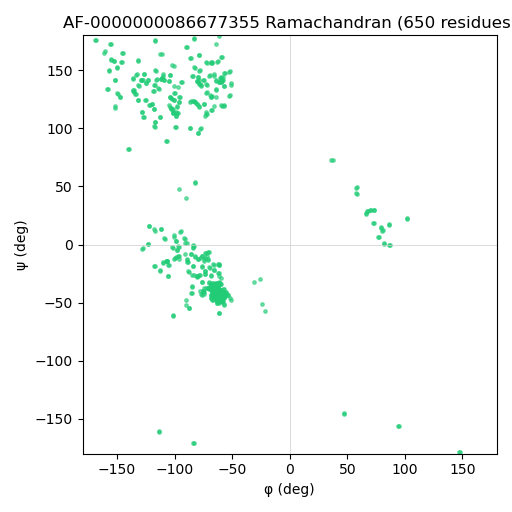078 -7.488 1 98.88 122 LYS B C 1
ATOM 3351 O O . LYS B 1 122 ? -13.781 -13.602 -8.594 1 98.88 122 LYS B O 1
ATOM 3356 N N . VAL B 1 123 ? -13.078 -12.266 -6.973 1 98.94 123 VAL B N 1
ATOM 3357 C CA . VAL B 1 123 ? -11.742 -12.047 -7.523 1 98.94 123 VAL B CA 1
ATOM 3358 C C . VAL B 1 123 ? -10.719 -12.836 -6.711 1 98.94 123 VAL B C 1
ATOM 3360 O O . VAL B 1 123 ? -10.688 -12.742 -5.48 1 98.94 123 VAL B O 1
ATOM 3363 N N . ILE B 1 124 ? -9.914 -13.703 -7.332 1 99 124 ILE B N 1
ATOM 3364 C CA . ILE B 1 124 ? -8.742 -14.32 -6.73 1 99 124 ILE B CA 1
ATOM 3365 C C . ILE B 1 124 ? -7.477 -13.609 -7.211 1 99 124 ILE B C 1
ATOM 3367 O O . ILE B 1 124 ? -7.148 -13.641 -8.398 1 99 124 ILE B O 1
ATOM 3371 N N . ALA B 1 125 ? -6.844 -12.969 -6.285 1 98.94 125 ALA B N 1
ATOM 3372 C CA . ALA B 1 125 ? -5.73 -12.094 -6.656 1 98.94 125 ALA B CA 1
ATOM 3373 C C . ALA B 1 125 ? -4.402 -12.664 -6.164 1 98.94 125 ALA B C 1
ATOM 3375 O O . ALA B 1 125 ? -4.324 -13.211 -5.062 1 98.94 125 ALA B O 1
ATOM 3376 N N . SER B 1 126 ? -3.416 -12.477 -7.008 1 98.75 126 SER B N 1
ATOM 3377 C CA . SER B 1 126 ? -2.061 -12.852 -6.621 1 98.75 126 SER B CA 1
ATOM 3378 C C . SER B 1 126 ? -1.407 -11.766 -5.773 1 98.75 126 SER B C 1
ATOM 3380 O O . SER B 1 126 ? -1.339 -10.609 -6.188 1 98.75 126 SER B O 1
ATOM 3382 N N . SER B 1 127 ? -1.007 -12.109 -4.652 1 98.81 127 SER B N 1
ATOM 3383 C CA . SER B 1 127 ? -0.089 -11.312 -3.842 1 98.81 127 SER B CA 1
ATOM 3384 C C . SER B 1 127 ? 1.251 -12.023 -3.672 1 98.81 127 SER B C 1
ATOM 3386 O O . SER B 1 127 ? 1.689 -12.758 -4.559 1 98.81 127 SER B O 1
ATOM 3388 N N . SER B 1 128 ? 2.029 -11.641 -2.689 1 98.44 128 SER B N 1
ATOM 3389 C CA . SER B 1 128 ? 3.402 -12.133 -2.625 1 98.44 128 SER B CA 1
ATOM 3390 C C . SER B 1 128 ? 3.943 -12.07 -1.199 1 98.44 128 SER B C 1
ATOM 3392 O O . SER B 1 128 ? 3.574 -11.188 -0.424 1 98.44 128 SER B O 1
ATOM 3394 N N . ALA B 1 129 ? 4.844 -13.023 -0.94 1 97.94 129 ALA B N 1
ATOM 3395 C CA . ALA B 1 129 ? 5.605 -12.961 0.306 1 97.94 129 ALA B CA 1
ATOM 3396 C C . ALA B 1 129 ? 6.438 -11.688 0.381 1 97.94 129 ALA B C 1
ATOM 3398 O O . ALA B 1 129 ? 6.875 -11.289 1.462 1 97.94 129 ALA B O 1
ATOM 3399 N N . SER B 1 130 ? 6.664 -11 -0.757 1 97.44 130 SER B N 1
ATOM 3400 C CA . SER B 1 130 ? 7.457 -9.781 -0.797 1 97.44 130 SER B CA 1
ATOM 3401 C C . SER B 1 130 ? 6.824 -8.68 0.054 1 97.44 130 SER B C 1
ATOM 3403 O O . SER B 1 130 ? 7.492 -7.711 0.418 1 97.44 130 SER B O 1
ATOM 3405 N N . VAL B 1 131 ? 5.531 -8.82 0.41 1 98.56 131 VAL B N 1
ATOM 3406 C CA . VAL B 1 131 ? 4.859 -7.816 1.23 1 98.56 131 VAL B CA 1
ATOM 3407 C C . VAL B 1 131 ? 5.535 -7.727 2.596 1 98.56 131 VAL B C 1
ATOM 3409 O O . VAL B 1 131 ? 5.562 -6.66 3.213 1 98.56 131 VAL B O 1
ATOM 3412 N N . TYR B 1 132 ? 6.199 -8.797 3.008 1 98.25 132 TYR B N 1
ATOM 3413 C CA . TYR B 1 132 ? 6.742 -8.867 4.363 1 98.25 132 TYR B CA 1
ATOM 3414 C C . TYR B 1 132 ? 8.148 -8.297 4.418 1 98.25 132 TYR B C 1
ATOM 3416 O O . TYR B 1 132 ? 8.656 -7.984 5.496 1 98.25 132 TYR B O 1
ATOM 3424 N N . GLY B 1 133 ? 8.812 -8.102 3.273 1 97 133 GLY B N 1
ATOM 3425 C CA . GLY B 1 133 ? 10.25 -7.91 3.375 1 97 133 GLY B CA 1
ATOM 3426 C C . GLY B 1 133 ? 10.93 -8.93 4.27 1 97 133 GLY B C 1
ATOM 3427 O O . GLY B 1 133 ? 10.633 -10.125 4.191 1 97 133 GLY B O 1
ATOM 3428 N N . LEU B 1 134 ? 11.922 -8.531 4.945 1 96.31 134 LEU B N 1
ATOM 3429 C CA . LEU B 1 134 ? 12.477 -9.438 5.941 1 96.31 134 LEU B CA 1
ATOM 3430 C C . LEU B 1 134 ? 11.609 -9.469 7.195 1 96.31 134 LEU B C 1
ATOM 3432 O O . LEU B 1 134 ? 11.711 -8.586 8.047 1 96.31 134 LEU B O 1
ATOM 3436 N N . ALA B 1 135 ? 10.789 -10.508 7.312 1 97.69 135 ALA B N 1
ATOM 3437 C CA . ALA B 1 135 ? 9.891 -10.664 8.453 1 97.69 135 ALA B CA 1
ATOM 3438 C C . ALA B 1 135 ? 10.672 -10.734 9.766 1 97.69 135 ALA B C 1
ATOM 3440 O O . ALA B 1 135 ? 11.875 -11.008 9.758 1 97.69 135 ALA B O 1
ATOM 3441 N N . GLU B 1 136 ? 10 -10.5 10.867 1 97.75 136 GLU B N 1
ATOM 3442 C CA . GLU B 1 136 ? 10.625 -10.508 12.188 1 97.75 136 GLU B CA 1
ATOM 3443 C C . GLU B 1 136 ? 10.242 -11.758 12.977 1 97.75 136 GLU B C 1
ATOM 3445 O O . GLU B 1 136 ? 10.859 -12.078 13.992 1 97.75 136 GLU B O 1
ATOM 3450 N N . GLN B 1 137 ? 9.25 -12.414 12.484 1 98 137 GLN B N 1
ATOM 3451 C CA . GLN B 1 137 ? 8.742 -13.609 13.156 1 98 137 GLN B CA 1
ATOM 3452 C C . GLN B 1 137 ? 8.57 -14.758 12.172 1 98 137 GLN B C 1
ATOM 3454 O O . GLN B 1 137 ? 8.086 -14.562 11.055 1 98 137 GLN B O 1
ATOM 3459 N N . PHE B 1 138 ? 9 -15.992 12.641 1 98.25 138 PHE B N 1
ATOM 3460 C CA . PHE B 1 138 ? 8.914 -17.188 11.812 1 98.25 138 PHE B CA 1
ATOM 3461 C C . PHE B 1 138 ? 8.305 -18.344 12.602 1 98.25 138 PHE B C 1
ATOM 3463 O O . PHE B 1 138 ? 8.594 -18.516 13.781 1 98.25 138 PHE B O 1
ATOM 3470 N N . PRO B 1 139 ? 7.605 -19.188 12.062 1 98.62 139 PRO B N 1
ATOM 3471 C CA . PRO B 1 139 ? 7.023 -18.922 10.75 1 98.62 139 PRO B CA 1
ATOM 3472 C C . PRO B 1 139 ? 6.18 -17.641 10.719 1 98.62 139 PRO B C 1
ATOM 3474 O O . PRO B 1 139 ? 5.609 -17.25 11.742 1 98.62 139 PRO B O 1
ATOM 3477 N N . THR B 1 140 ? 6.141 -16.938 9.609 1 98.81 140 THR B N 1
ATOM 3478 C CA . THR B 1 140 ? 5.492 -15.633 9.438 1 98.81 140 THR B CA 1
ATOM 3479 C C . THR B 1 140 ? 4.004 -15.812 9.156 1 98.81 140 THR B C 1
ATOM 3481 O O . THR B 1 140 ? 3.621 -16.5 8.211 1 98.81 140 THR B O 1
ATOM 3484 N N . THR B 1 141 ? 3.143 -15.234 9.938 1 98.75 141 THR B N 1
ATOM 3485 C CA . THR B 1 141 ? 1.702 -15.305 9.719 1 98.75 141 THR B CA 1
ATOM 3486 C C . THR B 1 141 ? 1.237 -14.156 8.828 1 98.75 141 THR B C 1
ATOM 3488 O O . THR B 1 141 ? 1.993 -13.211 8.57 1 98.75 141 THR B O 1
ATOM 3491 N N . GLU B 1 142 ? 0.006 -14.195 8.383 1 98.69 142 GLU B N 1
ATOM 3492 C CA . GLU B 1 142 ? -0.552 -13.195 7.484 1 98.69 142 GLU B CA 1
ATOM 3493 C C . GLU B 1 142 ? -0.76 -11.867 8.203 1 98.69 142 GLU B C 1
ATOM 3495 O O . GLU B 1 142 ? -1.008 -10.836 7.566 1 98.69 142 GLU B O 1
ATOM 3500 N N . ARG B 1 143 ? -0.561 -11.82 9.484 1 97.94 143 ARG B N 1
ATOM 3501 C CA . ARG B 1 143 ? -0.799 -10.609 10.266 1 97.94 143 ARG B CA 1
ATOM 3502 C C . ARG B 1 143 ? 0.493 -9.828 10.469 1 97.94 143 ARG B C 1
ATOM 3504 O O . ARG B 1 143 ? 0.469 -8.703 10.969 1 97.94 143 ARG B O 1
ATOM 3511 N N . HIS B 1 144 ? 1.637 -10.438 10.109 1 98.56 144 HIS B N 1
ATOM 3512 C CA . HIS B 1 144 ? 2.904 -9.727 10.195 1 98.56 144 HIS B CA 1
ATOM 3513 C C . HIS B 1 144 ? 2.871 -8.445 9.367 1 98.56 144 HIS B C 1
ATOM 3515 O O . HIS B 1 144 ? 2.352 -8.438 8.25 1 98.56 144 HIS B O 1
ATOM 3521 N N . HIS B 1 145 ? 3.381 -7.309 9.883 1 98.12 145 HIS B N 1
ATOM 3522 C CA . HIS B 1 145 ? 3.338 -6.02 9.195 1 98.12 145 HIS B CA 1
ATOM 3523 C C . HIS B 1 145 ? 4.227 -6.023 7.957 1 98.12 145 HIS B C 1
ATOM 3525 O O . HIS B 1 145 ? 5.18 -6.805 7.875 1 98.12 145 HIS B O 1
ATOM 3531 N N . PRO B 1 146 ? 3.973 -5.18 7.016 1 98.31 146 PRO B N 1
ATOM 3532 C CA . PRO B 1 146 ? 4.719 -5.148 5.754 1 98.31 146 PRO B CA 1
ATOM 3533 C C . PRO B 1 146 ? 5.863 -4.137 5.77 1 98.31 146 PRO B C 1
ATOM 3535 O O . PRO B 1 146 ? 6.449 -3.848 4.727 1 98.31 146 PRO B O 1
ATOM 3538 N N . TYR B 1 147 ? 6.23 -3.566 6.867 1 98.06 147 TYR B N 1
ATOM 3539 C CA . TYR B 1 147 ? 6.992 -2.322 6.902 1 98.06 147 TYR B CA 1
ATOM 3540 C C . TYR B 1 147 ? 8.484 -2.59 6.727 1 98.06 147 TYR B C 1
ATOM 3542 O O . TYR B 1 147 ? 9.273 -1.655 6.582 1 98.06 147 TYR B O 1
ATOM 3550 N N . ASN B 1 148 ? 8.875 -3.922 6.594 1 97.31 148 ASN B N 1
ATOM 3551 C CA . ASN B 1 148 ? 10.266 -4.246 6.301 1 97.31 148 ASN B CA 1
ATOM 3552 C C . ASN B 1 148 ? 10.484 -4.465 4.809 1 97.31 148 ASN B C 1
ATOM 3554 O O . ASN B 1 148 ? 11.609 -4.727 4.379 1 97.31 148 ASN B O 1
ATOM 3558 N N . ASN B 1 149 ? 9.484 -4.387 4.027 1 97.12 149 ASN B N 1
ATOM 3559 C CA . ASN B 1 149 ? 9.641 -4.445 2.58 1 97.12 149 ASN B CA 1
ATOM 3560 C C . ASN B 1 149 ? 10.273 -3.172 2.029 1 97.12 149 ASN B C 1
ATOM 3562 O O . ASN B 1 149 ? 9.828 -2.066 2.344 1 97.12 149 ASN B O 1
ATOM 3566 N N . ASP B 1 150 ? 11.281 -3.338 1.206 1 96.19 150 ASP B N 1
ATOM 3567 C CA . ASP B 1 150 ? 11.914 -2.172 0.6 1 96.19 150 ASP B CA 1
ATOM 3568 C C . ASP B 1 150 ? 11.875 -2.254 -0.925 1 96.19 150 ASP B C 1
ATOM 3570 O O . ASP B 1 150 ? 12.648 -1.588 -1.608 1 96.19 150 ASP B O 1
ATOM 3574 N N . THR B 1 151 ? 11.039 -3.131 -1.502 1 96.69 151 THR B N 1
ATOM 3575 C CA . THR B 1 151 ? 10.883 -3.234 -2.947 1 96.69 151 THR B CA 1
ATOM 3576 C C . THR B 1 151 ? 9.578 -2.578 -3.4 1 96.69 151 THR B C 1
ATOM 3578 O O . THR B 1 151 ? 8.562 -2.656 -2.705 1 96.69 151 THR B O 1
ATOM 3581 N N . PHE B 1 152 ? 9.648 -1.978 -4.609 1 98.06 152 PHE B N 1
ATOM 3582 C CA . PHE B 1 152 ? 8.43 -1.411 -5.176 1 98.06 152 PHE B CA 1
ATOM 3583 C C . PHE B 1 152 ? 7.41 -2.506 -5.469 1 98.06 152 PHE B C 1
ATOM 3585 O O . PHE B 1 152 ? 6.207 -2.291 -5.32 1 98.06 152 PHE B O 1
ATOM 3592 N N . TYR B 1 153 ? 7.887 -3.699 -5.871 1 98 153 TYR B N 1
ATOM 3593 C CA . TYR B 1 153 ? 7.035 -4.855 -6.125 1 98 153 TYR B CA 1
ATOM 3594 C C . TYR B 1 153 ? 6.207 -5.207 -4.895 1 98 153 TYR B C 1
ATOM 3596 O O . TYR B 1 153 ? 4.98 -5.312 -4.977 1 98 153 TYR B O 1
ATOM 3604 N N . GLY B 1 154 ? 6.859 -5.359 -3.701 1 98.12 154 GLY B N 1
ATOM 3605 C CA . GLY B 1 154 ? 6.148 -5.656 -2.467 1 98.12 154 GLY B CA 1
ATOM 3606 C C . GLY B 1 154 ? 5.172 -4.57 -2.062 1 98.12 154 GLY B C 1
ATOM 3607 O O . GLY B 1 154 ? 4.074 -4.863 -1.579 1 98.12 154 GLY B O 1
ATOM 3608 N N . ALA B 1 155 ? 5.566 -3.328 -2.283 1 98.62 155 ALA B N 1
ATOM 3609 C CA . ALA B 1 155 ? 4.676 -2.211 -1.977 1 98.62 155 ALA B CA 1
ATOM 3610 C C . ALA B 1 155 ? 3.418 -2.26 -2.838 1 98.62 155 ALA B C 1
ATOM 3612 O O . ALA B 1 155 ? 2.311 -2.037 -2.342 1 98.62 155 ALA B O 1
ATOM 3613 N N . ALA B 1 156 ? 3.627 -2.557 -4.117 1 98.88 156 ALA B N 1
ATOM 3614 C CA . ALA B 1 156 ? 2.496 -2.637 -5.035 1 98.88 156 ALA B CA 1
ATOM 3615 C C . ALA B 1 156 ? 1.553 -3.771 -4.648 1 98.88 156 ALA B C 1
ATOM 3617 O O . ALA B 1 156 ? 0.33 -3.607 -4.676 1 98.88 156 ALA B O 1
ATOM 3618 N N . LYS B 1 157 ? 2.102 -4.898 -4.312 1 98.88 157 LYS B N 1
ATOM 3619 C CA . LYS B 1 157 ? 1.266 -6.035 -3.941 1 98.88 157 LYS B CA 1
ATOM 3620 C C . LYS B 1 157 ? 0.503 -5.758 -2.648 1 98.88 157 LYS B C 1
ATOM 3622 O O . LYS B 1 157 ? -0.67 -6.113 -2.525 1 98.88 157 LYS B O 1
ATOM 3627 N N . ALA B 1 158 ? 1.146 -5.152 -1.649 1 98.88 158 ALA B N 1
ATOM 3628 C CA . ALA B 1 158 ? 0.443 -4.754 -0.433 1 98.88 158 ALA B CA 1
ATOM 3629 C C . ALA B 1 158 ? -0.685 -3.773 -0.749 1 98.88 158 ALA B C 1
ATOM 3631 O O . ALA B 1 158 ? -1.773 -3.867 -0.177 1 98.88 158 ALA B O 1
ATOM 3632 N N . PHE B 1 159 ? -0.396 -2.904 -1.627 1 98.94 159 PHE B N 1
ATOM 3633 C CA . PHE B 1 159 ? -1.41 -1.946 -2.049 1 98.94 159 PHE B CA 1
ATOM 3634 C C . PHE B 1 159 ? -2.58 -2.656 -2.721 1 98.94 159 PHE B C 1
ATOM 3636 O O . PHE B 1 159 ? -3.738 -2.289 -2.51 1 98.94 159 PHE B O 1
ATOM 3643 N N . ASN B 1 160 ? -2.309 -3.617 -3.604 1 98.94 160 ASN B N 1
ATOM 3644 C CA . ASN B 1 160 ? -3.363 -4.387 -4.254 1 98.94 160 ASN B CA 1
ATOM 3645 C C . ASN B 1 160 ? -4.309 -5.02 -3.236 1 98.94 160 ASN B C 1
ATOM 3647 O O . ASN B 1 160 ? -5.527 -5.008 -3.422 1 98.94 160 ASN B O 1
ATOM 3651 N N . GLU B 1 161 ? -3.752 -5.602 -2.143 1 98.94 161 GLU B N 1
ATOM 3652 C CA . GLU B 1 161 ? -4.578 -6.16 -1.077 1 98.94 161 GLU B CA 1
ATOM 3653 C C . GLU B 1 161 ? -5.492 -5.098 -0.474 1 98.94 161 GLU B C 1
ATOM 3655 O O . GLU B 1 161 ? -6.68 -5.344 -0.259 1 98.94 161 GLU B O 1
ATOM 3660 N N . GLY B 1 162 ? -4.891 -3.91 -0.182 1 98.75 162 GLY B N 1
ATOM 3661 C CA . GLY B 1 162 ? -5.676 -2.812 0.356 1 98.75 162 GLY B CA 1
ATOM 3662 C C . GLY B 1 162 ? -6.77 -2.344 -0.587 1 98.75 162 GLY B C 1
ATOM 3663 O O . GLY B 1 162 ? -7.867 -1.993 -0.148 1 98.75 162 GLY B O 1
ATOM 3664 N N . THR B 1 163 ? -6.48 -2.312 -1.868 1 98.88 163 THR B N 1
ATOM 3665 C CA . THR B 1 163 ? -7.461 -1.926 -2.879 1 98.88 163 THR B CA 1
ATOM 3666 C C . THR B 1 163 ? -8.633 -2.906 -2.904 1 98.88 163 THR B C 1
ATOM 3668 O O . THR B 1 163 ? -9.789 -2.496 -2.881 1 98.88 163 THR B O 1
ATOM 3671 N N . LEU B 1 164 ? -8.312 -4.164 -2.893 1 98.88 164 LEU B N 1
ATOM 3672 C CA . LEU B 1 164 ? -9.352 -5.191 -2.869 1 98.88 164 LEU B CA 1
ATOM 3673 C C . LEU B 1 164 ? -10.234 -5.043 -1.635 1 98.88 164 LEU B C 1
ATOM 3675 O O . LEU B 1 164 ? -11.469 -5.074 -1.739 1 98.88 164 LEU B O 1
ATOM 3679 N N . ARG B 1 165 ? -9.625 -4.883 -0.496 1 98.19 165 ARG B N 1
ATOM 3680 C CA . ARG B 1 165 ? -10.375 -4.75 0.748 1 98.19 165 ARG B CA 1
ATOM 3681 C C . ARG B 1 165 ? -11.258 -3.508 0.722 1 98.19 165 ARG B C 1
ATOM 3683 O O . ARG B 1 165 ? -12.398 -3.541 1.194 1 98.19 165 ARG B O 1
ATOM 3690 N N . SER B 1 166 ? -10.719 -2.402 0.189 1 97.62 166 SER B N 1
ATOM 3691 C CA . SER B 1 166 ? -11.508 -1.178 0.099 1 97.62 166 SER B CA 1
ATOM 3692 C C . SER B 1 166 ? -12.719 -1.366 -0.807 1 97.62 166 SER B C 1
ATOM 3694 O O . SER B 1 166 ? -13.812 -0.889 -0.495 1 97.62 166 SER B O 1
ATOM 3696 N N . PHE B 1 167 ? -12.555 -2.045 -1.938 1 98.25 167 PHE B N 1
ATOM 3697 C CA . PHE B 1 167 ? -13.656 -2.273 -2.857 1 98.25 167 PHE B CA 1
ATOM 3698 C C . PHE B 1 167 ? -14.664 -3.252 -2.264 1 98.25 167 PHE B C 1
ATOM 3700 O O . PHE B 1 167 ? -15.859 -3.17 -2.547 1 98.25 167 PHE B O 1
ATOM 3707 N N . HIS B 1 168 ? -14.188 -4.207 -1.469 1 97.81 168 HIS B N 1
ATOM 3708 C CA . HIS B 1 168 ? -15.109 -5.059 -0.731 1 97.81 168 HIS B CA 1
ATOM 3709 C C . HIS B 1 168 ? -15.992 -4.234 0.203 1 97.81 168 HIS B C 1
ATOM 3711 O O . HIS B 1 168 ? -17.203 -4.43 0.249 1 97.81 168 HIS B O 1
ATOM 3717 N N . ALA B 1 169 ? -15.383 -3.352 0.902 1 95.88 169 ALA B N 1
ATOM 3718 C CA . ALA B 1 169 ? -16.094 -2.518 1.87 1 95.88 169 ALA B CA 1
ATOM 3719 C C . ALA B 1 169 ? -17.047 -1.564 1.171 1 95.88 169 ALA B C 1
ATOM 3721 O O . ALA B 1 169 ? -18.172 -1.363 1.631 1 95.88 169 ALA B O 1
ATOM 3722 N N . MET B 1 170 ? -16.625 -0.998 0.057 1 94.94 170 MET B N 1
ATOM 3723 C CA . MET B 1 170 ? -17.375 0.068 -0.6 1 94.94 170 MET B CA 1
ATOM 3724 C C . MET B 1 170 ? -18.453 -0.51 -1.52 1 94.94 170 MET B C 1
ATOM 3726 O O . MET B 1 170 ? -19.516 0.08 -1.68 1 94.94 170 MET B O 1
ATOM 3730 N N . LYS B 1 171 ? -18.125 -1.641 -2.158 1 95.81 171 LYS B N 1
ATOM 3731 C CA . LYS B 1 171 ? -18.953 -2.08 -3.268 1 95.81 171 LYS B CA 1
ATOM 3732 C C . LYS B 1 171 ? -19.391 -3.531 -3.09 1 95.81 171 LYS B C 1
ATOM 3734 O O . LYS B 1 171 ? -20.141 -4.07 -3.914 1 95.81 171 LYS B O 1
ATOM 3739 N N . GLY B 1 172 ? -18.938 -4.188 -2.064 1 97.12 172 GLY B N 1
ATOM 3740 C CA . GLY B 1 172 ? -19.344 -5.559 -1.791 1 97.12 172 GLY B CA 1
ATOM 3741 C C . GLY B 1 172 ? -18.609 -6.578 -2.648 1 97.12 172 GLY B C 1
ATOM 3742 O O . GLY B 1 172 ? -19.031 -7.73 -2.742 1 97.12 172 GLY B O 1
ATOM 3743 N N . LEU B 1 173 ? -17.516 -6.207 -3.312 1 98.38 173 LEU B N 1
ATOM 3744 C CA . LEU B 1 173 ? -16.75 -7.117 -4.164 1 98.38 173 LEU B CA 1
ATOM 3745 C C . LEU B 1 173 ? -16.078 -8.203 -3.33 1 98.38 173 LEU B C 1
ATOM 3747 O O . LEU B 1 173 ? -15.227 -7.914 -2.494 1 98.38 173 LEU B O 1
ATOM 3751 N N . ASP B 1 174 ? -16.438 -9.461 -3.508 1 98.81 174 ASP B N 1
ATOM 3752 C CA . ASP B 1 174 ? -15.773 -10.57 -2.828 1 98.81 174 ASP B CA 1
ATOM 3753 C C . ASP B 1 174 ? -14.414 -10.859 -3.455 1 98.81 174 ASP B C 1
ATOM 3755 O O . ASP B 1 174 ? -14.258 -10.812 -4.676 1 98.81 174 ASP B O 1
ATOM 3759 N N . TYR B 1 175 ? -13.445 -11.188 -2.57 1 98.81 175 TYR B N 1
ATOM 3760 C CA . TYR B 1 175 ? -12.102 -11.484 -3.062 1 98.81 175 TYR B CA 1
ATOM 3761 C C . TYR B 1 175 ? -11.352 -12.383 -2.09 1 98.81 175 TYR B C 1
ATOM 3763 O O . TYR B 1 175 ? -11.75 -12.531 -0.933 1 98.81 175 TYR B O 1
ATOM 3771 N N . VAL B 1 176 ? -10.336 -13.047 -2.586 1 98.88 176 VAL B N 1
ATOM 3772 C CA . VAL B 1 176 ? -9.266 -13.688 -1.823 1 98.88 176 VAL B CA 1
ATOM 3773 C C . VAL B 1 176 ? -7.914 -13.352 -2.445 1 98.88 176 VAL B C 1
ATOM 3775 O O . VAL B 1 176 ? -7.762 -13.383 -3.668 1 98.88 176 VAL B O 1
ATOM 3778 N N . ALA B 1 177 ? -7.012 -12.898 -1.634 1 98.94 177 ALA B N 1
ATOM 3779 C CA . ALA B 1 177 ? -5.641 -12.695 -2.104 1 98.94 177 ALA B CA 1
ATOM 3780 C C . ALA B 1 177 ? -4.711 -13.781 -1.577 1 98.94 177 ALA B C 1
ATOM 3782 O O . ALA B 1 177 ? -4.844 -14.219 -0.431 1 98.94 177 ALA B O 1
ATOM 3783 N N . LEU B 1 178 ? -3.822 -14.219 -2.398 1 99 178 LEU B N 1
ATOM 3784 C CA . LEU B 1 178 ? -2.904 -15.312 -2.072 1 99 178 LEU B CA 1
ATOM 3785 C C . LEU B 1 178 ? -1.458 -14.828 -2.104 1 99 178 LEU B C 1
ATOM 3787 O O . LEU B 1 178 ? -0.963 -14.398 -3.148 1 99 178 LEU B O 1
ATOM 3791 N N . ARG B 1 179 ? -0.776 -14.852 -0.991 1 98.94 179 ARG B N 1
ATOM 3792 C CA . ARG B 1 179 ? 0.634 -14.484 -0.907 1 98.94 179 ARG B CA 1
ATOM 3793 C C . ARG B 1 179 ? 1.529 -15.68 -1.222 1 98.94 179 ARG B C 1
ATOM 3795 O O . ARG B 1 179 ? 1.776 -16.516 -0.357 1 98.94 179 ARG B O 1
ATOM 3802 N N . TYR B 1 180 ? 2.023 -15.688 -2.453 1 98.75 180 TYR B N 1
ATOM 3803 C CA . TYR B 1 180 ? 2.877 -16.781 -2.898 1 98.75 180 TYR B CA 1
ATOM 3804 C C . TYR B 1 180 ? 4.285 -16.641 -2.328 1 98.75 180 TYR B C 1
ATOM 3806 O O . TYR B 1 180 ? 4.844 -15.547 -2.297 1 98.75 180 TYR B O 1
ATOM 3814 N N . PHE B 1 181 ? 4.789 -17.812 -1.872 1 97.88 181 PHE B N 1
ATOM 3815 C CA . PHE B 1 181 ? 6.188 -17.875 -1.453 1 97.88 181 PHE B CA 1
ATOM 3816 C C . PHE B 1 181 ? 7.039 -18.578 -2.496 1 97.88 181 PHE B C 1
ATOM 3818 O O . PHE B 1 181 ? 6.816 -19.766 -2.791 1 97.88 181 PHE B O 1
ATOM 3825 N N . ASN B 1 182 ? 8.016 -18.047 -3.131 1 95.12 182 ASN B N 1
ATOM 3826 C CA . ASN B 1 182 ? 9.078 -18.562 -3.994 1 95.12 182 ASN B CA 1
ATOM 3827 C C . ASN B 1 182 ? 8.57 -19.688 -4.891 1 95.12 182 ASN B C 1
ATOM 3829 O O . ASN B 1 182 ? 8.992 -20.828 -4.754 1 95.12 182 ASN B O 1
ATOM 3833 N N . VAL B 1 183 ? 7.824 -19.375 -5.82 1 96.62 183 VAL B N 1
ATOM 3834 C CA . VAL B 1 183 ? 7.16 -20.297 -6.73 1 96.62 183 VAL B CA 1
ATOM 3835 C C . VAL B 1 183 ? 8.18 -20.891 -7.695 1 96.62 183 VAL B C 1
ATOM 3837 O O . VAL B 1 183 ? 9.078 -20.188 -8.172 1 96.62 183 VAL B O 1
ATOM 3840 N N . TYR B 1 184 ? 8.062 -22.172 -7.93 1 95.5 184 TYR B N 1
ATOM 3841 C CA . TYR B 1 184 ? 8.875 -22.828 -8.953 1 95.5 184 TYR B CA 1
ATOM 3842 C C . TYR B 1 184 ? 8.102 -23.953 -9.625 1 95.5 184 TYR B C 1
ATOM 3844 O O . TYR B 1 184 ? 7.105 -24.438 -9.086 1 95.5 184 TYR B O 1
ATOM 3852 N N . GLY B 1 185 ? 8.492 -24.297 -10.789 1 96.31 185 GLY B N 1
ATOM 3853 C CA . GLY B 1 185 ? 7.902 -25.453 -11.461 1 96.31 185 GLY B CA 1
ATOM 3854 C C . GLY B 1 185 ? 7.84 -25.281 -12.969 1 96.31 185 GLY B C 1
ATOM 3855 O O . GLY B 1 185 ? 8.375 -24.328 -13.516 1 96.31 185 GLY B O 1
ATOM 3856 N N . PRO B 1 186 ? 7.301 -26.25 -13.617 1 95.19 186 PRO B N 1
ATOM 3857 C CA . PRO B 1 186 ? 7.18 -26.203 -15.078 1 95.19 186 PRO B CA 1
ATOM 3858 C C . PRO B 1 186 ? 6.52 -24.922 -15.586 1 95.19 186 PRO B C 1
ATOM 3860 O O . PRO B 1 186 ? 5.68 -24.344 -14.891 1 95.19 186 PRO B O 1
ATOM 3863 N N . ARG B 1 187 ? 6.898 -24.484 -16.781 1 94.25 187 ARG B N 1
ATOM 3864 C CA . ARG B 1 187 ? 6.367 -23.328 -17.516 1 94.25 187 ARG B CA 1
ATOM 3865 C C . ARG B 1 187 ? 6.902 -22.016 -16.938 1 94.25 187 ARG B C 1
ATOM 3867 O O . ARG B 1 187 ? 6.492 -20.938 -17.375 1 94.25 187 ARG B O 1
ATOM 3874 N N . MET B 1 188 ? 7.852 -22.188 -15.969 1 91.62 188 MET B N 1
ATOM 3875 C CA . MET B 1 188 ? 8.469 -20.969 -15.461 1 91.62 188 MET B CA 1
ATOM 3876 C C . MET B 1 188 ? 9.336 -20.312 -16.531 1 91.62 188 MET B C 1
ATOM 3878 O O . MET B 1 188 ? 9.656 -20.938 -17.547 1 91.62 188 MET B O 1
ATOM 3882 N N . ASP B 1 189 ? 9.539 -19.047 -16.391 1 78.75 189 ASP B N 1
ATOM 3883 C CA . ASP B 1 189 ? 10.273 -18.266 -17.375 1 78.75 189 ASP B CA 1
ATOM 3884 C C . ASP B 1 189 ? 11.695 -18.797 -17.547 1 78.75 189 ASP B C 1
ATOM 3886 O O . ASP B 1 189 ? 12.461 -18.875 -16.594 1 78.75 189 ASP B O 1
ATOM 3890 N N . ILE B 1 190 ? 12.094 -19.219 -18.734 1 68.81 190 ILE B N 1
ATOM 3891 C CA . ILE B 1 190 ? 13.398 -19.812 -18.984 1 68.81 190 ILE B CA 1
ATOM 3892 C C . ILE B 1 190 ? 14.297 -18.812 -19.719 1 68.81 190 ILE B C 1
ATOM 3894 O O . ILE B 1 190 ? 15.492 -19.062 -19.891 1 68.81 190 ILE B O 1
ATOM 3898 N N . HIS B 1 191 ? 13.773 -17.766 -20.328 1 57.59 191 HIS B N 1
ATOM 3899 C CA . HIS B 1 191 ? 14.578 -16.891 -21.172 1 57.59 191 HIS B CA 1
ATOM 3900 C C . HIS B 1 191 ? 15.062 -15.664 -20.406 1 57.59 191 HIS B C 1
ATOM 3902 O O . HIS B 1 191 ? 15.875 -14.891 -20.906 1 57.59 191 HIS B O 1
ATOM 3908 N N . GLY B 1 192 ? 14.594 -15.414 -19.359 1 49.81 192 GLY B N 1
ATOM 3909 C CA . GLY B 1 192 ? 15.023 -14.125 -18.844 1 49.81 192 GLY B CA 1
ATOM 3910 C C . GLY B 1 192 ? 16.453 -14.133 -18.344 1 49.81 192 GLY B C 1
ATOM 3911 O O . GLY B 1 192 ? 16.891 -15.094 -17.719 1 49.81 192 GLY B O 1
ATOM 3912 N N . LEU B 1 193 ? 17.406 -13.406 -19.094 1 44.47 193 LEU B N 1
ATOM 3913 C CA . LEU B 1 193 ? 18.781 -13.203 -18.672 1 44.47 193 LEU B CA 1
ATOM 3914 C C . LEU B 1 193 ? 18.922 -13.383 -17.172 1 44.47 193 LEU B C 1
ATOM 3916 O O . LEU B 1 193 ? 19.922 -13.953 -16.703 1 44.47 193 LEU B O 1
ATOM 3920 N N . TYR B 1 194 ? 18.219 -12.656 -16.469 1 43.78 194 TYR B N 1
ATOM 3921 C CA . TYR B 1 194 ? 18.234 -12.719 -15.008 1 43.78 194 TYR B CA 1
ATOM 3922 C C . TYR B 1 194 ? 17.203 -13.719 -14.492 1 43.78 194 TYR B C 1
ATOM 3924 O O . TYR B 1 194 ? 16.109 -13.336 -14.062 1 43.78 194 TYR B O 1
ATOM 3932 N N . THR B 1 195 ? 17.188 -14.758 -15.234 1 53.81 195 THR B N 1
ATOM 3933 C CA . THR B 1 195 ? 16.203 -15.758 -14.852 1 53.81 195 THR B CA 1
ATOM 3934 C C . THR B 1 195 ? 16.469 -16.281 -13.445 1 53.81 195 THR B C 1
ATOM 3936 O O . THR B 1 195 ? 17.531 -16.016 -12.875 1 53.81 195 THR B O 1
ATOM 3939 N N . GLU B 1 196 ? 15.578 -17.203 -13.023 1 67 196 GLU B N 1
ATOM 3940 C CA . GLU B 1 196 ? 15.406 -17.859 -11.742 1 67 196 GLU B CA 1
ATOM 3941 C C . GLU B 1 196 ? 16.594 -18.766 -11.422 1 67 196 GLU B C 1
ATOM 3943 O O . GLU B 1 196 ? 17.172 -19.391 -12.32 1 67 196 GLU B O 1
ATOM 3948 N N . VAL B 1 197 ? 17.328 -18.562 -10.383 1 82.31 197 VAL B N 1
ATOM 3949 C CA . VAL B 1 197 ? 18.469 -19.297 -9.82 1 82.31 197 VAL B CA 1
ATOM 3950 C C . VAL B 1 197 ? 18.391 -20.766 -10.234 1 82.31 197 VAL B C 1
ATOM 3952 O O . VAL B 1 197 ? 19.391 -21.359 -10.609 1 82.31 197 VAL B O 1
ATOM 3955 N N . LEU B 1 198 ? 17.266 -21.297 -10.445 1 90.81 198 LEU B N 1
ATOM 3956 C CA . LEU B 1 198 ? 17.094 -22.719 -10.75 1 90.81 198 LEU B CA 1
ATOM 3957 C C . LEU B 1 198 ? 17.438 -23.016 -12.203 1 90.81 198 LEU B C 1
ATOM 3959 O O . LEU B 1 198 ? 18.094 -24.016 -12.492 1 90.81 198 LEU B O 1
ATOM 3963 N N . ILE B 1 199 ? 17.047 -22.141 -13.07 1 88.94 199 ILE B N 1
ATOM 3964 C CA . ILE B 1 199 ? 17.312 -22.344 -14.484 1 88.94 199 ILE B CA 1
ATOM 3965 C C . ILE B 1 199 ? 18.812 -22.25 -14.758 1 88.94 199 ILE B C 1
ATOM 3967 O O . ILE B 1 199 ? 19.375 -23.109 -15.438 1 88.94 199 ILE B O 1
ATOM 3971 N N . ARG B 1 200 ? 19.422 -21.281 -14.188 1 89.31 200 ARG B N 1
ATOM 3972 C CA . ARG B 1 200 ? 20.859 -21.109 -14.352 1 89.31 200 ARG B CA 1
ATOM 3973 C C . ARG B 1 200 ? 21.625 -22.297 -13.789 1 89.31 200 ARG B C 1
ATOM 3975 O O . ARG B 1 200 ? 22.594 -22.75 -14.391 1 89.31 200 ARG B O 1
ATOM 3982 N N . TRP B 1 201 ? 21.188 -22.734 -12.727 1 94 201 TRP B N 1
ATOM 3983 C CA . TRP B 1 201 ? 21.844 -23.875 -12.109 1 94 201 TRP B CA 1
ATOM 3984 C C . TRP B 1 201 ? 21.672 -25.141 -12.961 1 94 201 TRP B C 1
ATOM 3986 O O . TRP B 1 201 ? 22.609 -25.922 -13.133 1 94 201 TRP B O 1
ATOM 3996 N N . MET B 1 202 ? 20.5 -25.359 -13.453 1 94.06 202 MET B N 1
ATOM 3997 C CA . MET B 1 202 ? 20.25 -26.516 -14.297 1 94.06 202 MET B CA 1
ATOM 3998 C C . MET B 1 202 ? 21.141 -26.484 -15.547 1 94.06 202 MET B C 1
ATOM 4000 O O . MET B 1 202 ? 21.688 -27.516 -15.945 1 94.06 202 MET B O 1
ATOM 4004 N N . GLU B 1 203 ? 21.266 -25.297 -16.078 1 92 203 GLU B N 1
ATOM 4005 C CA . GLU B 1 203 ? 22.109 -25.141 -17.25 1 92 203 GLU B CA 1
ATOM 4006 C C . GLU B 1 203 ? 23.562 -25.469 -16.922 1 92 203 GLU B C 1
ATOM 4008 O O . GLU B 1 203 ? 24.234 -26.172 -17.688 1 92 203 GLU B O 1
ATOM 4013 N N . ARG B 1 204 ? 24.016 -24.969 -15.867 1 94.38 204 ARG B N 1
ATOM 4014 C CA . ARG B 1 204 ? 25.406 -25.219 -15.461 1 94.38 204 ARG B CA 1
ATOM 4015 C C . ARG B 1 204 ? 25.641 -26.703 -15.188 1 94.38 204 ARG B C 1
ATOM 4017 O O . ARG B 1 204 ? 26.578 -27.281 -15.719 1 94.38 204 ARG B O 1
ATOM 4024 N N . ILE B 1 205 ? 24.812 -27.281 -14.469 1 96.19 205 ILE B N 1
ATOM 4025 C CA . ILE B 1 205 ? 24.938 -28.688 -14.094 1 96.19 205 ILE B CA 1
ATOM 4026 C C . ILE B 1 205 ? 24.922 -29.562 -15.352 1 96.19 205 ILE B C 1
ATOM 4028 O O . ILE B 1 205 ? 25.734 -30.484 -15.492 1 96.19 205 ILE B O 1
ATOM 4032 N N . GLU B 1 206 ? 23.984 -29.266 -16.219 1 94.5 206 GLU B N 1
ATOM 4033 C CA . GLU B 1 206 ? 23.875 -30 -17.469 1 94.5 206 GLU B CA 1
ATOM 4034 C C . GLU B 1 206 ? 25.156 -29.875 -18.281 1 94.5 206 GLU B C 1
ATOM 4036 O O . GLU B 1 206 ? 25.547 -30.828 -18.969 1 94.5 206 GLU B O 1
ATOM 4041 N N . ALA B 1 207 ? 25.797 -28.75 -18.188 1 95.38 207 ALA B N 1
ATOM 4042 C CA . ALA B 1 207 ? 27.031 -28.484 -18.922 1 95.38 207 ALA B CA 1
ATOM 4043 C C . ALA B 1 207 ? 28.25 -29.031 -18.172 1 95.38 207 ALA B C 1
ATOM 4045 O O . ALA B 1 207 ? 29.391 -28.875 -18.625 1 95.38 207 ALA B O 1
ATOM 4046 N N . GLY B 1 208 ? 28 -29.547 -17.078 1 96.88 208 GLY B N 1
ATOM 4047 C CA . GLY B 1 208 ? 29.094 -30.125 -16.312 1 96.88 208 GLY B CA 1
ATOM 4048 C C . GLY B 1 208 ? 29.812 -29.109 -15.445 1 96.88 208 GLY B C 1
ATOM 4049 O O . GLY B 1 208 ? 30.953 -29.328 -15.031 1 96.88 208 GLY B O 1
ATOM 4050 N N . THR B 1 209 ? 29.188 -28.031 -15.242 1 97.12 209 THR B N 1
ATOM 4051 C CA . THR B 1 209 ? 29.75 -27 -14.383 1 97.12 209 THR B CA 1
ATOM 4052 C C . THR B 1 209 ? 28.953 -26.859 -13.094 1 97.12 209 THR B C 1
ATOM 4054 O O . THR B 1 209 ? 27.719 -27.016 -13.102 1 97.12 209 THR B O 1
ATOM 4057 N N . PRO B 1 210 ? 29.625 -26.594 -11.977 1 97.25 210 PRO B N 1
ATOM 4058 C CA . PRO B 1 210 ? 28.938 -26.469 -10.688 1 97.25 210 PRO B CA 1
ATOM 4059 C C . PRO B 1 210 ? 27.922 -25.328 -10.672 1 97.25 210 PRO B C 1
ATOM 4061 O O . PRO B 1 210 ? 28.156 -24.266 -11.25 1 97.25 210 PRO B O 1
ATOM 4064 N N . PRO B 1 211 ? 26.766 -25.578 -10.031 1 96.31 211 PRO B N 1
ATOM 4065 C CA . PRO B 1 211 ? 25.922 -24.406 -9.758 1 96.31 211 PRO B CA 1
ATOM 4066 C C . PRO B 1 211 ? 26.625 -23.344 -8.922 1 96.31 211 PRO B C 1
ATOM 4068 O O . PRO B 1 211 ? 27.406 -23.688 -8.023 1 96.31 211 PRO B O 1
ATOM 4071 N N . LEU B 1 212 ? 26.422 -22.125 -9.203 1 94.69 212 LEU B N 1
ATOM 4072 C CA . LEU B 1 212 ? 27.078 -21 -8.547 1 94.69 212 LEU B CA 1
ATOM 4073 C C . LEU B 1 212 ? 26.156 -20.344 -7.527 1 94.69 212 LEU B C 1
ATOM 4075 O O . LEU B 1 212 ? 25.062 -19.875 -7.883 1 94.69 212 LEU B O 1
ATOM 4079 N N . ILE B 1 213 ? 26.5 -20.375 -6.312 1 93.25 213 ILE B N 1
ATOM 4080 C CA . ILE B 1 213 ? 25.75 -19.703 -5.25 1 93.25 213 ILE B CA 1
ATOM 4081 C C . ILE B 1 213 ? 26.422 -18.375 -4.93 1 93.25 213 ILE B C 1
ATOM 4083 O O . ILE B 1 213 ? 27.594 -18.328 -4.559 1 93.25 213 ILE B O 1
ATOM 4087 N N . LEU B 1 214 ? 25.797 -17.344 -5.191 1 88.5 214 LEU B N 1
ATOM 4088 C CA . LEU B 1 214 ? 26.297 -16.031 -4.773 1 88.5 214 LEU B CA 1
ATOM 4089 C C . LEU B 1 214 ? 26.094 -15.828 -3.275 1 88.5 214 LEU B C 1
ATOM 4091 O O . LEU B 1 214 ? 24.953 -15.82 -2.799 1 88.5 214 LEU B O 1
ATOM 4095 N N . GLY B 1 215 ? 27.141 -15.609 -2.525 1 89.62 215 GLY B N 1
ATOM 4096 C CA . GLY B 1 215 ? 27.094 -15.625 -1.071 1 89.62 215 GLY B CA 1
ATOM 4097 C C . GLY B 1 215 ? 27.484 -16.969 -0.482 1 89.62 215 GLY B C 1
ATOM 4098 O O . GLY B 1 215 ? 28.266 -17.719 -1.075 1 89.62 215 GLY B O 1
ATOM 4099 N N . ASP B 1 216 ? 26.984 -17.203 0.765 1 92.38 216 ASP B N 1
ATOM 4100 C CA . ASP B 1 216 ? 27.406 -18.422 1.439 1 92.38 216 ASP B CA 1
ATOM 4101 C C . ASP B 1 216 ? 26.297 -19.484 1.37 1 92.38 216 ASP B C 1
ATOM 4103 O O . ASP B 1 216 ? 26.453 -20.578 1.911 1 92.38 216 ASP B O 1
ATOM 4107 N N . GLY B 1 217 ? 25.203 -19.094 0.78 1 93 217 GLY B N 1
ATOM 4108 C CA . GLY B 1 217 ? 24.141 -20.047 0.502 1 93 217 GLY B CA 1
ATOM 4109 C C . GLY B 1 217 ? 23.266 -20.344 1.709 1 93 217 GLY B C 1
ATOM 4110 O O . GLY B 1 217 ? 22.422 -21.234 1.667 1 93 217 GLY B O 1
ATOM 4111 N N . THR B 1 218 ? 23.422 -19.531 2.766 1 94.38 218 THR B N 1
ATOM 4112 C CA . THR B 1 218 ? 22.719 -19.828 4.004 1 94.38 218 THR B CA 1
ATOM 4113 C C . THR B 1 218 ? 21.344 -19.172 4.012 1 94.38 218 THR B C 1
ATOM 4115 O O . THR B 1 218 ? 20.484 -19.5 4.848 1 94.38 218 THR B O 1
ATOM 4118 N N . GLN B 1 219 ? 21.078 -18.234 3.068 1 93.31 219 GLN B N 1
ATOM 4119 C CA . GLN B 1 219 ? 19.75 -17.656 2.959 1 93.31 219 GLN B CA 1
ATOM 4120 C C . GLN B 1 219 ? 18.703 -18.719 2.666 1 93.31 219 GLN B C 1
ATOM 4122 O O . GLN B 1 219 ? 18.969 -19.688 1.954 1 93.31 219 GLN B O 1
ATOM 4127 N N . THR B 1 220 ? 17.562 -18.562 3.297 1 95.62 220 THR B N 1
ATOM 4128 C CA . THR B 1 220 ? 16.547 -19.609 3.18 1 95.62 220 THR B CA 1
ATOM 4129 C C . THR B 1 220 ? 15.297 -19.047 2.506 1 95.62 220 THR B C 1
ATOM 4131 O O . THR B 1 220 ? 15.031 -17.844 2.561 1 95.62 220 THR B O 1
ATOM 4134 N N . MET B 1 221 ? 14.594 -19.875 1.811 1 96.25 221 MET B N 1
ATOM 4135 C CA . MET B 1 221 ? 13.32 -19.609 1.157 1 96.25 221 MET B CA 1
ATOM 4136 C C . MET B 1 221 ? 12.312 -20.703 1.462 1 96.25 221 MET B C 1
ATOM 4138 O O . MET B 1 221 ? 12.688 -21.781 1.935 1 96.25 221 MET B O 1
ATOM 4142 N N . ASP B 1 222 ? 11.102 -20.453 1.335 1 97.94 222 ASP B N 1
ATOM 4143 C CA . ASP B 1 222 ? 10.008 -21.406 1.43 1 97.94 222 ASP B CA 1
ATOM 4144 C C . ASP B 1 222 ? 9.398 -21.688 0.056 1 97.94 222 ASP B C 1
ATOM 4146 O O . ASP B 1 222 ? 8.422 -21.047 -0.337 1 97.94 222 ASP B O 1
ATOM 4150 N N . PHE B 1 223 ? 9.953 -22.688 -0.65 1 97.12 223 PHE B N 1
ATOM 4151 C CA . PHE B 1 223 ? 9.609 -22.969 -2.039 1 97.12 223 PHE B CA 1
ATOM 4152 C C . PHE B 1 223 ? 8.273 -23.703 -2.125 1 97.12 223 PHE B C 1
ATOM 4154 O O . PHE B 1 223 ? 7.992 -24.594 -1.31 1 97.12 223 PHE B O 1
ATOM 4161 N N . VAL B 1 224 ? 7.488 -23.312 -3.072 1 98.19 224 VAL B N 1
ATOM 4162 C CA . VAL B 1 224 ? 6.219 -24 -3.307 1 98.19 224 VAL B CA 1
ATOM 4163 C C . VAL B 1 224 ? 6.023 -24.219 -4.805 1 98.19 224 VAL B C 1
ATOM 4165 O O . VAL B 1 224 ? 6.281 -23.328 -5.613 1 98.19 224 VAL B O 1
ATOM 4168 N N . HIS B 1 225 ? 5.668 -25.422 -5.141 1 98.38 225 HIS B N 1
ATOM 4169 C CA . HIS B 1 225 ? 5.523 -25.828 -6.531 1 98.38 225 HIS B CA 1
ATOM 4170 C C . HIS B 1 225 ? 4.32 -25.156 -7.184 1 98.38 225 HIS B C 1
ATOM 4172 O O . HIS B 1 225 ? 3.268 -25.016 -6.559 1 98.38 225 HIS B O 1
ATOM 4178 N N . VAL B 1 226 ? 4.402 -24.844 -8.422 1 98.12 226 VAL B N 1
ATOM 4179 C CA . VAL B 1 226 ? 3.402 -24.078 -9.156 1 98.12 226 VAL B CA 1
ATOM 4180 C C . VAL B 1 226 ? 2.09 -24.859 -9.203 1 98.12 226 VAL B C 1
ATOM 4182 O O . VAL B 1 226 ? 1.008 -24.266 -9.172 1 98.12 226 VAL B O 1
ATOM 4185 N N . ALA B 1 227 ? 2.127 -26.141 -9.281 1 98.56 227 ALA B N 1
ATOM 4186 C CA . ALA B 1 227 ? 0.912 -26.953 -9.289 1 98.56 227 ALA B CA 1
ATOM 4187 C C . ALA B 1 227 ? 0.108 -26.75 -8.008 1 98.56 227 ALA B C 1
ATOM 4189 O O . ALA B 1 227 ? -1.123 -26.688 -8.039 1 98.56 227 ALA B O 1
ATOM 4190 N N . ASP B 1 228 ? 0.812 -26.703 -6.902 1 98.81 228 ASP B N 1
ATOM 4191 C CA . ASP B 1 228 ? 0.156 -26.469 -5.617 1 98.81 228 ASP B CA 1
ATOM 4192 C C . ASP B 1 228 ? -0.41 -25.047 -5.551 1 98.81 228 ASP B C 1
ATOM 4194 O O . ASP B 1 228 ? -1.482 -24.828 -4.98 1 98.81 228 ASP B O 1
ATOM 4198 N N . ILE B 1 229 ? 0.295 -24.094 -6.09 1 98.75 229 ILE B N 1
ATOM 4199 C CA . ILE B 1 229 ? -0.173 -22.719 -6.137 1 98.75 229 ILE B CA 1
ATOM 4200 C C . ILE B 1 229 ? -1.458 -22.641 -6.957 1 98.75 229 ILE B C 1
ATOM 4202 O O . ILE B 1 229 ? -2.418 -21.969 -6.559 1 98.75 229 ILE B O 1
ATOM 4206 N N . ALA B 1 230 ? -1.457 -23.266 -8.117 1 98.88 230 ALA B N 1
ATOM 4207 C CA . ALA B 1 230 ? -2.643 -23.25 -8.969 1 98.88 230 ALA B CA 1
ATOM 4208 C C . ALA B 1 230 ? -3.85 -23.828 -8.234 1 98.88 230 ALA B C 1
ATOM 4210 O O . ALA B 1 230 ? -4.953 -23.281 -8.312 1 98.88 230 ALA B O 1
ATOM 4211 N N . LYS B 1 231 ? -3.604 -24.906 -7.516 1 98.88 231 LYS B N 1
ATOM 4212 C CA . LYS B 1 231 ? -4.672 -25.531 -6.734 1 98.88 231 LYS B CA 1
ATOM 4213 C C . LYS B 1 231 ? -5.207 -24.562 -5.68 1 98.88 231 LYS B C 1
ATOM 4215 O O . LYS B 1 231 ? -6.41 -24.531 -5.418 1 98.88 231 LYS B O 1
ATOM 4220 N N . ALA B 1 232 ? -4.309 -23.844 -5.039 1 98.94 232 ALA B N 1
ATOM 4221 C CA . ALA B 1 232 ? -4.73 -22.859 -4.051 1 98.94 232 ALA B CA 1
ATOM 4222 C C . ALA B 1 232 ? -5.688 -21.828 -4.664 1 98.94 232 ALA B C 1
ATOM 4224 O O . ALA B 1 232 ? -6.637 -21.391 -4.008 1 98.94 232 ALA B O 1
ATOM 4225 N N . ASN B 1 233 ? -5.461 -21.422 -5.891 1 98.94 233 ASN B N 1
ATOM 4226 C CA . ASN B 1 233 ? -6.336 -20.484 -6.578 1 98.94 233 ASN B CA 1
ATOM 4227 C C . ASN B 1 233 ? -7.742 -21.047 -6.754 1 98.94 233 ASN B C 1
ATOM 4229 O O . ASN B 1 233 ? -8.727 -20.359 -6.477 1 98.94 233 ASN B O 1
ATOM 4233 N N . ILE B 1 234 ? -7.832 -22.281 -7.164 1 98.94 234 ILE B N 1
ATOM 4234 C CA . ILE B 1 234 ? -9.125 -22.922 -7.383 1 98.94 234 ILE B CA 1
ATOM 4235 C C . ILE B 1 234 ? -9.859 -23.062 -6.051 1 98.94 234 ILE B C 1
ATOM 4237 O O . ILE B 1 234 ? -11.047 -22.766 -5.953 1 98.94 234 ILE B O 1
ATOM 4241 N N . LEU B 1 235 ? -9.102 -23.5 -5.027 1 98.88 235 LEU B N 1
ATOM 4242 C CA . LEU B 1 235 ? -9.719 -23.672 -3.717 1 98.88 235 LEU B CA 1
ATOM 4243 C C . LEU B 1 235 ? -10.195 -22.328 -3.16 1 98.88 235 LEU B C 1
ATOM 4245 O O . LEU B 1 235 ? -11.242 -22.266 -2.51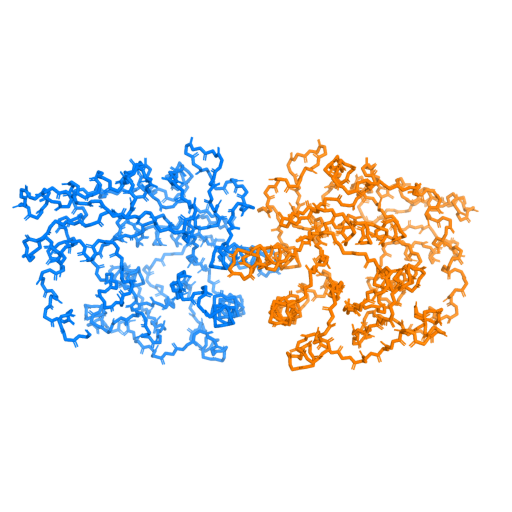2 1 98.88 235 LEU B O 1
ATOM 4249 N N . ALA B 1 236 ? -9.414 -21.297 -3.381 1 98.88 236 ALA B N 1
ATOM 4250 C CA . ALA B 1 236 ? -9.82 -19.969 -2.941 1 98.88 236 ALA B CA 1
ATOM 4251 C C . ALA B 1 236 ? -11.133 -19.547 -3.604 1 98.88 236 ALA B C 1
ATOM 4253 O O . ALA B 1 236 ? -11.977 -18.922 -2.973 1 98.88 236 ALA B O 1
ATOM 4254 N N . ALA B 1 237 ? -11.32 -19.859 -4.883 1 98.81 237 ALA B N 1
ATOM 4255 C CA . ALA B 1 237 ? -12.547 -19.531 -5.609 1 98.81 237 ALA B CA 1
ATOM 4256 C C . ALA B 1 237 ? -13.742 -20.281 -5.047 1 98.81 237 ALA B C 1
ATOM 4258 O O . ALA B 1 237 ? -14.836 -19.734 -4.93 1 98.81 237 ALA B O 1
ATOM 4259 N N . THR B 1 238 ? -13.5 -21.5 -4.641 1 98.62 238 THR B N 1
ATOM 4260 C CA . THR B 1 238 ? -14.617 -22.391 -4.344 1 98.62 238 THR B CA 1
ATOM 4261 C C . THR B 1 238 ? -14.883 -22.453 -2.844 1 98.62 238 THR B C 1
ATOM 4263 O O . THR B 1 238 ? -15.898 -23 -2.408 1 98.62 238 THR B O 1
ATOM 4266 N N . ALA B 1 239 ? -13.969 -21.922 -2.023 1 98.25 239 ALA B N 1
ATOM 4267 C CA . ALA B 1 239 ? -14.195 -21.875 -0.582 1 98.25 239 ALA B CA 1
ATOM 4268 C C . ALA B 1 239 ? -15.141 -20.719 -0.218 1 98.25 239 ALA B C 1
ATOM 4270 O O . ALA B 1 239 ? -15.172 -19.703 -0.9 1 98.25 239 ALA B O 1
ATOM 4271 N N . PRO B 1 240 ? -15.914 -20.891 0.855 1 98 240 PRO B N 1
ATOM 4272 C CA . PRO B 1 240 ? -16.797 -19.812 1.309 1 98 240 PRO B CA 1
ATOM 4273 C C . PRO B 1 240 ? -16.078 -18.766 2.158 1 98 240 PRO B C 1
ATOM 4275 O O . PRO B 1 240 ? -16.469 -18.531 3.305 1 98 240 PRO B O 1
ATOM 4278 N N . VAL B 1 241 ? -15.039 -18.266 1.639 1 98.31 241 VAL B N 1
ATOM 4279 C CA . VAL B 1 241 ? -14.234 -17.25 2.316 1 98.31 241 VAL B CA 1
ATOM 4280 C C . VAL B 1 241 ? -14.125 -16 1.441 1 98.31 241 VAL B C 1
ATOM 4282 O O . VAL B 1 241 ? -14.133 -16.094 0.212 1 98.31 241 VAL B O 1
ATOM 4285 N N . THR B 1 242 ? -14.164 -14.828 1.984 1 98.5 242 THR B N 1
ATOM 4286 C CA . THR B 1 242 ? -13.938 -13.547 1.323 1 98.5 242 THR B CA 1
ATOM 4287 C C . THR B 1 242 ? -13.234 -12.57 2.262 1 98.5 242 THR B C 1
ATOM 4289 O O . THR B 1 242 ? -13.078 -12.852 3.453 1 98.5 242 THR B O 1
ATOM 4292 N N . ASP B 1 243 ? -12.672 -11.461 1.669 1 98.25 243 ASP B N 1
ATOM 4293 C CA . ASP B 1 243 ? -12.062 -10.398 2.467 1 98.25 243 ASP B CA 1
ATOM 4294 C C . ASP B 1 243 ? -10.938 -10.953 3.34 1 98.25 243 ASP B C 1
ATOM 4296 O O . ASP B 1 243 ? -10.914 -10.719 4.551 1 98.25 243 ASP B O 1
ATOM 4300 N N . ASP B 1 244 ? -10.031 -11.758 2.631 1 98.38 244 ASP B N 1
ATOM 4301 C CA . ASP B 1 244 ? -8.992 -12.453 3.381 1 98.38 244 ASP B CA 1
ATOM 4302 C C . ASP B 1 244 ? -7.758 -12.695 2.51 1 98.38 244 ASP B C 1
ATOM 4304 O O . ASP B 1 244 ? -7.82 -12.562 1.286 1 98.38 244 ASP B O 1
ATOM 4308 N N . VAL B 1 245 ? -6.656 -12.891 3.15 1 98.81 245 VAL B N 1
ATOM 4309 C CA . VAL B 1 245 ? -5.375 -13.164 2.51 1 98.81 245 VAL B CA 1
ATOM 4310 C C . VAL B 1 245 ? -4.773 -14.445 3.096 1 98.81 245 VAL B C 1
ATOM 4312 O O . VAL B 1 245 ? -4.969 -14.742 4.273 1 98.81 245 VAL B O 1
ATOM 4315 N N . PHE B 1 246 ? -4.035 -15.234 2.275 1 98.94 246 PHE B N 1
ATOM 4316 C CA . PHE B 1 246 ? -3.477 -16.5 2.725 1 98.94 246 PHE B CA 1
ATOM 4317 C C . PHE B 1 246 ? -2.031 -16.656 2.264 1 98.94 246 PHE B C 1
ATOM 4319 O O . PHE B 1 246 ? -1.709 -16.359 1.11 1 98.94 246 PHE B O 1
ATOM 4326 N N . ASN B 1 247 ? -1.181 -17.062 3.178 1 98.94 247 ASN B N 1
ATOM 4327 C CA . ASN B 1 247 ? 0.138 -17.547 2.785 1 98.94 247 ASN B CA 1
ATOM 4328 C C . ASN B 1 247 ? 0.045 -18.875 2.033 1 98.94 247 ASN B C 1
ATOM 4330 O O . ASN B 1 247 ? -0.581 -19.812 2.512 1 98.94 247 ASN B O 1
ATOM 4334 N N . ILE B 1 248 ? 0.631 -18.938 0.888 1 98.94 248 ILE B N 1
ATOM 4335 C CA . ILE B 1 248 ? 0.701 -20.156 0.092 1 98.94 248 ILE B CA 1
ATOM 4336 C C . ILE B 1 248 ? 2.158 -20.594 -0.078 1 98.94 248 ILE B C 1
ATOM 4338 O O . ILE B 1 248 ? 2.879 -20.031 -0.912 1 98.94 248 ILE B O 1
ATOM 4342 N N . ALA B 1 249 ? 2.533 -21.531 0.674 1 98.75 249 ALA B N 1
ATOM 4343 C CA . ALA B 1 249 ? 3.914 -21.984 0.777 1 98.75 249 ALA B CA 1
ATOM 4344 C C . ALA B 1 249 ? 3.973 -23.438 1.245 1 98.75 249 ALA B C 1
ATOM 4346 O O . ALA B 1 249 ? 2.949 -24.031 1.609 1 98.75 249 ALA B O 1
ATOM 4347 N N . SER B 1 250 ? 5.129 -24.031 1.236 1 98.12 250 SER B N 1
ATOM 4348 C CA . SER B 1 250 ? 5.301 -25.406 1.693 1 98.12 250 SER B CA 1
ATOM 4349 C C . SER B 1 250 ? 5.473 -25.469 3.207 1 98.12 250 SER B C 1
ATOM 4351 O O . SER B 1 250 ? 5.324 -26.531 3.811 1 98.12 250 SER B O 1
ATOM 4353 N N . ALA B 1 251 ? 5.828 -24.312 3.799 1 98.31 251 ALA B N 1
ATOM 4354 C CA . ALA B 1 251 ? 6.141 -24.219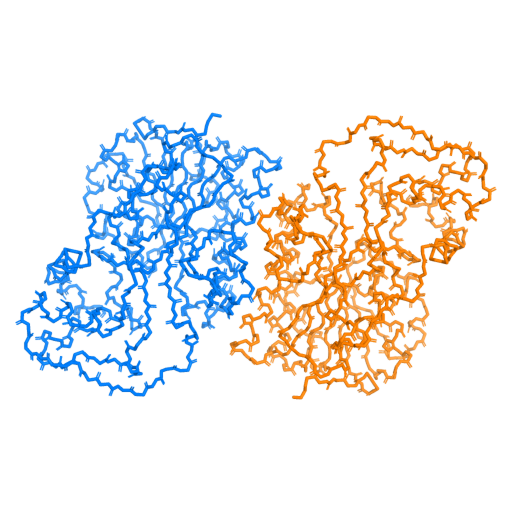 5.223 1 98.31 251 ALA B CA 1
ATOM 4355 C C . ALA B 1 251 ? 7.41 -25 5.559 1 98.31 251 ALA B C 1
ATOM 4357 O O . ALA B 1 251 ? 7.547 -25.516 6.668 1 98.31 251 ALA B O 1
ATOM 4358 N N . VAL B 1 252 ? 8.25 -25.141 4.652 1 98.06 252 VAL B N 1
ATOM 4359 C CA . VAL B 1 252 ? 9.562 -25.75 4.828 1 98.06 252 VAL B CA 1
ATOM 4360 C C . VAL B 1 252 ? 10.648 -24.734 4.473 1 98.06 252 VAL B C 1
ATOM 4362 O O . VAL B 1 252 ? 10.648 -24.172 3.373 1 98.06 252 VAL B O 1
ATOM 4365 N N . GLU B 1 253 ? 11.453 -24.484 5.414 1 96.81 253 GLU B N 1
ATOM 4366 C CA . GLU B 1 253 ? 12.562 -23.562 5.195 1 96.81 253 GLU B CA 1
ATOM 4367 C C . GLU B 1 253 ? 13.727 -24.25 4.488 1 96.81 253 GLU B C 1
ATOM 4369 O O . GLU B 1 253 ? 14.266 -25.234 4.992 1 96.81 253 GLU B O 1
ATOM 4374 N N . THR B 1 254 ? 14.133 -23.75 3.285 1 97.19 254 THR B N 1
ATOM 4375 C CA . THR B 1 254 ? 15.164 -24.359 2.453 1 97.19 254 THR B CA 1
ATOM 4376 C C . THR B 1 254 ? 16.25 -23.359 2.121 1 97.19 254 THR B C 1
ATOM 4378 O O . THR B 1 254 ? 15.977 -22.281 1.573 1 97.19 254 THR B O 1
ATOM 4381 N N . SER B 1 255 ? 17.516 -23.688 2.43 1 96.44 255 SER B N 1
ATOM 4382 C CA . SER B 1 255 ? 18.625 -22.812 2.08 1 96.44 255 SER B CA 1
ATOM 4383 C C . SER B 1 255 ? 19.016 -22.953 0.611 1 96.44 255 SER B C 1
ATOM 4385 O O . SER B 1 255 ? 18.609 -23.922 -0.043 1 96.44 255 SER B O 1
ATOM 4387 N N . LEU B 1 256 ? 19.75 -22 0.102 1 94.94 256 LEU B N 1
ATOM 4388 C CA . LEU B 1 256 ? 20.266 -22.141 -1.255 1 94.94 256 LEU B CA 1
ATOM 4389 C C . LEU B 1 256 ? 21.188 -23.344 -1.367 1 94.94 256 LEU B C 1
ATOM 4391 O O . LEU B 1 256 ? 21.234 -24 -2.412 1 94.94 256 LEU B O 1
ATOM 4395 N N . ASN B 1 257 ? 21.891 -23.625 -0.309 1 96.62 257 ASN B N 1
ATOM 4396 C CA . ASN B 1 257 ? 22.719 -24.828 -0.279 1 96.62 257 ASN B CA 1
ATOM 4397 C C . ASN B 1 257 ? 21.875 -26.094 -0.422 1 96.62 257 ASN B C 1
ATOM 4399 O O . ASN B 1 257 ? 22.141 -26.938 -1.275 1 96.62 257 ASN B O 1
ATOM 4403 N N . ASP B 1 258 ? 20.859 -26.156 0.403 1 97.19 258 ASP B N 1
ATOM 4404 C CA . ASP B 1 258 ? 19.969 -27.297 0.35 1 97.19 258 ASP B CA 1
ATOM 4405 C C . ASP B 1 258 ? 19.328 -27.438 -1.029 1 97.19 258 ASP B C 1
ATOM 4407 O O . ASP B 1 258 ? 19.172 -28.547 -1.542 1 97.19 258 ASP B O 1
ATOM 4411 N N . LEU B 1 259 ? 18.922 -26.312 -1.599 1 97.19 259 LEU B N 1
ATOM 4412 C CA . LEU B 1 259 ? 18.312 -26.297 -2.926 1 97.19 259 LEU B CA 1
ATOM 4413 C C . LEU B 1 259 ? 19.297 -26.828 -3.975 1 97.19 259 LEU B C 1
ATOM 4415 O O . LEU B 1 259 ? 18.922 -27.641 -4.828 1 97.19 259 LEU B O 1
ATOM 4419 N N . ALA B 1 260 ? 20.531 -26.359 -3.893 1 97 260 ALA B N 1
ATOM 4420 C CA . ALA B 1 260 ? 21.547 -26.781 -4.852 1 97 260 ALA B CA 1
ATOM 4421 C C . ALA B 1 260 ? 21.828 -28.266 -4.75 1 97 260 ALA B C 1
ATOM 4423 O O . ALA B 1 260 ? 21.922 -28.969 -5.77 1 97 260 ALA B O 1
ATOM 4424 N N . PHE B 1 261 ? 21.922 -28.719 -3.594 1 97.69 261 PHE B N 1
ATOM 4425 C CA . PHE B 1 261 ? 22.188 -30.141 -3.404 1 97.69 261 PHE B CA 1
ATOM 4426 C C . PHE B 1 261 ? 21.016 -30.984 -3.871 1 97.69 261 PHE B C 1
ATOM 4428 O O . PHE B 1 261 ? 21.203 -32.031 -4.461 1 97.69 261 PHE B O 1
ATOM 4435 N N . ALA B 1 262 ? 19.828 -30.531 -3.547 1 97.62 262 ALA B N 1
ATOM 4436 C CA . ALA B 1 262 ? 18.641 -31.234 -4.016 1 97.62 262 ALA B CA 1
ATOM 4437 C C . ALA B 1 262 ? 18.594 -31.281 -5.543 1 97.62 262 ALA B C 1
ATOM 4439 O O . ALA B 1 262 ? 18.266 -32.312 -6.125 1 97.62 262 ALA B O 1
ATOM 4440 N N . LEU B 1 263 ? 18.906 -30.172 -6.184 1 97.69 263 LEU B N 1
ATOM 4441 C CA . LEU B 1 263 ? 18.906 -30.094 -7.641 1 97.69 263 LEU B CA 1
ATOM 4442 C C . LEU B 1 263 ? 19.969 -31.031 -8.227 1 97.69 263 LEU B C 1
ATOM 4444 O O . LEU B 1 263 ? 19.719 -31.719 -9.211 1 97.69 263 LEU B O 1
ATOM 4448 N N . LEU B 1 264 ? 21.172 -31.016 -7.617 1 98.25 264 LEU B N 1
ATOM 4449 C CA . LEU B 1 264 ? 22.25 -31.891 -8.055 1 98.25 264 LEU B CA 1
ATOM 4450 C C . LEU B 1 264 ? 21.828 -33.344 -7.957 1 98.25 264 LEU B C 1
ATOM 4452 O O . LEU B 1 264 ? 22.094 -34.156 -8.867 1 98.25 264 LEU B O 1
ATOM 4456 N N . LYS B 1 265 ? 21.188 -33.656 -6.895 1 98.06 265 LYS B N 1
ATOM 4457 C CA . LYS B 1 265 ? 20.719 -35.031 -6.699 1 98.06 265 LYS B CA 1
ATOM 4458 C C . LYS B 1 265 ? 19.703 -35.406 -7.77 1 98.06 265 LYS B C 1
ATOM 4460 O O . LYS B 1 265 ? 19.797 -36.5 -8.367 1 98.06 265 LYS B O 1
ATOM 4465 N N . VAL B 1 266 ? 18.75 -34.562 -7.996 1 98.06 266 VAL B N 1
ATOM 4466 C CA . VAL B 1 266 ? 17.688 -34.812 -8.969 1 98.06 266 VAL B CA 1
ATOM 4467 C C . VAL B 1 266 ? 18.281 -34.938 -10.367 1 98.06 266 VAL B C 1
ATOM 4469 O O . VAL B 1 266 ? 17.812 -35.75 -11.18 1 98.06 266 VAL B O 1
ATOM 4472 N N . MET B 1 267 ? 19.328 -34.219 -10.617 1 97.94 267 MET B N 1
ATOM 4473 C CA . MET B 1 267 ? 19.953 -34.219 -11.945 1 97.94 267 MET B CA 1
ATOM 4474 C C . MET B 1 267 ? 21.047 -35.281 -12.031 1 97.94 267 MET B C 1
ATOM 4476 O O . MET B 1 267 ? 21.75 -35.344 -13.031 1 97.94 267 MET B O 1
ATOM 4480 N N . LYS B 1 268 ? 21.203 -36 -10.938 1 97.62 268 LYS B N 1
ATOM 4481 C CA . LYS B 1 268 ? 22.156 -37.125 -10.867 1 97.62 268 LYS B CA 1
ATOM 4482 C C . LYS B 1 268 ? 23.562 -36.656 -11.172 1 97.62 268 LYS B C 1
ATOM 4484 O O . LYS B 1 268 ? 24.266 -37.25 -11.984 1 97.62 268 LYS B O 1
ATOM 4489 N N . SER B 1 269 ? 23.875 -35.531 -10.578 1 97.94 269 SER B N 1
ATOM 4490 C CA . SER B 1 269 ? 25.203 -34.969 -10.758 1 97.94 269 SER B CA 1
ATOM 4491 C C . SER B 1 269 ? 26.016 -35.062 -9.477 1 97.94 269 SER B C 1
ATOM 4493 O O . SER B 1 269 ? 25.484 -34.844 -8.383 1 97.94 269 SER B O 1
ATOM 4495 N N . ASP B 1 270 ? 27.297 -35.25 -9.578 1 97.06 270 ASP B N 1
ATOM 4496 C CA . ASP B 1 270 ? 28.203 -35.344 -8.438 1 97.06 270 ASP B CA 1
ATOM 4497 C C . ASP B 1 270 ? 28.953 -34.031 -8.219 1 97.06 270 ASP B C 1
ATOM 4499 O O . ASP B 1 270 ? 29.891 -33.969 -7.434 1 97.06 270 ASP B O 1
ATOM 4503 N N . LEU B 1 271 ? 28.594 -33.031 -8.945 1 97.62 271 LEU B N 1
ATOM 4504 C CA . LEU B 1 271 ? 29.203 -31.719 -8.781 1 97.62 271 LEU B CA 1
ATOM 4505 C C . LEU B 1 271 ? 28.938 -31.156 -7.395 1 97.62 271 LEU B C 1
ATOM 4507 O O . LEU B 1 271 ? 28.031 -31.625 -6.691 1 97.62 271 LEU B O 1
ATOM 4511 N N . THR B 1 272 ? 29.781 -30.234 -6.984 1 97.25 272 THR B N 1
ATOM 4512 C CA . THR B 1 272 ? 29.578 -29.469 -5.762 1 97.25 272 THR B CA 1
ATOM 4513 C C . THR B 1 272 ? 29.391 -27.984 -6.074 1 97.25 272 THR B C 1
ATOM 4515 O O . THR B 1 272 ? 30.047 -27.453 -6.969 1 97.25 272 THR B O 1
ATOM 4518 N N . PRO B 1 273 ? 28.469 -27.375 -5.305 1 96.94 273 PRO B N 1
ATOM 4519 C CA . PRO B 1 273 ? 28.25 -25.953 -5.566 1 96.94 273 PRO B CA 1
ATOM 4520 C C . PRO B 1 273 ? 29.516 -25.125 -5.406 1 96.94 273 PRO B C 1
ATOM 4522 O O . PRO B 1 273 ? 30.375 -25.453 -4.578 1 96.94 273 PRO B O 1
ATOM 4525 N N . GLU B 1 274 ? 29.625 -24.172 -6.227 1 97.06 274 GLU B N 1
ATOM 4526 C CA . GLU B 1 274 ? 30.641 -23.125 -6.059 1 97.06 274 GLU B CA 1
ATOM 4527 C C . GLU B 1 274 ? 30.031 -21.844 -5.492 1 97.06 274 GLU B C 1
ATOM 4529 O O . GLU B 1 274 ? 28.828 -21.625 -5.605 1 97.06 274 GLU B O 1
ATOM 4534 N N . TYR B 1 275 ? 30.875 -21.094 -4.852 1 95 275 TYR B N 1
ATOM 4535 C CA . TYR B 1 275 ? 30.391 -19.906 -4.184 1 95 275 TYR B CA 1
ATOM 4536 C C . TYR B 1 275 ? 31.047 -18.656 -4.758 1 95 275 TYR B C 1
ATOM 4538 O O . TYR B 1 275 ? 32.25 -18.656 -5.086 1 95 275 TYR B O 1
ATOM 4546 N N . GLY B 1 276 ? 30.266 -17.672 -5.055 1 91.06 276 GLY B N 1
ATOM 4547 C CA . GLY B 1 276 ? 30.734 -16.375 -5.488 1 91.06 276 GLY B CA 1
ATOM 4548 C C . GLY B 1 276 ? 30.359 -15.25 -4.539 1 91.06 276 GLY B C 1
ATOM 4549 O O . GLY B 1 276 ? 29.734 -15.492 -3.504 1 91.06 276 GLY B O 1
ATOM 4550 N N . PRO B 1 277 ? 30.812 -14.047 -4.805 1 88.25 277 PRO B N 1
ATOM 4551 C CA . PRO B 1 277 ? 30.531 -12.914 -3.928 1 88.25 277 PRO B CA 1
ATOM 4552 C C . PRO B 1 277 ? 29.031 -12.641 -3.793 1 88.25 277 PRO B C 1
ATOM 4554 O O . PRO B 1 277 ? 28.281 -12.805 -4.758 1 88.25 277 PRO B O 1
ATOM 4557 N N . ALA B 1 278 ? 28.672 -12.234 -2.525 1 80.19 278 ALA B N 1
ATOM 4558 C CA . ALA B 1 278 ? 27.266 -11.93 -2.254 1 80.19 278 ALA B CA 1
ATOM 4559 C C . ALA B 1 278 ? 26.797 -10.742 -3.08 1 80.19 278 ALA B C 1
ATOM 4561 O O . ALA B 1 278 ? 27.562 -9.82 -3.348 1 80.19 278 ALA B O 1
ATOM 4562 N N . ARG B 1 279 ? 25.469 -10.875 -3.578 1 66.81 279 ARG B N 1
ATOM 4563 C CA . ARG B 1 279 ? 24.859 -9.742 -4.25 1 66.81 279 ARG B CA 1
ATOM 4564 C C . ARG B 1 279 ? 24.312 -8.734 -3.24 1 66.81 279 ARG B C 1
ATOM 4566 O O . ARG B 1 279 ? 23.906 -9.117 -2.143 1 66.81 279 ARG B O 1
ATOM 4573 N N . SER B 1 280 ? 24.422 -7.344 -3.422 1 58.5 280 SER B N 1
ATOM 4574 C CA . SER B 1 280 ? 23.984 -6.246 -2.566 1 58.5 280 SER B CA 1
ATOM 4575 C C . SER B 1 280 ? 22.469 -6.07 -2.631 1 58.5 280 SER B C 1
ATOM 4577 O O . SER B 1 280 ? 21.859 -5.531 -1.703 1 58.5 280 SER B O 1
ATOM 4579 N N . VAL B 1 281 ? 21.656 -6.629 -3.527 1 52.19 281 VAL B N 1
ATOM 4580 C CA . VAL B 1 281 ? 20.359 -6.055 -3.846 1 52.19 281 VAL B CA 1
ATOM 4581 C C . VAL B 1 281 ? 19.297 -6.637 -2.918 1 52.19 281 VAL B C 1
ATOM 4583 O O . VAL B 1 281 ? 18.406 -5.922 -2.459 1 52.19 281 VAL B O 1
ATOM 4586 N N . ASN B 1 282 ? 19.125 -7.977 -2.744 1 59.97 282 ASN B N 1
ATOM 4587 C CA . ASN B 1 282 ? 18.016 -8.531 -1.98 1 59.97 282 ASN B CA 1
ATOM 4588 C C . ASN B 1 282 ? 18.422 -8.875 -0.553 1 59.97 282 ASN B C 1
ATOM 4590 O O . ASN B 1 282 ? 19.219 -9.789 -0.338 1 59.97 282 ASN B O 1
ATOM 4594 N N . SER B 1 283 ? 17.734 -8.023 0.315 1 74.19 283 SER B N 1
ATOM 4595 C CA . SER B 1 283 ? 18.203 -8.047 1.696 1 74.19 283 SER B CA 1
ATOM 4596 C C . SER B 1 283 ? 17.438 -9.086 2.518 1 74.19 283 SER B C 1
ATOM 4598 O O . SER B 1 283 ? 17.75 -9.312 3.689 1 74.19 283 SER B O 1
ATOM 4600 N N . VAL B 1 284 ? 16.547 -9.852 1.737 1 89.19 284 VAL B N 1
ATOM 4601 C CA . VAL B 1 284 ? 15.773 -10.797 2.535 1 89.19 284 VAL B CA 1
ATOM 4602 C C . VAL B 1 284 ? 16.562 -12.094 2.723 1 89.19 284 VAL B C 1
ATOM 4604 O O . VAL B 1 284 ? 16.859 -12.789 1.751 1 89.19 284 VAL B O 1
ATOM 4607 N N . THR B 1 285 ? 16.781 -12.469 3.936 1 92.56 285 THR B N 1
ATOM 4608 C CA . THR B 1 285 ? 17.672 -13.578 4.203 1 92.56 285 THR B CA 1
ATOM 4609 C C . THR B 1 285 ? 16.891 -14.82 4.633 1 92.56 285 THR B C 1
ATOM 4611 O O . THR B 1 285 ? 17.453 -15.922 4.68 1 92.56 285 THR B O 1
ATOM 4614 N N . ARG B 1 286 ? 15.68 -14.656 4.957 1 95.38 286 ARG B N 1
ATOM 4615 C CA . ARG B 1 286 ? 14.906 -15.773 5.484 1 95.38 286 ARG B CA 1
ATOM 4616 C C . ARG B 1 286 ? 13.43 -15.641 5.125 1 95.38 286 ARG B C 1
ATOM 4618 O O . ARG B 1 286 ? 12.859 -14.555 5.234 1 95.38 286 ARG B O 1
ATOM 4625 N N . ARG B 1 287 ? 12.82 -16.719 4.578 1 96.81 287 ARG B N 1
ATOM 4626 C CA . ARG B 1 287 ? 11.383 -16.828 4.348 1 96.81 287 ARG B CA 1
ATOM 4627 C C . ARG B 1 287 ? 10.836 -18.156 4.863 1 96.81 287 ARG B C 1
ATOM 4629 O O . ARG B 1 287 ? 11.367 -19.219 4.539 1 96.81 287 ARG B O 1
ATOM 4636 N N . LEU B 1 288 ? 9.898 -18.094 5.672 1 98.69 288 LEU B N 1
ATOM 4637 C CA . LEU B 1 288 ? 9.18 -19.25 6.184 1 98.69 288 LEU B CA 1
ATOM 4638 C C . LEU B 1 288 ? 7.746 -18.875 6.555 1 98.69 288 LEU B C 1
ATOM 4640 O O . LEU B 1 288 ? 7.527 -18.062 7.461 1 98.69 288 LEU B O 1
ATOM 4644 N N . ALA B 1 289 ? 6.82 -19.469 5.906 1 98.75 289 ALA B N 1
ATOM 4645 C CA . ALA B 1 289 ? 5.418 -19.078 6.051 1 98.75 289 ALA B CA 1
ATOM 4646 C C . ALA B 1 289 ? 4.723 -19.922 7.117 1 98.75 289 ALA B C 1
ATOM 4648 O O . ALA B 1 289 ? 4.996 -21.109 7.246 1 98.75 289 ALA B O 1
ATOM 4649 N N . ASP B 1 290 ? 3.887 -19.328 7.926 1 98.88 290 ASP B N 1
ATOM 4650 C CA . ASP B 1 290 ? 2.805 -20.047 8.586 1 98.88 290 ASP B CA 1
ATOM 4651 C C . ASP B 1 290 ? 1.632 -20.266 7.629 1 98.88 290 ASP B C 1
ATOM 4653 O O . ASP B 1 290 ? 1.038 -19.312 7.137 1 98.88 290 ASP B O 1
ATOM 4657 N N . VAL B 1 291 ? 1.284 -21.547 7.348 1 98.88 291 VAL B N 1
ATOM 4658 C CA . VAL B 1 291 ? 0.265 -21.828 6.34 1 98.88 291 VAL B CA 1
ATOM 4659 C C . VAL B 1 291 ? -0.983 -22.391 7.012 1 98.88 291 VAL B C 1
ATOM 4661 O O . VAL B 1 291 ? -1.845 -22.969 6.348 1 98.88 291 VAL B O 1
ATOM 4664 N N . ALA B 1 292 ? -1.071 -22.281 8.328 1 98.81 292 ALA B N 1
ATOM 4665 C CA . ALA B 1 292 ? -2.211 -22.812 9.07 1 98.81 292 ALA B CA 1
ATOM 4666 C C . ALA B 1 292 ? -3.52 -22.188 8.578 1 98.81 292 ALA B C 1
ATOM 4668 O O . ALA B 1 292 ? -4.535 -22.891 8.469 1 98.81 292 ALA B O 1
ATOM 4669 N N . HIS B 1 293 ? -3.498 -20.922 8.305 1 98.81 293 HIS B N 1
ATOM 4670 C CA . HIS B 1 293 ? -4.695 -20.219 7.863 1 98.81 293 HIS B CA 1
ATOM 4671 C C . HIS B 1 293 ? -5.242 -20.812 6.57 1 98.81 293 HIS B C 1
ATOM 4673 O O . HIS B 1 293 ? -6.449 -21.016 6.438 1 98.81 293 HIS B O 1
ATOM 4679 N N . ALA B 1 294 ? -4.387 -21.109 5.602 1 98.88 294 ALA B N 1
ATOM 4680 C CA . ALA B 1 294 ? -4.781 -21.719 4.336 1 98.88 294 ALA B CA 1
ATOM 4681 C C . ALA B 1 294 ? -5.316 -23.125 4.551 1 98.88 294 ALA B C 1
ATOM 4683 O O . ALA B 1 294 ? -6.312 -23.516 3.941 1 98.88 294 ALA B O 1
ATOM 4684 N N . ARG B 1 295 ? -4.652 -23.828 5.41 1 98.62 295 ARG B N 1
ATOM 4685 C CA . ARG B 1 295 ? -5.094 -25.188 5.715 1 98.62 295 ARG B CA 1
ATOM 4686 C C . ARG B 1 295 ? -6.492 -25.188 6.324 1 98.62 295 ARG B C 1
ATOM 4688 O O . ARG B 1 295 ? -7.363 -25.953 5.902 1 98.62 295 ARG B O 1
ATOM 4695 N N . GLU B 1 296 ? -6.715 -24.328 7.25 1 98.62 296 GLU B N 1
ATOM 4696 C CA . GLU B 1 296 ? -7.938 -24.328 8.047 1 98.62 296 GLU B CA 1
ATOM 4697 C C . GLU B 1 296 ? -9.109 -23.766 7.258 1 98.62 296 GLU B C 1
ATOM 4699 O O . GLU B 1 296 ? -10.242 -24.234 7.398 1 98.62 296 GLU B O 1
ATOM 4704 N N . ASN B 1 297 ? -8.875 -22.812 6.344 1 98.44 297 ASN B N 1
ATOM 4705 C CA . ASN B 1 297 ? -9.984 -22.062 5.758 1 98.44 297 ASN B CA 1
ATOM 4706 C C . ASN B 1 297 ? -10.164 -22.375 4.277 1 98.44 297 ASN B C 1
ATOM 4708 O O . ASN B 1 297 ? -11.25 -22.219 3.727 1 98.44 297 ASN B O 1
ATOM 4712 N N . LEU B 1 298 ? -9.102 -22.859 3.607 1 98.56 298 LEU B N 1
ATOM 4713 C CA . LEU B 1 298 ? -9.195 -23.219 2.195 1 98.56 298 LEU B CA 1
ATOM 4714 C C . LEU B 1 298 ? -9.117 -24.734 2.008 1 98.56 298 LEU B C 1
ATOM 4716 O O . LEU B 1 298 ? -9.398 -25.234 0.922 1 98.56 298 LEU B O 1
ATOM 4720 N N . GLY B 1 299 ? -8.656 -25.406 3.086 1 98.44 299 GLY B N 1
ATOM 4721 C CA . GLY B 1 299 ? -8.359 -26.828 2.93 1 98.44 299 GLY B CA 1
ATOM 4722 C C . GLY B 1 299 ? -7.137 -27.094 2.068 1 98.44 299 GLY B C 1
ATOM 4723 O O . GLY B 1 299 ? -7.082 -28.094 1.347 1 98.44 299 GLY B O 1
ATOM 4724 N N . TRP B 1 300 ? -6.219 -26.172 2.102 1 98.56 300 TRP B N 1
ATOM 4725 C CA . TRP B 1 300 ? -5.078 -26.25 1.198 1 98.56 300 TRP B CA 1
ATOM 4726 C C . TRP B 1 300 ? -3.803 -26.594 1.962 1 98.56 300 TRP B C 1
ATOM 4728 O O . TRP B 1 300 ? -3.574 -26.078 3.062 1 98.56 300 TRP B O 1
ATOM 4738 N N . LYS B 1 301 ? -3.004 -27.359 1.418 1 97.94 301 LYS B N 1
ATOM 4739 C CA . LYS B 1 301 ? -1.62 -27.609 1.811 1 97.94 301 LYS B CA 1
ATOM 4740 C C . LYS B 1 301 ? -0.765 -27.984 0.603 1 97.94 301 LYS B C 1
ATOM 4742 O O . LYS B 1 301 ? -1.272 -28.531 -0.378 1 97.94 301 LYS B O 1
ATOM 4747 N N . ALA B 1 302 ? 0.457 -27.688 0.692 1 98.38 302 ALA B N 1
ATOM 4748 C CA . ALA B 1 302 ? 1.353 -28.141 -0.372 1 98.38 302 ALA B CA 1
ATOM 4749 C C . ALA B 1 302 ? 1.427 -29.656 -0.424 1 98.38 302 ALA B C 1
ATOM 4751 O O . ALA B 1 302 ? 1.538 -30.328 0.612 1 98.38 302 ALA B O 1
ATOM 4752 N N . GLU B 1 303 ? 1.327 -30.203 -1.602 1 98.19 303 GLU B N 1
ATOM 4753 C CA . GLU B 1 303 ? 1.345 -31.656 -1.738 1 98.19 303 GLU B CA 1
ATOM 4754 C C . GLU B 1 303 ? 2.674 -32.156 -2.309 1 98.19 303 GLU B C 1
ATOM 4756 O O . GLU B 1 303 ? 3.102 -33.281 -2.033 1 98.19 303 GLU B O 1
ATOM 4761 N N . LEU B 1 304 ? 3.33 -31.312 -3.072 1 97.88 304 LEU B N 1
ATOM 4762 C CA . LEU B 1 304 ? 4.605 -31.703 -3.67 1 97.88 304 LEU B CA 1
ATOM 4763 C C . LEU B 1 304 ? 5.773 -31.219 -2.814 1 97.88 304 LEU B C 1
ATOM 4765 O O . LEU B 1 304 ? 5.836 -30.047 -2.449 1 97.88 304 LEU B O 1
ATOM 4769 N N . ASP B 1 305 ? 6.652 -32.156 -2.469 1 97.06 305 ASP B N 1
ATOM 4770 C CA . ASP B 1 305 ? 7.855 -31.703 -1.776 1 97.06 305 ASP B CA 1
ATOM 4771 C C . ASP B 1 305 ? 8.914 -31.219 -2.768 1 97.06 305 ASP B C 1
ATOM 4773 O O . ASP B 1 305 ? 8.703 -31.266 -3.982 1 97.06 305 ASP B O 1
ATOM 4777 N N . LEU B 1 306 ? 9.992 -30.734 -2.207 1 97.31 306 LEU B N 1
ATOM 4778 C CA . LEU B 1 306 ? 11 -30.078 -3.029 1 97.31 306 LEU B CA 1
ATOM 4779 C C . LEU B 1 306 ? 11.586 -31.062 -4.047 1 97.31 306 LEU B C 1
ATOM 4781 O O . LEU B 1 306 ? 11.773 -30.703 -5.211 1 97.31 306 LEU B O 1
ATOM 4785 N N . HIS B 1 307 ? 11.875 -32.25 -3.631 1 96.88 307 HIS B N 1
ATOM 4786 C CA . HIS B 1 307 ? 12.484 -33.219 -4.516 1 96.88 307 HIS B CA 1
ATOM 4787 C C . HIS B 1 307 ? 11.57 -33.562 -5.684 1 96.88 307 HIS B C 1
ATOM 4789 O O . HIS B 1 307 ? 11.992 -33.562 -6.84 1 96.88 307 HIS B O 1
ATOM 4795 N N . GLN B 1 308 ? 10.289 -33.875 -5.387 1 97.44 308 GLN B N 1
ATOM 4796 C CA . GLN B 1 308 ? 9.305 -34.188 -6.414 1 97.44 308 GLN B CA 1
ATOM 4797 C C . GLN B 1 308 ? 9.141 -33.031 -7.387 1 97.44 308 GLN B C 1
ATOM 4799 O O . GLN B 1 308 ? 9.078 -33.219 -8.602 1 97.44 308 GLN B O 1
ATOM 4804 N N . GLY B 1 309 ? 9.07 -31.844 -6.816 1 97.81 309 GLY B N 1
ATOM 4805 C CA . GLY B 1 309 ? 8.906 -30.656 -7.648 1 97.81 309 GLY B CA 1
ATOM 4806 C C . GLY B 1 309 ? 10.086 -30.406 -8.578 1 97.81 309 GLY B C 1
ATOM 4807 O O . GLY B 1 309 ? 9.898 -30.062 -9.742 1 97.81 309 GLY B O 1
ATOM 4808 N N . LEU B 1 310 ? 11.297 -30.625 -8.039 1 97.69 310 LEU B N 1
ATOM 4809 C CA . LEU B 1 310 ? 12.492 -30.406 -8.844 1 97.69 310 LEU B CA 1
ATOM 4810 C C . LEU B 1 310 ? 12.594 -31.453 -9.961 1 97.69 310 LEU B C 1
ATOM 4812 O O . LEU B 1 310 ? 13.039 -31.141 -11.062 1 97.69 310 LEU B O 1
ATOM 4816 N N . GLU B 1 311 ? 12.18 -32.688 -9.68 1 97.81 311 GLU B N 1
ATOM 4817 C CA . GLU B 1 311 ? 12.172 -33.719 -10.719 1 97.81 311 GLU B CA 1
ATOM 4818 C C . GLU B 1 311 ? 11.289 -33.281 -11.891 1 97.81 311 GLU B C 1
ATOM 4820 O O . GLU B 1 311 ? 11.703 -33.375 -13.047 1 97.81 311 GLU B O 1
ATOM 4825 N N . GLY B 1 312 ? 10.062 -32.844 -11.531 1 96.62 312 GLY B N 1
ATOM 4826 C CA . GLY B 1 312 ? 9.156 -32.375 -12.57 1 96.62 312 GLY B CA 1
ATOM 4827 C C . GLY B 1 312 ? 9.703 -31.188 -13.344 1 96.62 312 GLY B C 1
ATOM 4828 O O . GLY B 1 312 ? 9.539 -31.109 -14.562 1 96.62 312 GLY B O 1
ATOM 4829 N N . LEU B 1 313 ? 10.359 -30.297 -12.625 1 95.88 313 LEU B N 1
ATOM 4830 C CA . LEU B 1 313 ? 10.914 -29.109 -13.258 1 95.88 313 LEU B CA 1
ATOM 4831 C C . LEU B 1 313 ? 12.031 -29.484 -14.227 1 95.88 313 LEU B C 1
ATOM 4833 O O . LEU B 1 313 ? 12.078 -28.984 -15.352 1 95.88 313 LEU B O 1
ATOM 4837 N N . VAL B 1 314 ? 12.945 -30.375 -13.789 1 95.81 314 VAL B N 1
ATOM 4838 C CA . VAL B 1 314 ? 14.078 -30.797 -14.609 1 95.81 314 VAL B CA 1
ATOM 4839 C C . VAL B 1 314 ? 13.586 -31.516 -15.859 1 95.81 314 VAL B C 1
ATOM 4841 O O . VAL B 1 314 ? 14.062 -31.25 -16.969 1 95.81 314 VAL B O 1
ATOM 4844 N N . GLU B 1 315 ? 12.602 -32.344 -15.711 1 96.38 315 GLU B N 1
ATOM 4845 C CA . GLU B 1 315 ? 12.023 -33.062 -16.844 1 96.38 315 GLU B CA 1
ATOM 4846 C C . GLU B 1 315 ? 11.422 -32.094 -17.859 1 96.38 315 GLU B C 1
ATOM 4848 O O . GLU B 1 315 ? 11.656 -32.219 -19.062 1 96.38 315 GLU B O 1
ATOM 4853 N N . TRP B 1 316 ? 10.656 -31.188 -17.344 1 94.62 316 TRP B N 1
ATOM 4854 C CA . TRP B 1 316 ? 10.047 -30.188 -18.203 1 94.62 316 TRP B CA 1
ATOM 4855 C C . TRP B 1 316 ? 11.109 -29.359 -18.922 1 94.62 316 TRP B C 1
ATOM 4857 O O . TRP B 1 316 ? 11 -29.109 -20.125 1 94.62 316 TRP B O 1
ATOM 4867 N N . TRP B 1 317 ? 12.078 -28.891 -18.109 1 92.38 317 TRP B N 1
ATOM 4868 C CA . TRP B 1 317 ? 13.148 -28.062 -18.656 1 92.38 317 TRP B CA 1
ATOM 4869 C C . TRP B 1 317 ? 13.906 -28.797 -19.766 1 92.38 317 TRP B C 1
ATOM 4871 O O . TRP B 1 317 ? 14.172 -28.219 -20.812 1 92.38 317 TRP B O 1
ATOM 4881 N N . ARG B 1 318 ? 14.195 -30.047 -19.641 1 93.19 318 ARG B N 1
ATOM 4882 C CA . ARG B 1 318 ? 14.914 -30.844 -20.641 1 93.19 318 ARG B CA 1
ATOM 4883 C C . ARG B 1 318 ? 14.078 -31.016 -21.906 1 93.19 318 ARG B C 1
ATOM 4885 O O . ARG B 1 318 ? 14.625 -31.016 -23.016 1 93.19 318 ARG B O 1
ATOM 4892 N N . ALA B 1 319 ? 12.789 -31.078 -21.703 1 91.38 319 ALA B N 1
ATOM 4893 C CA . ALA B 1 319 ? 11.891 -31.266 -22.828 1 91.38 319 ALA B CA 1
ATOM 4894 C C . ALA B 1 319 ? 11.719 -29.969 -23.625 1 91.38 319 ALA B C 1
ATOM 4896 O O . ALA B 1 319 ? 11.305 -29.984 -24.781 1 91.38 319 ALA B O 1
ATOM 4897 N N . ASN B 1 320 ? 12.039 -28.859 -23.047 1 85.19 320 ASN B N 1
ATOM 4898 C CA . ASN B 1 320 ? 11.781 -27.578 -23.688 1 85.19 320 ASN B CA 1
ATOM 4899 C C . ASN B 1 320 ? 13.07 -26.812 -23.953 1 85.19 320 ASN B C 1
ATOM 4901 O O . ASN B 1 320 ? 13.047 -25.594 -24.188 1 85.19 320 ASN B O 1
ATOM 4905 N N . LYS B 1 321 ? 14.156 -27.562 -23.812 1 74.12 321 LYS B N 1
ATOM 4906 C CA . LYS B 1 321 ? 15.484 -26.969 -23.969 1 74.12 321 LYS B CA 1
ATOM 4907 C C . LYS B 1 321 ? 15.625 -26.297 -25.328 1 74.12 321 LYS B C 1
ATOM 4909 O O . LYS B 1 321 ? 16.312 -25.297 -25.469 1 74.12 321 LYS B O 1
ATOM 4914 N N . ALA B 1 322 ? 15.094 -26.953 -26.328 1 64.25 322 ALA B N 1
ATOM 4915 C CA . ALA B 1 322 ? 15.25 -26.422 -27.688 1 64.25 322 ALA B CA 1
ATOM 4916 C C . ALA B 1 322 ? 14.617 -25.047 -27.812 1 64.25 322 ALA B C 1
ATOM 4918 O O . ALA B 1 322 ? 15.102 -24.188 -28.562 1 64.25 322 ALA B O 1
ATOM 4919 N N . GLU B 1 323 ? 13.672 -24.766 -27.062 1 58.41 323 GLU B N 1
ATOM 4920 C CA . GLU B 1 323 ? 13.031 -23.453 -27.047 1 58.41 323 GLU B CA 1
ATOM 4921 C C . GLU B 1 323 ? 13.852 -22.453 -26.234 1 58.41 323 GLU B C 1
ATOM 4923 O O . GLU B 1 323 ? 13.797 -21.25 -26.5 1 58.41 323 GLU B O 1
ATOM 4928 N N . VAL B 1 324 ? 14.547 -22.984 -25.328 1 53.31 324 VAL B N 1
ATOM 4929 C CA . VAL B 1 324 ? 15.367 -22.188 -24.406 1 53.31 324 VAL B CA 1
ATOM 4930 C C . VAL B 1 324 ? 16.609 -21.672 -25.141 1 53.31 324 VAL B C 1
ATOM 4932 O O . VAL B 1 324 ? 17.047 -20.547 -24.922 1 53.31 324 VAL B O 1
ATOM 4935 N N . ARG B 1 325 ? 17.266 -22.609 -26.016 1 49.59 325 ARG B N 1
ATOM 4936 C CA . ARG B 1 325 ? 18.438 -22.188 -26.766 1 49.59 325 ARG B CA 1
ATOM 4937 C C . ARG B 1 325 ? 18.078 -21.172 -27.828 1 49.59 325 ARG B C 1
ATOM 4939 O O . ARG B 1 325 ? 18.953 -20.531 -28.406 1 49.59 325 ARG B O 1
ATOM 4946 N N . ALA B 1 326 ? 16.906 -21.141 -28.344 1 49.06 326 ALA B N 1
ATOM 4947 C CA . ALA B 1 326 ? 16.641 -20.219 -29.438 1 49.06 326 ALA B CA 1
ATOM 4948 C C . ALA B 1 326 ? 16.312 -18.812 -28.922 1 49.06 326 ALA B C 1
ATOM 4950 O O . ALA B 1 326 ? 16.188 -17.875 -29.719 1 49.06 326 ALA B O 1
ATOM 4951 N N . GLY B 1 327 ? 15.836 -18.469 -27.844 1 41.12 327 GLY B N 1
ATOM 4952 C CA . GLY B 1 327 ? 15.445 -17.141 -27.391 1 41.12 327 GLY B CA 1
ATOM 4953 C C . GLY B 1 327 ? 16.562 -16.406 -26.672 1 41.12 327 GLY B C 1
ATOM 4954 O O . GLY B 1 327 ? 17.484 -17.047 -26.141 1 41.12 327 GLY B O 1
#

Solvent-accessible surface area (backbone atoms only — not comparable to full-atom values): 32827 Å² total; per-residue (Å²): 129,48,44,46,65,47,55,68,25,28,32,30,26,31,20,20,28,22,44,51,24,18,49,35,50,41,50,38,55,74,46,40,27,58,31,36,40,27,36,27,66,52,85,76,24,38,74,74,54,33,55,74,45,58,71,38,91,34,38,47,79,43,84,40,54,54,66,39,48,69,59,39,37,61,65,36,51,82,23,40,35,36,38,45,52,58,74,77,55,60,69,52,20,70,75,35,49,68,58,32,45,45,45,49,41,51,10,44,46,32,50,54,54,26,32,54,74,45,60,32,53,31,38,41,34,62,39,39,50,48,26,27,33,48,60,91,52,78,60,30,49,84,71,61,39,47,84,51,24,48,41,51,46,20,24,34,36,49,27,48,54,23,46,50,38,13,40,26,68,75,71,64,35,37,28,36,36,37,23,43,26,62,72,43,40,60,69,47,68,70,62,47,92,83,42,54,72,64,57,56,29,52,53,27,47,74,70,71,35,52,30,73,35,59,30,86,27,71,44,28,36,15,56,22,38,37,70,46,51,23,48,46,52,54,32,48,40,46,23,78,51,50,81,48,68,30,42,46,36,53,55,44,74,40,27,48,49,56,50,50,51,51,50,29,54,67,67,72,45,89,70,58,76,39,69,42,74,62,73,88,81,72,82,56,48,55,39,38,42,36,38,61,65,25,34,75,65,44,70,41,70,59,78,67,49,70,65,61,37,48,44,51,22,52,54,44,48,65,73,43,38,74,62,43,73,71,99,125,48,42,44,65,46,55,67,25,27,33,31,25,31,19,20,28,23,43,51,24,18,49,36,51,42,50,37,55,75,45,38,27,58,31,38,40,27,36,26,66,54,84,76,24,40,74,76,52,34,55,74,45,57,71,38,90,34,40,49,79,43,82,41,55,56,66,39,48,68,59,38,35,59,64,34,52,81,22,40,34,35,38,44,51,58,73,78,55,59,67,53,20,71,75,34,50,67,59,33,44,44,47,47,42,50,10,44,46,31,50,55,52,26,32,54,75,44,60,30,53,32,38,42,35,61,39,39,50,48,27,26,32,47,61,93,52,78,59,30,50,83,71,61,38,46,84,53,23,46,40,51,47,19,24,34,36,48,26,48,53,24,46,50,36,13,42,26,68,75,71,63,35,36,28,35,36,37,23,43,25,61,71,42,38,60,68,48,69,73,64,48,89,84,41,54,71,64,58,58,29,51,52,28,46,74,71,71,35,52,32,74,34,60,31,87,27,73,43,28,36,16,56,24,39,35,70,46,52,23,48,46,53,54,33,50,42,46,22,79,51,51,79,48,69,30,43,45,37,50,56,44,73,39,28,48,49,56,50,50,52,50,50,29,56,67,67,72,45,88,70,57,75,39,69,42,73,61,73,88,80,74,83,58,48,54,38,37,44,37,38,62,65,26,34,75,66,44,71,39,72,58,77,67,52,71,68,61,36,48,44,51,25,52,54,44,48,66,72,43,38,73,61,44,73,71,99

Organism: NCBI:txid175570

Foldseek 3Di:
DQFDQLAQFAEEEEVLQALLNLLLLVVSVVRHHQAYEYEYQCPHGDPVSNVVNVVDPRYDYDNDALLPLVVLLVSLAPGQEYEYDDADDQVVCVVPVVVRCSRLANSLLSNLVSNLVRVHNEYEYEAAPLQQAAFPDPPDEPPTHSVNRDTSRSVSRVVSLVSNLVCCVVRVHWYEYEHEWAEDFFRHRLADPPGDLLNQQLVQVVVVHAREAAPPQQFKTFYAYSNLVSVLSNLSNRFNDGSYYFYDGQQDIATRQNLRVLLCVLVVHPDHYHYHHHDPPRPHRTHGHDGVVSCVGSVGHGDDDSNRRSNRRSVNCVVCVVVSVVD/DQFDQLAQFAEEEEVLQALLNLLLLVVSVVRHHQAYEYEYQCPHGDPVSNVVNVVDPRYDYDNDALLPLVVLLVSLAPGQEYEYDDADDQVVCVVPVVVRCSRLANSLLSNLVSNLVRVHNEYEYEAAPLQQAAFPDPPDEPPTHSVNRDTSRSVSRVVSLVSNLVCCVVRVHWYEYEHEWAEDFFRHGQADPPDDLLNQQLVQVVVVHAREAAPPQQFKTFYAYSNLVSVLSNLSNRFSDGSYYFYDGQQDIGTRQNLRVLLCVLVVHPDHYHYHHHDPPRPHRTHGHDGVVCCVGSVGHGDDDSNRRSNRRSVNCVVCVVVSVPD

Sequence (654 aa):
MTAVPVKGAKALVTGGAGTIGSHVVDLLVEGGATEVVVLDNLVRGRLSNLDGALRSDAVRLVEGDIRDAGLVKELTGGKDLVFHLAAIRITQCAEDPRLANEVLVDGTFNVVEAAAEAGVKKVIASSSASVYGLAEQFPTTERHHPYNNDTFYGAAKAFNEGTLRSFHAMKGLDYVALRYFNVYGPRMDIHGLYTEVLIRWMERIEAGTPPLILGDGTQTMDFVHVADIAKANILAATAPVTDDVFNIASAVETSLNDLAFALLKVMKSDLTPEYGPARSVNSVTRRLADVAHARENLGWKAELDLHQGLEGLVEWWRANKAEVRAGMTAVPVKGAKALVTGGAGTIGSHVVDLLVEGGATEVVVLDNLVRGRLSNLDGALRSDAVRLVEGDIRDAGLVKELTGGKDLVFHLAAIRITQCAEDPRLANEVLVDGTFNVVEAAAEAGVKKVIASSSASVYGLAEQFPTTERHHPYNNDTFYGAAKAFNEGTLRSFHAMKGLDYVALRYFNVYGPRMDIHGLYTEVLIRWMERIEAGTPPLILGDGTQTMDFVHVADIAKANILAATAPVTDDVFNIASAVETSLNDLAFALLKVMKSDLTPEYGPARSVNSVTRRLADVAHARENLGWKAELDLHQGLEGLVEWWRANKAEVRAG

Radius of gyration: 26.64 Å; Cα contacts (8 Å, |Δi|>4): 1500; chains: 2; bounding box: 60×76×57 Å

pLDDT: mean 94.67, std 10.16, range [41.12, 99.0]

Secondary structure (DSSP, 8-state):
-----STT-EEEEETTTSHHHHHHHHHHHHTT-SEEEEEE-SSS--GGGGTTGGGSTTEEEEE--TT-HHHHHHHHTT-SEEEE-----HHHHHH-HHHHIIIIIIIHHHHHHHHHHHT-SEEEEEEEGGGGSS-SSSSBPTTS-STT---HHHHHHHHHHHHHHHHHHHH---EEEEEE-SEE-TT-----SS--HHHHHHHHHHTT-PPEEES-S--EE--EEHHHHHHHHHHHHHSS--SEEEEES----EEHHHHHHHHHHHTT-----EEEPPPSS-------B--HHHHHHH-----S-HHHHHHHHHHHHHHTHHHHHH-/-----STT-EEEEETTTSHHHHHHHHHHHHTT-SEEEEEE-SSS--GGGGTTGGGSTTEEEEE--TT-HHHHHHHHTT-SEEEE-----HHHHHH-HHHHIIIIIIIHHHHHHHHHHHT-SEEEEEEEGGGGSS-SSSSBPTTS-STT---HHHHHHHHHHHHHHHHHHHH---EEEEEE-SEE-TT-----TT--HHHHHHHHHHTT-PPEEES-S--EE--EEHHHHHHHHHHHHHSS--SEEEEES----EEHHHHHHHHHHHTT-----EEEPPPSS-------B--HHHHHHH-----S-HHHHHHHHHHHHHHTHHHHHH-

Nearest PDB structures (foldseek):
  6dnt-assembly1_A-2  TM=9.607E-01  e=1.122E-33  Methanobrevibacter ruminantium M1
  3ruc-assembly2_D  TM=9.336E-01  e=4.386E-31  Plesiomonas shigelloides
  6pnl-assembly1_A  TM=9.170E-01  e=1.363E-30  Methanothermobacter thermautotrophicus
  6wjb-assembly1_A  TM=9.445E-01  e=1.317E-29  Pseudomonas protegens Pf-5
  6wja-assembly1_B  TM=9.458E-01  e=2.253E-29  Pseudomonas protegens Pf-5

InterPro domains:
  IPR001509 NAD-dependent epimerase/dehydratase [PF01370] (11-249)
  IPR036291 NAD(P)-binding domain superfamily [SSF51735] (5-321)
  IPR050177 Bifunctional lipid A modification and metabolic enzymes [PTHR43245] (10-319)